Protein AF-A0A940B3K8-F1 (afdb_monomer_lite)

Foldseek 3Di:
DDDDDDDDDDDDDDDDDDPPPPDPDPPADDWWAPWDWDDDAQAQKIKTFTHDDPDPFFQWKWKAKPNHTDDTGRHDDGMDIRRGHDAPDKIKIWMWTAGPVGDIHDTDIDIDHHHHDQAAAPEAEEEEQQLPLVQDPQSVLVVVLCCVPGVVVVRYDYAYLVRLSPDDRNYHQEYEYEAAAAPFDDALCRGHSCCNPPSNLVSVLVCQQSQHAYEAEQSRLQSCCSSVLDPPLFFQDQFFRHQAFFDAAWWAWAQFAADDPVPTGHLCVPLLNFLFDFAADSEPGTGGTQFGTFRFGSRFGWGFLVSSVFDAVVHSQVSVCVNSVKHQRTDIPHHRHRGIGQWIWRDADNSRNAIYIYGRDSSLGQCRVDDTPCNVSSSSSVVSSSVVSRDGPQAAAEEEEALVLVVDPQSVLVVVLCCVPGVVVNRHYYDYLVRLVPDDLNRYQEYEYDAFAAPFDDALCRGHNCCNPPSNLVSVQVCQLVAHAYEQEQSSLQSCPSSPLDDPLFFQPDFFRFQAFFDQDFWAWDQFAADDPPPTGHLCSPSLNPPFDWDPDPEPGTGRTQFHGFAAGGRAGWTFLVSSVFDCDVHSQVSVCVNSVKHQRTDIGHHHHRGIGQWIWRAADNSRNYIYIYGRDSSLGSCRVDDTPNNVSSSSSVSSVSSVSD

pLDDT: mean 91.22, std 11.34, range [32.66, 98.88]

Structure (mmCIF, N/CA/C/O backbone):
data_AF-A0A940B3K8-F1
#
_entry.id   AF-A0A940B3K8-F1
#
loop_
_atom_site.group_PDB
_atom_site.id
_atom_site.type_symbol
_atom_site.label_atom_id
_atom_site.label_alt_id
_atom_site.label_comp_id
_atom_site.label_asym_id
_atom_site.label_entity_id
_atom_site.label_seq_id
_atom_site.pdbx_PDB_ins_code
_atom_site.Cartn_x
_atom_site.Cartn_y
_atom_site.Cartn_z
_atom_site.occupancy
_atom_site.B_iso_or_equiv
_atom_site.auth_seq_id
_atom_site.auth_comp_id
_atom_site.auth_asym_id
_atom_site.auth_atom_id
_atom_site.pdbx_PDB_model_num
ATOM 1 N N . MET A 1 1 ? -48.034 -52.295 78.365 1.00 36.59 1 MET A N 1
ATOM 2 C CA . MET A 1 1 ? -46.663 -52.842 78.528 1.00 36.59 1 MET A CA 1
ATOM 3 C C . MET A 1 1 ? -45.779 -51.801 79.224 1.00 36.59 1 MET A C 1
ATOM 5 O O . MET A 1 1 ? -46.260 -50.706 79.479 1.00 36.59 1 MET A O 1
ATOM 9 N N . LYS A 1 2 ? -44.531 -52.159 79.568 1.00 32.66 2 LYS A N 1
ATOM 10 C CA . LYS A 1 2 ? -43.406 -51.271 79.967 1.00 32.66 2 LYS A CA 1
ATOM 11 C C . LYS A 1 2 ? -43.330 -49.986 79.097 1.00 32.66 2 LYS A C 1
ATOM 13 O O . LYS A 1 2 ? -43.684 -50.097 77.931 1.00 32.66 2 LYS A O 1
ATOM 18 N N . LYS A 1 3 ? -42.780 -48.821 79.492 1.00 34.66 3 LYS A N 1
ATOM 19 C CA . LYS A 1 3 ? -42.391 -48.157 80.777 1.00 34.66 3 LYS A CA 1
ATOM 20 C C . LYS A 1 3 ? -41.665 -46.836 80.377 1.00 34.66 3 LYS A C 1
ATOM 22 O O . LYS A 1 3 ? -40.817 -46.975 79.510 1.00 34.66 3 LYS A O 1
ATOM 27 N N . ILE A 1 4 ? -41.829 -45.701 81.100 1.00 43.09 4 ILE A N 1
ATOM 28 C CA . ILE A 1 4 ? -40.783 -44.635 81.330 1.00 43.09 4 ILE A CA 1
ATOM 29 C C . ILE A 1 4 ? -40.277 -43.826 80.086 1.00 43.09 4 ILE A C 1
ATOM 31 O O . ILE A 1 4 ? -40.212 -44.394 79.009 1.00 43.09 4 ILE A O 1
ATOM 35 N N . TYR A 1 5 ? -39.870 -42.537 80.058 1.00 39.72 5 TYR A N 1
ATOM 36 C CA . TYR A 1 5 ? -39.854 -41.276 80.873 1.00 39.72 5 TYR A CA 1
ATOM 37 C C . TYR A 1 5 ? -39.713 -40.087 79.845 1.00 39.72 5 TYR A C 1
ATOM 39 O O . TYR A 1 5 ? -39.699 -40.383 78.655 1.00 39.72 5 TYR A O 1
ATOM 47 N N . LEU A 1 6 ? -39.591 -38.763 80.094 1.00 36.84 6 LEU A N 1
ATOM 48 C CA . LEU A 1 6 ? -39.524 -37.812 81.241 1.00 36.84 6 LEU A CA 1
ATOM 49 C C . LEU A 1 6 ? -40.184 -36.472 80.743 1.00 36.84 6 LEU A C 1
ATOM 51 O O . LEU A 1 6 ? -40.166 -36.228 79.543 1.00 36.84 6 LEU A O 1
ATOM 55 N N . VAL A 1 7 ? -40.954 -35.669 81.501 1.00 40.00 7 VAL A N 1
ATOM 56 C CA . VAL A 1 7 ? -40.582 -34.447 82.292 1.00 40.00 7 VAL A CA 1
ATOM 57 C C . VAL A 1 7 ? -39.412 -33.628 81.684 1.00 40.00 7 VAL A C 1
ATOM 59 O O . VAL A 1 7 ? -38.353 -34.195 81.455 1.00 40.00 7 VAL A O 1
ATOM 62 N N . ILE A 1 8 ? -39.537 -32.323 81.370 1.00 38.88 8 ILE A N 1
ATOM 63 C CA . ILE A 1 8 ? -39.371 -31.178 82.306 1.00 38.88 8 ILE A CA 1
ATOM 64 C C . ILE A 1 8 ? -39.916 -29.838 81.730 1.00 38.88 8 ILE A C 1
ATOM 66 O O . ILE A 1 8 ? -39.689 -29.533 80.567 1.00 38.88 8 ILE A O 1
ATOM 70 N N . ILE A 1 9 ? -40.620 -29.076 82.591 1.00 38.03 9 ILE A N 1
ATOM 71 C CA . ILE A 1 9 ? -40.680 -27.594 82.788 1.00 38.03 9 ILE A CA 1
ATOM 72 C C . ILE A 1 9 ? -40.320 -26.716 81.554 1.00 38.03 9 ILE A C 1
ATOM 74 O O . ILE A 1 9 ? -39.176 -26.735 81.125 1.00 38.03 9 ILE A O 1
ATOM 78 N N . ALA A 1 10 ? -41.216 -25.965 80.893 1.00 38.00 10 ALA A N 1
ATOM 79 C CA . ALA A 1 10 ? -42.160 -24.904 81.322 1.00 38.00 10 ALA A CA 1
ATOM 80 C C . ALA A 1 10 ? -41.540 -23.492 81.512 1.00 38.00 10 ALA A C 1
ATOM 82 O O . ALA A 1 10 ? -40.371 -23.367 81.851 1.00 38.00 10 ALA A O 1
ATOM 83 N N . ALA A 1 11 ? -42.389 -22.461 81.345 1.00 36.44 11 ALA A N 1
ATOM 84 C CA . ALA A 1 11 ? -42.138 -21.003 81.357 1.00 36.44 11 ALA A CA 1
ATOM 85 C C . ALA A 1 11 ? -41.797 -20.331 80.005 1.00 36.44 11 ALA A C 1
ATOM 87 O O . ALA A 1 11 ? -40.641 -20.238 79.612 1.00 36.44 11 ALA A O 1
ATOM 88 N N . LEU A 1 12 ? -42.820 -19.745 79.366 1.00 35.88 12 LEU A N 1
ATOM 89 C CA . LEU A 1 12 ? -42.835 -18.321 78.988 1.00 35.88 12 LEU A CA 1
ATOM 90 C C . LEU A 1 12 ? -44.264 -17.897 78.612 1.00 35.88 12 LEU A C 1
ATOM 92 O O . LEU A 1 12 ? -44.918 -18.510 77.773 1.00 35.88 12 LEU A O 1
ATOM 96 N N . SER A 1 13 ? -44.766 -16.867 79.286 1.00 39.81 13 SER A N 1
ATOM 97 C CA . SER A 1 13 ? -46.107 -16.310 79.102 1.00 39.81 13 SER A CA 1
ATOM 98 C C . SER A 1 13 ? -46.070 -15.065 78.219 1.00 39.81 13 SER A C 1
ATOM 100 O O . SER A 1 13 ? -45.219 -14.214 78.445 1.00 39.81 13 SER A O 1
ATOM 102 N N . ILE A 1 14 ? -47.078 -14.912 77.352 1.00 49.91 14 ILE A N 1
ATOM 103 C CA . ILE A 1 14 ? -47.469 -13.655 76.683 1.00 49.91 14 ILE A CA 1
ATOM 104 C C . ILE A 1 14 ? -46.396 -13.049 75.760 1.00 49.91 14 ILE A C 1
ATOM 106 O O . ILE A 1 14 ? -45.549 -12.281 76.197 1.00 49.91 14 ILE A O 1
ATOM 110 N N . PHE A 1 15 ? -46.561 -13.256 74.451 1.00 39.72 15 PHE A N 1
ATOM 111 C CA . PHE A 1 15 ? -46.237 -12.231 73.453 1.00 39.72 15 PHE A CA 1
ATOM 112 C C . PHE A 1 15 ? -47.292 -12.222 72.343 1.00 39.72 15 PHE A C 1
ATOM 114 O O . PHE A 1 15 ? -47.231 -12.985 71.383 1.00 39.72 15 PHE A O 1
ATOM 121 N N . THR A 1 16 ? -48.280 -11.339 72.484 1.00 50.81 16 THR A N 1
ATOM 122 C CA . THR A 1 16 ? -49.107 -10.877 71.365 1.00 50.81 16 THR A CA 1
ATOM 123 C C . THR A 1 16 ? -48.362 -9.754 70.655 1.00 50.81 16 THR A C 1
ATOM 125 O O . THR A 1 16 ? -48.405 -8.610 71.102 1.00 50.81 16 THR A O 1
ATOM 128 N N . ALA A 1 17 ? -47.675 -10.085 69.567 1.00 40.06 17 ALA A N 1
ATOM 129 C CA . ALA A 1 17 ? -47.118 -9.108 68.643 1.00 40.06 17 ALA A CA 1
ATOM 130 C C . ALA A 1 17 ? -47.111 -9.705 67.232 1.00 40.06 17 ALA A C 1
ATOM 132 O O . ALA A 1 17 ? -46.247 -10.512 66.894 1.00 40.06 17 ALA A O 1
ATOM 133 N N . CYS A 1 18 ? -48.065 -9.291 66.399 1.00 44.22 18 CYS A N 1
ATOM 134 C CA . CYS A 1 18 ? -47.761 -9.181 64.980 1.00 44.22 18 CYS A CA 1
ATOM 135 C C . CYS A 1 18 ? -46.752 -8.038 64.869 1.00 44.22 18 CYS A C 1
ATOM 137 O O . CYS A 1 18 ? -47.025 -6.936 65.339 1.00 44.22 18 CYS A O 1
ATOM 139 N N . SER A 1 19 ? -45.571 -8.302 64.315 1.00 44.47 19 SER A N 1
ATOM 140 C CA . SER A 1 19 ? -44.680 -7.224 63.911 1.00 44.47 19 SER A CA 1
ATOM 141 C C . SER A 1 19 ? -45.264 -6.602 62.648 1.00 44.47 19 SER A C 1
ATOM 143 O O . SER A 1 19 ? -45.028 -7.117 61.552 1.00 44.47 19 SER A O 1
ATOM 145 N N . ASP A 1 20 ? -46.031 -5.524 62.805 1.00 46.84 20 ASP A N 1
ATOM 146 C CA . ASP A 1 20 ? -46.316 -4.614 61.700 1.00 46.84 20 ASP A CA 1
ATOM 147 C C . ASP A 1 20 ? -44.984 -3.997 61.267 1.00 46.84 20 ASP A C 1
ATOM 149 O O . ASP A 1 20 ? -44.489 -3.022 61.833 1.00 46.84 20 ASP A O 1
ATOM 153 N N . VAL A 1 21 ? -44.353 -4.646 60.289 1.00 52.31 21 VAL A N 1
ATOM 154 C CA . VAL A 1 21 ? -43.232 -4.077 59.554 1.00 52.31 21 VAL A CA 1
ATOM 155 C C . VAL A 1 21 ? -43.838 -3.023 58.641 1.00 52.31 21 VAL A C 1
ATOM 157 O O . VAL A 1 21 ? -44.302 -3.334 57.543 1.00 52.31 21 VAL A O 1
ATOM 160 N N . GLU A 1 22 ? -43.854 -1.776 59.109 1.00 48.81 22 GLU A N 1
ATOM 161 C CA . GLU A 1 22 ? -44.020 -0.622 58.231 1.00 48.81 22 GLU A CA 1
ATOM 162 C C . GLU A 1 22 ? -42.837 -0.603 57.256 1.00 48.81 22 GLU A C 1
ATOM 164 O O . GLU A 1 22 ? -41.767 -0.061 57.531 1.00 48.81 22 GLU A O 1
ATOM 169 N N . PHE A 1 23 ? -43.016 -1.251 56.105 1.00 50.84 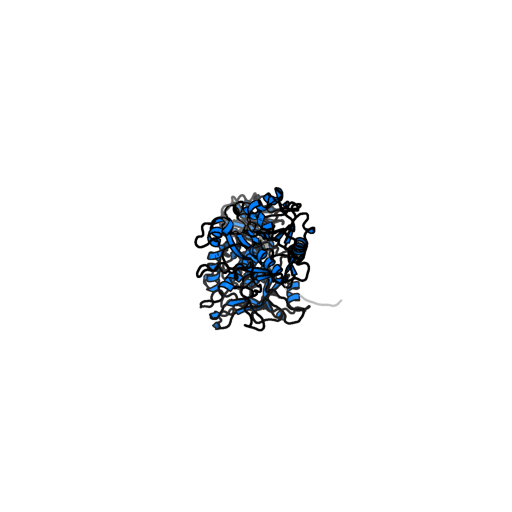23 PHE A N 1
ATOM 170 C CA . PHE A 1 23 ? -42.151 -1.040 54.957 1.00 50.84 23 PHE A CA 1
ATOM 171 C C . PHE A 1 23 ? -42.254 0.442 54.581 1.00 50.84 23 PHE A C 1
ATOM 173 O O . PHE A 1 23 ? -43.354 0.908 54.270 1.00 50.84 23 PHE A O 1
ATOM 180 N N . GLU A 1 24 ? -41.134 1.179 54.591 1.00 51.53 24 GLU A N 1
ATOM 181 C CA . GLU A 1 24 ? -41.110 2.520 53.996 1.00 51.53 24 GLU A CA 1
ATOM 182 C C . GLU A 1 24 ? -41.694 2.423 52.583 1.00 51.53 24 GLU A C 1
ATOM 184 O O . GLU A 1 24 ? -41.261 1.589 51.780 1.00 51.53 24 GLU A O 1
ATOM 189 N N . ALA A 1 25 ? -42.688 3.261 52.281 1.00 54.47 25 ALA A N 1
ATOM 190 C CA . ALA A 1 25 ? -43.297 3.288 50.961 1.00 54.47 25 ALA A CA 1
ATOM 191 C C . ALA A 1 25 ? -42.197 3.524 49.916 1.00 54.47 25 ALA A C 1
ATOM 193 O O . ALA A 1 25 ? -41.504 4.544 49.966 1.00 54.47 25 ALA A O 1
ATOM 194 N N . ALA A 1 26 ? -42.022 2.561 49.004 1.00 58.56 26 ALA A N 1
ATOM 195 C CA . ALA A 1 26 ? -40.932 2.568 48.037 1.00 58.56 26 ALA A CA 1
ATOM 196 C C . ALA A 1 26 ? -40.894 3.917 47.307 1.00 58.56 26 ALA A C 1
ATOM 198 O O . ALA A 1 26 ? -41.870 4.308 46.662 1.00 58.56 26 ALA A O 1
ATOM 199 N N . LYS A 1 27 ? -39.785 4.653 47.466 1.00 69.50 27 LYS A N 1
ATOM 200 C CA . LYS A 1 27 ? -39.650 6.048 47.025 1.00 69.50 27 LYS A CA 1
ATOM 201 C C . LYS A 1 27 ? -39.701 6.125 45.499 1.00 69.50 27 LYS A C 1
ATOM 203 O O . LYS A 1 27 ? -38.667 6.040 44.839 1.00 69.50 27 LYS A O 1
ATOM 208 N N . TYR A 1 28 ? -40.911 6.287 44.968 1.00 81.50 28 TYR A N 1
ATOM 209 C CA . TYR A 1 28 ? -41.219 6.358 43.542 1.00 81.50 28 TYR A CA 1
ATOM 210 C C . TYR A 1 28 ? -40.295 7.344 42.818 1.00 81.50 28 TYR A C 1
ATOM 212 O O . TYR A 1 28 ? -40.250 8.526 43.162 1.00 81.50 28 TYR A O 1
ATOM 220 N N . SER A 1 29 ? -39.536 6.838 41.847 1.00 88.44 29 SER A N 1
ATOM 221 C CA . SER A 1 29 ? -38.760 7.599 40.867 1.00 88.44 29 SER A CA 1
ATOM 222 C C . SER A 1 29 ? -39.502 7.547 39.530 1.00 88.44 29 SER A C 1
ATOM 224 O O . SER A 1 29 ? -39.840 6.473 39.036 1.00 88.44 29 SER A O 1
ATOM 226 N N . GLU A 1 30 ? -39.787 8.714 38.959 1.00 94.38 30 GLU A N 1
ATOM 227 C CA . GLU A 1 30 ? -40.461 8.832 37.665 1.00 94.38 30 GLU A CA 1
ATOM 228 C C . GLU A 1 30 ? -39.475 8.490 36.538 1.00 94.38 30 GLU A C 1
ATOM 230 O O . GLU A 1 30 ? -38.292 8.822 36.601 1.00 94.38 30 GLU A O 1
ATOM 235 N N . ALA A 1 31 ? -39.950 7.766 35.527 1.00 96.31 31 ALA A N 1
ATOM 236 C CA . ALA A 1 31 ? -39.140 7.387 34.376 1.00 96.31 31 ALA A CA 1
ATOM 237 C C . ALA A 1 31 ? -39.127 8.493 33.316 1.00 96.31 31 ALA A C 1
ATOM 239 O O . ALA A 1 31 ? -40.070 9.277 33.206 1.00 96.31 31 ALA A O 1
ATOM 240 N N . VAL A 1 32 ? -38.086 8.501 32.480 1.00 97.38 32 VAL A N 1
ATOM 241 C CA . VAL A 1 32 ? -38.172 9.158 31.168 1.00 97.38 32 VAL A CA 1
ATOM 242 C C . VAL A 1 32 ? -39.318 8.535 30.360 1.00 97.38 32 VAL A C 1
ATOM 244 O O . VAL A 1 32 ? -39.686 7.380 30.585 1.00 97.38 32 VAL A O 1
ATOM 247 N N . THR A 1 33 ? -39.883 9.270 29.406 1.00 97.88 33 THR A N 1
ATOM 248 C CA . THR A 1 33 ? -40.972 8.780 28.541 1.00 97.88 33 THR A CA 1
ATOM 249 C C . THR A 1 33 ? -40.691 9.072 27.066 1.00 97.88 33 THR A C 1
ATOM 251 O O . THR A 1 33 ? -39.745 9.786 26.740 1.00 97.88 33 THR A O 1
ATOM 254 N N . ASN A 1 34 ? -41.472 8.474 26.160 1.00 97.50 34 ASN A N 1
ATOM 255 C CA . ASN A 1 34 ? -41.392 8.698 24.709 1.00 97.50 34 ASN A CA 1
ATOM 256 C C . ASN A 1 34 ? -39.994 8.461 24.091 1.00 97.50 34 ASN A C 1
ATOM 258 O O . ASN A 1 34 ? -39.634 9.119 23.111 1.00 97.50 34 ASN A O 1
ATOM 262 N N . LEU A 1 35 ? -39.217 7.514 24.643 1.00 98.38 35 LEU A N 1
ATOM 263 C CA . LEU A 1 35 ? -37.870 7.199 24.155 1.00 98.38 35 LEU A CA 1
ATOM 264 C C . LEU A 1 35 ? -37.907 6.705 22.703 1.00 98.38 35 LEU A C 1
ATOM 266 O O . LEU A 1 35 ? -38.519 5.683 22.393 1.00 98.38 35 LEU A O 1
ATOM 270 N N . GLN A 1 36 ? -37.195 7.412 21.834 1.00 97.94 36 GLN A N 1
ATOM 271 C CA . GLN A 1 36 ? -37.085 7.144 20.405 1.00 97.94 36 GLN A CA 1
ATOM 272 C C . GLN A 1 36 ? -35.618 7.162 19.969 1.00 97.94 36 GLN A C 1
ATOM 274 O O . GLN A 1 36 ? -34.774 7.784 20.615 1.00 97.94 36 GLN A O 1
ATOM 279 N N . ALA A 1 37 ? -35.331 6.485 18.857 1.00 97.56 37 ALA A N 1
ATOM 280 C CA . ALA A 1 37 ? -34.046 6.515 18.172 1.00 97.56 37 ALA A CA 1
ATOM 281 C C . ALA A 1 37 ? -34.256 7.093 16.766 1.00 97.56 37 ALA A C 1
ATOM 283 O O . ALA A 1 37 ? -34.948 6.493 15.944 1.00 97.56 37 ALA A O 1
ATOM 284 N N . GLU A 1 38 ? -33.678 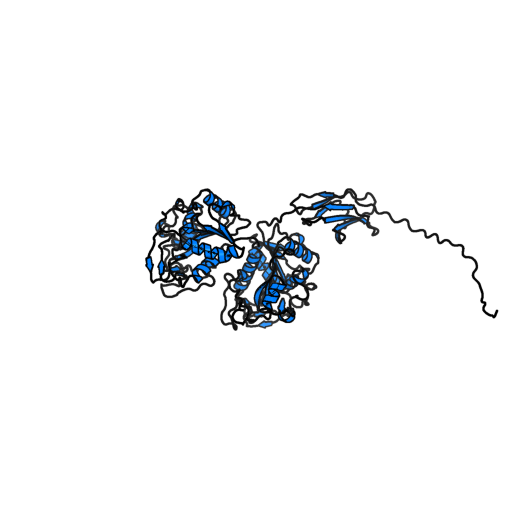8.260 16.503 1.00 97.31 38 GLU A N 1
ATOM 285 C CA . GLU A 1 38 ? -33.671 8.922 15.199 1.00 97.31 38 GLU A CA 1
ATOM 286 C C . GLU A 1 38 ? -32.404 8.518 14.441 1.00 97.31 38 GLU A C 1
ATOM 288 O O . GLU A 1 38 ? -31.297 8.799 14.902 1.00 97.31 38 GLU A O 1
ATOM 293 N N . TYR A 1 39 ? -32.555 7.852 13.297 1.00 94.50 39 TYR A N 1
ATOM 294 C CA . TYR A 1 39 ? -31.446 7.386 12.460 1.00 94.50 39 TYR A CA 1
ATOM 295 C C . TYR A 1 39 ? -31.888 7.202 11.005 1.00 94.50 39 TYR A C 1
ATOM 297 O O . TYR A 1 39 ? -33.083 7.172 10.704 1.00 94.50 39 TYR A O 1
ATOM 305 N N . THR A 1 40 ? -30.913 7.036 10.112 1.00 91.56 40 THR A N 1
ATOM 306 C CA . THR A 1 40 ? -31.127 6.709 8.696 1.00 91.56 40 THR A CA 1
ATOM 307 C C . THR A 1 40 ? -30.499 5.347 8.410 1.00 91.56 40 THR A C 1
ATOM 309 O O . THR A 1 40 ? -29.401 5.066 8.886 1.00 91.56 40 THR A O 1
ATOM 312 N N . GLN A 1 41 ? -31.172 4.492 7.635 1.00 90.12 41 GLN A N 1
ATOM 313 C CA . GLN A 1 41 ? -30.576 3.230 7.173 1.00 90.12 41 GLN A CA 1
ATOM 314 C C . GLN A 1 41 ? -29.315 3.519 6.340 1.00 90.12 41 GLN A C 1
ATOM 316 O O . GLN A 1 41 ? -29.271 4.515 5.620 1.00 90.12 41 GLN A O 1
ATOM 321 N N . GLY A 1 42 ? -28.277 2.693 6.479 1.00 84.12 42 GLY A N 1
ATOM 322 C CA . GLY A 1 42 ? -26.951 2.965 5.916 1.00 84.12 42 GLY A CA 1
ATOM 323 C C . GLY A 1 42 ? -26.116 4.020 6.661 1.00 84.12 42 GLY A C 1
ATOM 324 O O . GLY A 1 42 ? -25.009 4.303 6.222 1.00 84.12 42 GLY A O 1
ATOM 325 N N . SER A 1 43 ? -26.583 4.588 7.784 1.00 86.31 43 SER A N 1
ATOM 326 C CA . SER A 1 43 ? -25.800 5.530 8.602 1.00 86.31 43 SER A CA 1
ATOM 327 C C . SER A 1 43 ? -25.653 5.056 10.044 1.00 86.31 43 SER A C 1
ATOM 329 O O . SER A 1 43 ? -26.633 4.719 10.704 1.00 86.31 43 SER A O 1
ATOM 331 N N . ARG A 1 44 ? -24.420 5.092 10.563 1.00 88.19 44 ARG A N 1
ATOM 332 C CA . ARG A 1 44 ? -24.081 4.697 11.943 1.00 88.19 44 ARG A CA 1
ATOM 333 C C . ARG A 1 44 ? -24.493 5.732 13.000 1.00 88.19 44 ARG A C 1
ATOM 335 O O . ARG A 1 44 ? -24.355 5.466 14.193 1.00 88.19 44 ARG A O 1
ATOM 342 N N . GLN A 1 45 ? -24.956 6.911 12.582 1.00 91.62 45 GLN A N 1
ATOM 343 C CA . GLN A 1 45 ? -25.272 8.034 13.467 1.00 91.62 45 GLN A CA 1
ATOM 344 C C . GLN A 1 45 ? -26.726 7.958 13.952 1.00 91.62 45 GLN A C 1
ATOM 346 O O . GLN A 1 45 ? -27.659 7.961 13.147 1.00 91.62 45 GLN A O 1
ATOM 351 N N . VAL A 1 46 ? -26.923 7.927 15.273 1.00 95.25 46 VAL A N 1
ATOM 352 C CA . VAL A 1 46 ? -28.246 7.799 15.909 1.00 95.25 46 VAL A CA 1
ATOM 353 C C . VAL A 1 46 ? -28.412 8.856 16.995 1.00 95.25 46 VAL A C 1
ATOM 355 O O . VAL A 1 46 ? -27.559 8.985 17.869 1.00 95.25 46 VAL A O 1
ATOM 358 N N . THR A 1 47 ? -29.535 9.572 17.009 1.00 97.69 47 THR A N 1
ATOM 359 C CA . THR A 1 47 ? -29.917 10.414 18.153 1.00 97.69 47 THR A CA 1
ATOM 360 C C . THR A 1 47 ? -30.999 9.721 18.968 1.00 97.69 47 THR A C 1
ATOM 362 O O . THR A 1 47 ? -32.113 9.520 18.489 1.00 97.69 47 THR A O 1
ATOM 365 N N . LEU A 1 48 ? -30.702 9.378 20.220 1.00 98.06 48 LEU A N 1
ATOM 366 C CA . LEU A 1 48 ? -31.738 9.039 21.193 1.00 98.06 48 LEU A CA 1
ATOM 367 C C . LEU A 1 48 ? -32.437 10.328 21.647 1.00 98.06 48 LEU A C 1
ATOM 369 O O . LEU A 1 48 ? -31.756 11.311 21.945 1.00 98.06 48 LEU A O 1
ATOM 373 N N . ARG A 1 49 ? -33.769 10.321 21.751 1.00 98.31 49 ARG A N 1
ATOM 374 C CA . ARG A 1 49 ? -34.571 11.403 22.361 1.00 98.31 49 ARG A CA 1
ATOM 375 C C . ARG A 1 49 ? -35.600 10.848 23.326 1.00 98.31 49 ARG A C 1
ATOM 377 O O . ARG A 1 49 ? -36.141 9.779 23.071 1.00 98.31 49 ARG A O 1
ATOM 384 N N . TRP A 1 50 ? -35.900 11.587 24.386 1.00 98.31 50 TRP A N 1
ATOM 385 C CA . TRP A 1 50 ? -36.931 11.251 25.367 1.00 98.31 50 TRP A CA 1
ATOM 386 C C . TRP A 1 50 ? -37.467 12.516 26.045 1.00 98.31 50 TRP A C 1
ATOM 388 O O . TRP A 1 50 ? -36.797 13.548 26.089 1.00 98.31 50 TRP A O 1
ATOM 398 N N . ASP A 1 51 ? -38.650 12.414 26.641 1.00 98.25 51 ASP A N 1
ATOM 399 C CA . ASP A 1 51 ? -39.167 13.411 27.572 1.00 98.25 51 ASP A CA 1
ATOM 400 C C . ASP A 1 51 ? -38.679 13.091 28.995 1.00 98.25 51 ASP A C 1
ATOM 402 O O . ASP A 1 51 ? -38.725 11.940 29.442 1.00 98.25 51 ASP A O 1
ATOM 406 N N . ASN A 1 52 ? -38.182 14.105 29.708 1.00 97.56 52 ASN A N 1
ATOM 407 C CA . ASN A 1 52 ? -37.698 13.957 31.084 1.00 97.56 52 ASN A CA 1
ATOM 408 C C . ASN A 1 52 ? -38.846 13.918 32.111 1.00 97.56 52 ASN A C 1
ATOM 410 O O . ASN A 1 52 ? -39.897 14.518 31.870 1.00 97.56 52 ASN A O 1
ATOM 414 N N . PRO A 1 53 ? -38.628 13.276 33.276 1.00 95.88 53 PRO A N 1
ATOM 415 C CA . PRO A 1 53 ? -39.499 13.384 34.441 1.00 95.88 53 PRO A CA 1
ATOM 416 C C . PRO A 1 53 ? -39.907 14.814 34.806 1.00 95.88 53 PRO A C 1
ATOM 418 O O . PRO A 1 53 ? -39.120 15.757 34.722 1.00 95.88 53 PRO A O 1
ATOM 421 N N . THR A 1 54 ? -41.127 14.953 35.318 1.00 92.94 54 THR A N 1
ATOM 422 C CA . THR A 1 54 ? -41.633 16.199 35.914 1.00 92.94 54 THR A CA 1
ATOM 423 C C . THR A 1 54 ? -41.292 16.334 37.407 1.00 92.94 54 THR A C 1
ATOM 425 O O . THR A 1 54 ? -41.327 17.434 37.963 1.00 92.94 54 THR A O 1
ATOM 428 N N . MET A 1 55 ? -40.931 15.230 38.066 1.00 89.88 55 MET A N 1
ATOM 429 C CA . MET A 1 55 ? -40.526 15.151 39.468 1.00 89.88 55 MET A CA 1
ATOM 430 C C . MET A 1 55 ? -39.239 15.927 39.769 1.00 89.88 55 MET A C 1
ATOM 432 O O . MET A 1 55 ? -38.174 15.683 39.203 1.00 89.88 55 MET A O 1
ATOM 436 N N . SER A 1 56 ? -39.317 16.799 40.776 1.00 89.12 56 SER A N 1
ATOM 437 C CA . SER A 1 56 ? -38.172 17.536 41.312 1.00 89.12 56 SER A CA 1
ATOM 438 C C . SER A 1 56 ? -37.072 16.615 41.850 1.00 89.12 56 SER A C 1
ATOM 440 O O . SER A 1 56 ? -37.362 15.640 42.544 1.00 89.12 56 SER A O 1
ATOM 442 N N . GLY A 1 57 ? -35.813 16.997 41.632 1.00 91.38 57 GLY A N 1
ATOM 443 C CA . GLY A 1 57 ? -34.644 16.290 42.163 1.00 91.38 57 GLY A CA 1
ATOM 444 C C . GLY A 1 57 ? -33.969 15.336 41.178 1.00 91.38 57 GLY A C 1
ATOM 445 O O . GLY A 1 57 ? -33.023 14.662 41.578 1.00 91.38 57 GLY A O 1
ATOM 446 N N . GLN A 1 58 ? -34.404 15.277 39.913 1.00 95.19 58 GLN A N 1
ATOM 447 C CA . GLN A 1 58 ? -33.586 14.681 38.853 1.00 95.19 58 GLN A CA 1
ATOM 448 C C . GLN A 1 58 ? -32.253 15.444 38.755 1.00 95.19 58 GLN A C 1
ATOM 450 O O . GLN A 1 58 ? -32.232 16.675 38.759 1.00 95.19 58 GLN A O 1
ATOM 455 N N . THR A 1 59 ? -31.147 14.710 38.678 1.00 95.75 59 THR A N 1
ATOM 456 C CA . THR A 1 59 ? -29.777 15.235 38.557 1.00 95.75 59 THR A CA 1
ATOM 457 C C . THR A 1 59 ? -29.069 14.776 37.293 1.00 95.75 59 THR A C 1
ATOM 459 O O . THR A 1 59 ? -28.069 15.376 36.918 1.00 95.75 59 THR A O 1
ATOM 462 N N . GLY A 1 60 ? -29.562 13.731 36.627 1.00 96.56 60 GLY A N 1
ATOM 463 C CA . GLY A 1 60 ? -28.893 13.209 35.447 1.00 96.56 60 GLY A CA 1
ATOM 464 C C . GLY A 1 60 ? -29.635 12.092 34.731 1.00 96.56 60 GLY A C 1
ATOM 465 O O . GLY A 1 60 ? -30.809 11.810 34.992 1.00 96.56 60 GLY A O 1
ATOM 466 N N . ILE A 1 61 ? -28.899 11.447 33.831 1.00 97.94 61 ILE A N 1
ATOM 467 C CA . ILE A 1 61 ? -29.343 10.349 32.972 1.00 97.94 61 ILE A CA 1
ATOM 468 C C . ILE A 1 61 ? -28.345 9.188 33.061 1.00 97.94 61 ILE A C 1
ATOM 470 O O . ILE A 1 61 ? -27.147 9.409 33.244 1.00 97.94 61 ILE A O 1
ATOM 474 N N . GLN A 1 62 ? -28.843 7.959 32.948 1.00 97.56 62 GLN A N 1
ATOM 475 C CA . GLN A 1 62 ? -28.075 6.727 32.751 1.00 97.56 62 GLN A CA 1
ATOM 476 C C . GLN A 1 62 ? -28.530 6.086 31.436 1.00 97.56 62 GLN A C 1
ATOM 478 O O . GLN A 1 62 ? -29.733 6.009 31.169 1.00 97.56 62 GLN A O 1
ATOM 483 N N . ILE A 1 63 ? -27.579 5.631 30.622 1.00 96.75 63 ILE A N 1
ATOM 484 C CA . ILE A 1 63 ? -27.822 4.971 29.338 1.00 96.75 63 ILE A CA 1
ATOM 485 C C . ILE A 1 63 ? -27.172 3.592 29.370 1.00 96.75 63 ILE A C 1
ATOM 487 O O . ILE A 1 63 ? -25.971 3.453 29.610 1.00 96.75 63 ILE A O 1
ATOM 491 N N . ILE A 1 64 ? -27.993 2.582 29.099 1.00 95.88 64 ILE A N 1
ATOM 492 C CA . ILE A 1 64 ? -27.649 1.163 29.105 1.00 95.88 64 ILE A CA 1
ATOM 493 C C . ILE A 1 64 ? -27.802 0.632 27.678 1.00 95.88 64 ILE A C 1
ATOM 495 O O . ILE A 1 64 ? -28.855 0.819 27.066 1.00 95.88 64 ILE A O 1
ATOM 499 N N . LYS A 1 65 ? -26.790 -0.067 27.163 1.00 94.06 65 LYS A N 1
ATOM 500 C CA . LYS A 1 65 ? -26.822 -0.794 25.887 1.00 94.06 65 LYS A CA 1
ATOM 501 C C . LYS A 1 65 ? -26.776 -2.293 26.174 1.00 94.06 65 LYS A C 1
ATOM 503 O O . LYS A 1 65 ? -25.829 -2.774 26.791 1.00 94.06 65 LYS A O 1
ATOM 508 N N . ASP A 1 66 ? -27.785 -3.037 25.729 1.00 91.62 66 ASP A N 1
ATOM 509 C CA . ASP A 1 66 ? -27.834 -4.508 25.819 1.00 91.62 66 ASP A CA 1
ATOM 510 C C . ASP A 1 66 ? -27.542 -5.057 27.237 1.00 91.62 66 ASP A C 1
ATOM 512 O O . ASP A 1 66 ? -26.890 -6.085 27.415 1.00 91.62 66 ASP A O 1
ATOM 516 N N . ASN A 1 67 ? -28.077 -4.368 28.255 1.00 89.12 67 ASN A N 1
ATOM 517 C CA . ASN A 1 67 ? -27.894 -4.591 29.703 1.00 89.12 67 ASN A CA 1
ATOM 518 C C . ASN A 1 67 ? -26.540 -4.158 30.308 1.00 89.12 67 ASN A C 1
ATOM 520 O O . ASN A 1 67 ? -26.353 -4.323 31.511 1.00 89.12 67 ASN A O 1
ATOM 524 N N . ASN A 1 68 ? -25.638 -3.553 29.533 1.00 87.12 68 ASN A N 1
ATOM 525 C CA . ASN A 1 68 ? -24.391 -2.959 30.026 1.00 87.12 68 ASN A CA 1
ATOM 526 C C . ASN A 1 68 ? -24.536 -1.438 30.162 1.00 87.12 68 ASN A C 1
ATOM 528 O O . ASN A 1 68 ? -25.054 -0.785 29.255 1.00 87.12 68 ASN A O 1
ATOM 532 N N . ASP A 1 69 ? -24.060 -0.858 31.263 1.00 87.44 69 ASP A N 1
ATOM 533 C CA . ASP A 1 69 ? -23.947 0.598 31.399 1.00 87.44 69 ASP A CA 1
ATOM 534 C C . ASP A 1 69 ? -22.927 1.154 30.397 1.00 87.44 69 ASP A C 1
ATOM 536 O O . ASP A 1 69 ? -21.783 0.704 30.368 1.00 87.44 69 ASP A O 1
ATOM 540 N N . VAL A 1 70 ? -23.336 2.138 29.586 1.00 85.50 70 VAL A N 1
ATOM 541 C CA . VAL A 1 70 ? -22.469 2.767 28.569 1.00 85.50 70 VAL A CA 1
ATOM 542 C C . VAL A 1 70 ? -22.283 4.270 28.751 1.00 85.50 70 VAL A C 1
ATOM 544 O O . VAL A 1 70 ? -21.263 4.795 28.319 1.00 85.50 70 VAL A O 1
ATOM 547 N N . MET A 1 71 ? -23.216 4.977 29.399 1.00 90.81 71 MET A N 1
ATOM 548 C CA . MET A 1 71 ? -23.030 6.397 29.717 1.00 90.81 71 MET A CA 1
ATOM 549 C C . MET A 1 71 ? -23.776 6.813 30.987 1.00 90.81 71 MET A C 1
ATOM 551 O O . MET A 1 71 ? -24.930 6.444 31.196 1.00 90.81 71 MET A O 1
ATOM 555 N N . ASN A 1 72 ? -23.138 7.655 31.800 1.00 93.69 72 ASN A N 1
ATOM 556 C CA . ASN A 1 72 ? -23.762 8.382 32.903 1.00 93.69 72 ASN A CA 1
ATOM 557 C C . ASN A 1 72 ? -23.553 9.884 32.666 1.00 93.69 72 ASN A C 1
ATOM 559 O O . ASN A 1 72 ? -22.420 10.347 32.608 1.00 93.69 72 ASN A O 1
ATOM 563 N N . ILE A 1 73 ? -24.644 10.632 32.492 1.00 94.69 73 ILE A N 1
ATOM 564 C CA . ILE A 1 73 ? -24.626 12.072 32.190 1.00 94.69 73 ILE A CA 1
ATOM 565 C C . ILE A 1 73 ? -25.088 12.815 33.439 1.00 94.69 73 ILE A C 1
ATOM 567 O O . ILE A 1 73 ? -26.252 12.676 33.824 1.00 94.69 73 ILE A O 1
ATOM 571 N N . ASP A 1 74 ? -24.198 13.554 34.103 1.00 94.81 74 ASP A N 1
ATOM 572 C CA . ASP A 1 74 ? -24.484 14.316 35.337 1.00 94.81 74 ASP A CA 1
ATOM 573 C C . ASP A 1 74 ? -25.213 15.655 35.051 1.00 94.81 74 ASP A C 1
ATOM 575 O O . ASP A 1 74 ? -24.960 16.678 35.682 1.00 94.81 74 ASP A O 1
ATOM 579 N N . GLU A 1 75 ? -26.122 15.639 34.070 1.00 95.44 75 GLU A N 1
ATOM 580 C CA . GLU A 1 75 ? -26.968 16.759 33.652 1.00 95.44 75 GLU A CA 1
ATOM 581 C C . GLU A 1 75 ? -28.342 16.245 33.177 1.00 95.44 75 GLU A C 1
ATOM 583 O O . GLU A 1 75 ? -28.465 15.150 32.615 1.00 95.44 75 GLU A O 1
ATOM 588 N N . VAL A 1 76 ? -29.394 17.044 33.383 1.00 95.81 76 VAL A N 1
ATOM 589 C CA . VAL A 1 76 ? -30.770 16.747 32.946 1.00 95.81 76 VAL A CA 1
ATOM 590 C C . VAL A 1 76 ? -30.943 17.066 31.454 1.00 95.81 76 VAL A C 1
ATOM 592 O O . VAL A 1 76 ? -31.565 18.053 31.066 1.00 95.81 76 VAL A O 1
ATOM 595 N N . VAL A 1 77 ? -30.381 16.207 30.602 1.00 97.31 77 VAL A N 1
ATOM 596 C CA . VAL A 1 77 ? -30.520 16.272 29.136 1.00 97.31 77 VAL A CA 1
ATOM 597 C C . VAL A 1 77 ? -31.711 15.441 28.639 1.00 97.31 77 VAL A C 1
ATOM 599 O O . VAL A 1 77 ? -32.178 14.540 29.333 1.00 97.31 77 VAL A O 1
ATOM 602 N N . ASN A 1 78 ? -32.228 15.751 27.446 1.00 97.31 78 ASN A N 1
ATOM 603 C CA . ASN A 1 78 ? -33.386 15.085 26.815 1.00 97.31 78 ASN A CA 1
ATOM 604 C C . ASN A 1 78 ? -33.030 14.302 25.532 1.00 97.31 78 ASN A C 1
ATOM 606 O O . ASN A 1 78 ? -33.905 13.825 24.806 1.00 97.31 78 ASN A O 1
ATOM 610 N N . SER A 1 79 ? -31.741 14.234 25.200 1.00 97.62 79 SER A N 1
ATOM 611 C CA . SER A 1 79 ? -31.235 13.524 24.031 1.00 97.62 79 SER A CA 1
ATOM 612 C C . SER A 1 79 ? -29.772 13.115 24.206 1.00 97.62 79 SER A C 1
ATOM 614 O O . SER A 1 79 ? -29.060 13.659 25.050 1.00 97.62 79 SER A O 1
ATOM 616 N N . TYR A 1 80 ? -29.333 12.130 23.421 1.00 96.44 80 TYR A N 1
ATOM 617 C CA . TYR A 1 80 ? -27.954 11.640 23.394 1.00 96.44 80 TYR A CA 1
ATOM 618 C C . TYR A 1 80 ? -27.579 11.195 21.979 1.00 96.44 80 TYR A C 1
ATOM 620 O O . TYR A 1 80 ? -28.340 10.475 21.332 1.00 96.44 80 TYR A O 1
ATOM 628 N N . PHE A 1 81 ? -26.412 11.622 21.499 1.00 94.56 81 PHE A N 1
ATOM 629 C CA . PHE A 1 81 ? -25.921 11.307 20.160 1.00 94.56 81 PHE A CA 1
ATOM 630 C C . PHE A 1 81 ? -24.959 10.116 20.198 1.00 94.56 81 PHE A C 1
ATOM 632 O O . PHE A 1 81 ? -23.868 10.199 20.760 1.00 94.56 81 PHE A O 1
ATOM 639 N N . ILE A 1 82 ? -25.359 9.014 19.569 1.00 91.69 82 ILE A N 1
ATOM 640 C CA . ILE A 1 82 ? -24.529 7.835 19.335 1.00 91.69 82 ILE A CA 1
ATOM 641 C C . ILE A 1 82 ? -23.849 8.026 17.976 1.00 91.69 82 ILE A C 1
ATOM 643 O O . ILE A 1 82 ? -24.479 7.917 16.925 1.00 91.69 82 ILE A O 1
ATOM 647 N N . LYS A 1 83 ? -22.547 8.312 18.007 1.00 85.50 83 LYS A N 1
ATOM 648 C CA . LYS A 1 83 ? -21.726 8.599 16.820 1.00 85.50 83 LYS A CA 1
ATOM 649 C C . LYS A 1 83 ? -21.516 7.378 15.912 1.00 85.50 83 LYS A C 1
ATOM 651 O O . LYS A 1 83 ? -21.520 7.518 14.695 1.00 85.50 83 LYS A O 1
ATOM 656 N N . LYS A 1 84 ? -21.326 6.203 16.523 1.00 85.38 84 LYS A N 1
ATOM 657 C CA . LYS A 1 84 ? -21.106 4.901 15.873 1.00 85.38 84 LYS A CA 1
ATOM 658 C C . LYS A 1 84 ? -21.977 3.844 16.559 1.00 85.38 84 LYS A C 1
ATOM 660 O O . LYS A 1 84 ? -21.542 3.180 17.499 1.00 85.38 84 LYS A O 1
ATOM 665 N N . ALA A 1 85 ? -23.236 3.738 16.152 1.00 88.50 85 ALA A N 1
ATOM 666 C CA . ALA A 1 85 ? -24.122 2.678 16.621 1.00 88.50 85 ALA A CA 1
ATOM 667 C C . ALA A 1 85 ? -23.734 1.314 16.007 1.00 88.50 85 ALA A C 1
ATOM 669 O O . ALA A 1 85 ? -23.138 1.279 14.925 1.00 88.50 85 ALA A O 1
ATOM 670 N N . PRO A 1 86 ? -24.076 0.187 16.663 1.00 86.12 86 PRO A N 1
ATOM 671 C CA . PRO A 1 86 ? -23.961 -1.136 16.057 1.00 86.12 86 PRO A CA 1
ATOM 672 C C . PRO A 1 86 ? -24.837 -1.259 14.811 1.00 86.12 86 PRO A C 1
ATOM 674 O O . PRO A 1 86 ? -25.936 -0.703 14.754 1.00 86.12 86 PRO A O 1
ATOM 677 N N . THR A 1 87 ? -24.362 -2.032 13.845 1.00 87.06 87 THR A N 1
ATOM 678 C CA . THR A 1 87 ? -25.006 -2.240 12.549 1.00 87.06 87 THR A CA 1
ATOM 679 C C . THR A 1 87 ? -25.227 -3.726 12.279 1.00 87.06 87 THR A C 1
ATOM 681 O O . THR A 1 87 ? -24.556 -4.582 12.853 1.00 87.06 87 THR A O 1
ATOM 684 N N . ASN A 1 88 ? -26.208 -4.040 11.430 1.00 87.38 88 ASN A N 1
ATOM 685 C CA . ASN A 1 88 ? -26.626 -5.392 11.042 1.00 87.38 88 ASN A CA 1
ATOM 686 C C . ASN A 1 88 ? -27.019 -6.320 12.217 1.00 87.38 88 ASN A C 1
ATOM 688 O O . ASN A 1 88 ? -27.140 -7.534 12.047 1.00 87.38 88 ASN A O 1
ATOM 692 N N . VAL A 1 89 ? -27.264 -5.752 13.403 1.00 89.44 89 VAL A N 1
ATOM 693 C CA . VAL A 1 89 ? -27.671 -6.444 14.634 1.00 89.44 89 VAL A CA 1
ATOM 694 C C . VAL A 1 89 ? -28.795 -5.680 15.336 1.00 89.44 89 VAL A C 1
ATOM 696 O O . VAL A 1 89 ? -28.859 -4.451 15.273 1.00 89.44 89 VAL A O 1
ATOM 699 N N . ASP A 1 90 ? -29.666 -6.405 16.039 1.00 93.44 90 ASP A N 1
ATOM 700 C CA . ASP A 1 90 ? -30.706 -5.807 16.879 1.00 93.44 90 ASP A CA 1
ATOM 701 C C . ASP A 1 90 ? -30.084 -5.282 18.181 1.00 93.44 90 ASP A C 1
ATOM 703 O O . ASP A 1 90 ? -29.704 -6.068 19.050 1.00 93.44 90 ASP A O 1
ATOM 707 N N . VAL A 1 91 ? -30.018 -3.959 18.342 1.00 94.50 91 VAL A N 1
ATOM 708 C CA . VAL A 1 91 ? -29.481 -3.301 19.545 1.00 94.50 91 VAL A CA 1
ATOM 709 C C . VAL A 1 91 ? -30.601 -2.729 20.416 1.00 94.50 91 VAL A C 1
ATOM 711 O O . VAL A 1 91 ? -31.593 -2.193 19.913 1.00 94.50 91 VAL A O 1
ATOM 714 N N . ALA A 1 92 ? -30.455 -2.832 21.740 1.00 96.81 92 ALA A N 1
ATOM 715 C CA . ALA A 1 92 ? -31.381 -2.279 22.723 1.00 96.81 92 ALA A CA 1
ATOM 716 C C . ALA A 1 92 ? -30.723 -1.179 23.567 1.00 96.81 92 ALA A C 1
ATOM 718 O O . ALA A 1 92 ? -29.859 -1.455 24.401 1.00 96.81 92 ALA A O 1
ATOM 719 N N . TYR A 1 93 ? -31.202 0.058 23.418 1.00 97.38 93 TYR A N 1
ATOM 720 C CA . TYR A 1 93 ? -30.815 1.181 24.273 1.00 97.38 93 TYR A CA 1
ATOM 721 C C . TYR A 1 93 ? -31.908 1.466 25.300 1.00 97.38 93 TYR A C 1
ATOM 723 O O . TYR A 1 93 ? -33.073 1.653 24.951 1.00 97.38 93 TYR A O 1
ATOM 731 N N . THR A 1 94 ? -31.529 1.506 26.575 1.00 98.12 94 THR A N 1
ATOM 732 C CA . THR A 1 94 ? -32.415 1.818 27.700 1.00 98.12 94 THR A CA 1
ATOM 733 C C . THR A 1 94 ? -31.944 3.090 28.386 1.00 98.12 94 THR A C 1
ATOM 735 O O . THR A 1 94 ? -30.775 3.192 28.751 1.00 98.12 94 THR A O 1
ATOM 738 N N . VAL A 1 95 ? -32.851 4.045 28.580 1.00 98.25 95 VAL A N 1
ATOM 739 C CA . VAL A 1 95 ? -32.566 5.329 29.235 1.00 98.25 95 VAL A CA 1
ATOM 740 C C . VAL A 1 95 ? -33.310 5.398 30.567 1.00 98.25 95 VAL A C 1
ATOM 742 O O . VAL A 1 95 ? -34.484 5.029 30.650 1.00 98.25 95 VAL A O 1
ATOM 745 N N . LYS A 1 96 ? -32.614 5.858 31.611 1.00 97.94 96 LYS A N 1
ATOM 746 C CA . LYS A 1 96 ? -33.127 6.036 32.976 1.00 97.94 96 LYS A CA 1
ATOM 747 C C . LYS A 1 96 ? -32.775 7.423 33.511 1.00 97.94 96 LYS A C 1
ATOM 749 O O . LYS A 1 96 ? -31.700 7.946 33.225 1.00 97.94 96 LYS A O 1
ATOM 754 N N . ALA A 1 97 ? -33.649 7.990 34.336 1.00 97.31 97 ALA A N 1
ATOM 755 C CA . ALA A 1 97 ? -33.377 9.206 35.091 1.00 97.31 97 ALA A CA 1
ATOM 756 C C . ALA A 1 97 ? -32.639 8.882 36.401 1.00 97.31 97 ALA A C 1
ATOM 758 O O . ALA A 1 97 ? -32.947 7.892 37.068 1.00 97.31 97 ALA A O 1
ATOM 759 N N . ARG A 1 98 ? -31.677 9.728 36.784 1.00 96.25 98 ARG A N 1
ATOM 760 C CA . ARG A 1 98 ? -30.944 9.666 38.061 1.00 96.25 98 ARG A CA 1
ATOM 761 C C . ARG A 1 98 ? -31.339 10.846 38.951 1.00 96.25 98 ARG A C 1
ATOM 763 O O . ARG A 1 98 ? -31.590 11.937 38.437 1.00 96.25 98 ARG A O 1
ATOM 770 N N . TYR A 1 99 ? -31.395 10.627 40.264 1.00 95.12 99 TYR A N 1
ATOM 771 C CA . TYR A 1 99 ? -31.908 11.575 41.260 1.00 95.12 99 TYR A CA 1
ATOM 772 C C . TYR A 1 99 ? -30.876 11.940 42.340 1.00 95.12 99 TYR A C 1
ATOM 774 O O . TYR A 1 99 ? -29.988 11.157 42.676 1.00 95.12 99 TYR A O 1
ATOM 782 N N . SER A 1 100 ? -31.035 13.123 42.943 1.00 93.50 100 SER A N 1
ATOM 783 C CA . SER A 1 100 ? -30.132 13.690 43.961 1.00 93.50 100 SER A CA 1
ATOM 784 C C . SER A 1 100 ? -30.028 12.888 45.262 1.00 93.50 100 SER A C 1
ATOM 786 O O . SER A 1 100 ? -29.103 13.104 46.037 1.00 93.50 100 SER A O 1
ATOM 788 N N . ASP A 1 101 ? -30.979 11.992 45.528 1.00 89.50 101 ASP A N 1
ATOM 789 C CA . ASP A 1 101 ? -30.980 11.085 46.682 1.00 89.50 101 ASP A CA 1
ATOM 790 C C . ASP A 1 101 ? -30.402 9.691 46.358 1.00 89.50 101 ASP A C 1
ATOM 792 O O . ASP A 1 101 ? -30.553 8.754 47.141 1.00 89.50 101 ASP A O 1
ATOM 796 N N . GLY A 1 102 ? -29.732 9.556 45.208 1.00 89.31 102 GLY A N 1
ATOM 797 C CA . GLY A 1 102 ? -29.084 8.324 44.754 1.00 89.31 102 GLY A CA 1
ATOM 798 C C . GLY A 1 102 ? -30.022 7.332 44.065 1.00 89.31 102 GLY A C 1
ATOM 799 O O . GLY A 1 102 ? -29.568 6.269 43.641 1.00 89.31 102 GLY A O 1
ATOM 800 N N . ARG A 1 103 ? -31.318 7.646 43.928 1.00 92.25 103 ARG A N 1
ATOM 801 C CA . ARG A 1 103 ? -32.255 6.793 43.188 1.00 92.25 103 ARG A CA 1
ATOM 802 C C . ARG A 1 103 ? -32.050 6.883 41.679 1.00 92.25 103 ARG A C 1
ATOM 804 O O . ARG A 1 103 ? -31.649 7.907 41.126 1.00 92.25 103 ARG A O 1
ATOM 811 N N . VAL A 1 104 ? -32.434 5.801 41.018 1.00 93.81 104 VAL A N 1
ATOM 812 C CA . VAL A 1 104 ? -32.563 5.691 39.565 1.00 93.81 104 VAL A CA 1
ATOM 813 C C . VAL A 1 104 ? -34.021 5.330 39.252 1.00 93.81 104 VAL A C 1
ATOM 815 O O . VAL A 1 104 ? -34.705 4.725 40.083 1.00 93.81 104 VAL A O 1
ATOM 818 N N . SER A 1 105 ? -34.534 5.741 38.097 1.00 95.62 105 SER A N 1
ATOM 819 C CA . SER A 1 105 ? -35.864 5.357 37.620 1.00 95.62 105 SER A CA 1
ATOM 820 C C . SER A 1 105 ? -35.904 3.945 37.027 1.00 95.62 105 SER A C 1
ATOM 822 O O . SER A 1 105 ? -34.877 3.353 36.677 1.00 95.62 105 SER A O 1
ATOM 824 N N . GLU A 1 106 ? -37.118 3.440 36.804 1.00 93.56 106 GLU A N 1
ATOM 825 C CA . GLU A 1 106 ? -37.320 2.430 35.764 1.00 93.56 106 GLU A CA 1
ATOM 826 C C . GLU A 1 106 ? -36.967 2.991 34.378 1.00 93.56 106 GLU A C 1
ATOM 828 O O . GLU A 1 106 ? -36.955 4.208 34.165 1.00 93.56 106 GLU A O 1
ATOM 833 N N . GLY A 1 107 ? -36.613 2.108 33.444 1.00 94.06 107 GLY A N 1
ATOM 834 C CA . GLY A 1 107 ? -36.139 2.500 32.115 1.00 94.06 107 GLY A CA 1
ATOM 835 C C . GLY A 1 107 ? -37.212 2.451 31.032 1.00 94.06 107 GLY A C 1
ATOM 836 O O . GLY A 1 107 ? -38.040 1.543 31.004 1.00 94.06 107 GLY A O 1
ATOM 837 N N . GLN A 1 108 ? -37.140 3.380 30.080 1.00 98.06 108 GLN A N 1
ATOM 838 C CA . GLN A 1 108 ? -37.675 3.145 28.737 1.00 98.06 108 GLN A CA 1
ATOM 839 C C . GLN A 1 108 ? -36.609 2.434 27.905 1.00 98.06 108 GLN A C 1
ATOM 841 O O . GLN A 1 108 ? -35.441 2.806 27.989 1.00 98.06 108 GLN A O 1
ATOM 846 N N . THR A 1 109 ? -37.004 1.475 27.066 1.00 97.94 109 THR A N 1
ATOM 847 C CA . THR A 1 109 ? -36.107 0.787 26.123 1.00 97.94 109 THR A CA 1
ATOM 848 C C . THR A 1 109 ? -36.589 0.990 24.692 1.00 97.94 109 THR A C 1
ATOM 850 O O . THR A 1 109 ? -37.734 0.668 24.380 1.00 97.94 109 THR A O 1
ATOM 853 N N . VAL A 1 110 ? -35.699 1.445 23.812 1.00 97.81 110 VAL A N 1
ATOM 854 C CA . VAL A 1 110 ? -35.886 1.423 22.356 1.00 97.81 110 VAL A CA 1
ATOM 855 C C . VAL A 1 110 ? -35.027 0.311 21.750 1.00 97.81 110 VAL A C 1
ATOM 857 O O . VAL A 1 110 ? -33.930 0.024 22.232 1.00 97.81 110 VAL A O 1
ATOM 860 N N . ARG A 1 111 ? -35.540 -0.339 20.702 1.00 97.50 111 ARG A N 1
ATOM 861 C CA . ARG A 1 111 ? -34.823 -1.349 19.913 1.00 97.50 111 ARG A CA 1
ATOM 862 C C . ARG A 1 111 ? -34.818 -0.937 18.452 1.00 97.50 111 ARG A C 1
ATOM 864 O O . ARG A 1 111 ? -35.847 -0.487 17.951 1.00 97.50 111 ARG A O 1
ATOM 871 N N . PHE A 1 112 ? -33.683 -1.097 17.786 1.00 95.75 112 PHE A N 1
ATOM 872 C CA . PHE A 1 112 ? -33.536 -0.811 16.362 1.00 95.75 112 PHE A CA 1
ATOM 873 C C . PHE A 1 112 ? -32.441 -1.679 15.734 1.00 95.75 112 PHE A C 1
ATOM 875 O O . PHE A 1 112 ? -31.662 -2.319 16.438 1.00 95.75 112 PHE A O 1
ATOM 882 N N . ASN A 1 113 ? -32.410 -1.693 14.403 1.00 94.94 113 ASN A N 1
ATOM 883 C CA . ASN A 1 113 ? -31.403 -2.369 13.596 1.00 94.94 113 ASN A CA 1
ATOM 884 C C . ASN A 1 113 ? -31.078 -1.464 12.398 1.00 94.94 113 ASN A C 1
ATOM 886 O O . ASN A 1 113 ? -31.987 -0.953 11.732 1.00 94.94 113 ASN A O 1
ATOM 890 N N . ILE A 1 114 ? -29.787 -1.230 12.175 1.00 91.88 114 ILE A N 1
ATOM 891 C CA . ILE A 1 114 ? -29.274 -0.423 11.068 1.00 91.88 114 ILE A CA 1
ATOM 892 C C . ILE A 1 114 ? -28.689 -1.389 10.044 1.00 91.88 114 ILE A C 1
ATOM 894 O O . ILE A 1 114 ? -27.592 -1.909 10.251 1.00 91.88 114 ILE A O 1
ATOM 898 N N . ALA A 1 115 ? -29.400 -1.607 8.942 1.00 88.56 115 ALA A N 1
ATOM 899 C CA . ALA A 1 115 ? -28.828 -2.239 7.765 1.00 88.56 115 ALA A CA 1
ATOM 900 C C . ALA A 1 115 ? -27.724 -1.322 7.217 1.00 88.56 115 ALA A C 1
ATOM 902 O O . ALA A 1 115 ? -27.960 -0.135 6.971 1.00 88.56 115 ALA A O 1
ATOM 903 N N . TYR A 1 116 ? -26.516 -1.861 7.081 1.00 82.81 116 TYR A N 1
ATOM 904 C CA . TYR A 1 116 ? -25.316 -1.111 6.723 1.00 82.81 116 TYR A CA 1
ATOM 905 C C . TYR A 1 116 ? -24.388 -1.990 5.890 1.00 82.81 116 TYR A C 1
ATOM 907 O O . TYR A 1 116 ? -23.879 -3.005 6.369 1.00 82.81 116 TYR A O 1
ATOM 915 N N . GLU A 1 117 ? -24.145 -1.580 4.654 1.00 80.75 117 GLU A N 1
ATOM 916 C CA . GLU A 1 117 ? -23.062 -2.116 3.836 1.00 80.75 117 GLU A CA 1
ATOM 917 C C . GLU A 1 117 ? -21.812 -1.282 4.129 1.00 80.75 117 GLU A C 1
ATOM 919 O O . GLU A 1 117 ? -21.897 -0.055 4.197 1.00 80.75 117 GLU A O 1
ATOM 924 N N . VAL A 1 118 ? -20.668 -1.932 4.360 1.00 72.44 118 VAL A N 1
ATOM 925 C CA . VAL A 1 118 ? -19.453 -1.264 4.853 1.00 72.44 118 VAL A CA 1
ATOM 926 C C . VAL A 1 118 ? -18.958 -0.231 3.843 1.00 72.44 118 VAL A C 1
ATOM 928 O O . VAL A 1 118 ? -18.467 -0.589 2.776 1.00 72.44 118 VAL A O 1
ATOM 931 N N . GLN A 1 119 ? -19.053 1.049 4.205 1.00 67.19 119 GLN A N 1
ATOM 932 C CA . GLN A 1 119 ? -18.518 2.148 3.409 1.00 67.19 119 GLN A CA 1
ATOM 933 C C . GLN A 1 119 ? -17.064 2.401 3.829 1.00 67.19 119 GLN A C 1
ATOM 935 O O . GLN A 1 119 ? -16.803 2.992 4.878 1.00 67.19 119 GLN A O 1
ATOM 940 N N . LYS A 1 120 ? -16.107 1.951 3.014 1.00 67.69 120 LYS A N 1
ATOM 941 C CA . LYS A 1 120 ? -14.713 2.411 3.091 1.00 67.69 120 LYS A CA 1
ATOM 942 C C . LYS A 1 120 ? -14.625 3.697 2.272 1.00 67.69 120 LYS A C 1
ATOM 944 O O . LYS A 1 120 ? -15.062 3.711 1.130 1.00 67.69 120 LYS A O 1
ATOM 949 N N . GLY A 1 121 ? -14.133 4.779 2.869 1.00 57.94 121 GLY A N 1
ATOM 950 C CA . GLY A 1 121 ? -13.894 6.037 2.152 1.00 57.94 121 GLY A CA 1
ATOM 951 C C . GLY A 1 121 ? -12.448 6.148 1.671 1.00 57.94 121 GLY A C 1
ATOM 952 O O . GLY A 1 121 ? -11.583 5.443 2.188 1.00 57.94 121 GLY A O 1
ATOM 953 N N . ALA A 1 122 ? -12.163 7.090 0.765 1.00 56.38 122 ALA A N 1
ATOM 954 C CA . ALA A 1 122 ? -10.801 7.461 0.370 1.00 56.38 122 ALA A CA 1
ATOM 955 C C . ALA A 1 122 ? -9.978 7.901 1.602 1.00 56.38 122 ALA A C 1
ATOM 957 O O . ALA A 1 122 ? -10.108 9.014 2.123 1.00 56.38 122 ALA A O 1
ATOM 958 N N . SER A 1 123 ? -9.188 6.970 2.129 1.00 70.25 123 SER A N 1
ATOM 959 C CA . SER A 1 123 ? -8.935 6.883 3.567 1.00 70.25 123 SER A CA 1
ATOM 960 C C . SER A 1 123 ? -7.608 7.471 4.028 1.00 70.25 123 SER A C 1
ATOM 962 O O . SER A 1 123 ? -6.556 7.244 3.430 1.00 70.25 123 SER A O 1
ATOM 964 N N . LYS A 1 124 ? -7.638 8.122 5.192 1.00 89.69 124 LYS A N 1
ATOM 965 C CA . LYS A 1 124 ? -6.435 8.507 5.937 1.00 89.69 124 LYS A CA 1
ATOM 966 C C . LYS A 1 124 ? -5.858 7.338 6.741 1.00 89.69 124 LYS A C 1
ATOM 968 O O . LYS A 1 124 ? -6.520 6.331 6.974 1.00 89.69 124 LYS A O 1
ATOM 973 N N . ILE A 1 125 ? -4.652 7.522 7.264 1.00 94.50 125 ILE A N 1
ATOM 974 C CA . ILE A 1 125 ? -4.087 6.662 8.312 1.00 94.50 125 ILE A CA 1
ATOM 975 C C . ILE A 1 125 ? -4.210 7.365 9.670 1.00 94.50 125 ILE A C 1
ATOM 977 O O . ILE A 1 125 ? -3.874 8.543 9.802 1.00 94.50 125 ILE A O 1
ATOM 981 N N . ALA A 1 126 ? -4.690 6.661 10.690 1.00 97.50 126 ALA A N 1
ATOM 982 C CA . ALA A 1 126 ? -4.625 7.114 12.076 1.00 97.50 126 ALA A CA 1
ATOM 983 C C . ALA A 1 126 ? -3.324 6.647 12.748 1.00 97.50 126 ALA A C 1
ATOM 985 O O . ALA A 1 126 ? -2.819 5.563 12.458 1.00 97.50 126 ALA A O 1
ATOM 986 N N . MET A 1 127 ? -2.827 7.426 13.704 1.00 98.62 127 MET A N 1
ATOM 987 C CA . MET A 1 127 ? -1.901 6.945 14.729 1.00 98.62 127 MET A CA 1
ATOM 988 C C . MET A 1 127 ? -2.562 7.130 16.095 1.00 98.62 127 MET A C 1
ATOM 990 O O . MET A 1 127 ? -2.918 8.253 16.452 1.00 98.62 127 MET A O 1
ATOM 994 N N . LEU A 1 128 ? -2.740 6.039 16.841 1.00 98.56 128 LEU A N 1
ATOM 995 C CA . LEU A 1 128 ? -3.171 6.068 18.233 1.00 98.56 128 LEU A CA 1
ATOM 996 C C . LEU A 1 128 ? -1.948 6.297 19.120 1.00 98.56 128 LEU A C 1
ATOM 998 O O . LEU A 1 128 ? -1.070 5.444 19.235 1.00 98.56 128 LEU A O 1
ATOM 1002 N N . VAL A 1 129 ? -1.924 7.463 19.748 1.00 97.44 129 VAL A N 1
ATOM 1003 C CA . VAL A 1 129 ? -0.849 7.952 20.603 1.00 97.44 129 VAL A CA 1
ATOM 1004 C C . VAL A 1 129 ? -1.271 7.810 22.062 1.00 97.44 129 VAL A C 1
ATOM 1006 O O . VAL A 1 129 ? -2.349 8.264 22.445 1.00 97.44 129 VAL A O 1
ATOM 1009 N N . ALA A 1 130 ? -0.424 7.191 22.884 1.00 97.00 130 ALA A N 1
ATOM 1010 C CA . ALA A 1 130 ? -0.640 7.081 24.325 1.00 97.00 130 ALA A CA 1
ATOM 1011 C C . ALA A 1 130 ? -0.786 8.476 24.970 1.00 97.00 130 ALA A C 1
ATOM 1013 O O . ALA A 1 130 ? -0.016 9.384 24.652 1.00 97.00 130 ALA A O 1
ATOM 1014 N N . ASP A 1 131 ? -1.703 8.653 25.931 1.00 96.50 131 ASP A N 1
ATOM 1015 C CA . ASP A 1 131 ? -1.910 9.948 26.618 1.00 96.50 131 ASP A CA 1
ATOM 1016 C C . ASP A 1 131 ? -0.629 10.452 27.339 1.00 96.50 131 ASP A C 1
ATOM 1018 O O . ASP A 1 131 ? -0.538 11.623 27.704 1.00 96.50 131 ASP A O 1
ATOM 1022 N N . ASP A 1 132 ? 0.374 9.583 27.544 1.00 96.50 132 ASP A N 1
ATOM 1023 C CA . ASP A 1 132 ? 1.674 9.903 28.145 1.00 96.50 132 ASP A CA 1
ATOM 1024 C C . ASP A 1 132 ? 2.897 9.653 27.238 1.00 96.50 132 ASP A C 1
ATOM 1026 O O . ASP A 1 132 ? 4.013 9.531 27.750 1.00 96.50 132 ASP A O 1
ATOM 1030 N N . TYR A 1 133 ? 2.711 9.628 25.909 1.00 96.62 133 TYR A N 1
ATOM 1031 C CA . TYR A 1 133 ? 3.752 9.282 24.921 1.00 96.62 133 TYR A CA 1
ATOM 1032 C C . TYR A 1 133 ? 5.078 10.037 25.072 1.00 96.62 133 TYR A C 1
ATOM 1034 O O . TYR A 1 133 ? 6.147 9.488 24.825 1.00 96.62 133 TYR A O 1
ATOM 1042 N N . THR A 1 134 ? 5.031 11.270 25.582 1.00 96.62 134 THR A N 1
ATOM 1043 C CA . THR A 1 134 ? 6.208 12.110 25.844 1.00 96.62 134 THR A CA 1
ATOM 1044 C C . THR A 1 134 ? 7.174 11.559 26.907 1.00 96.62 134 THR A C 1
ATOM 1046 O O . THR A 1 134 ? 8.165 12.221 27.210 1.00 96.62 134 THR A O 1
ATOM 1049 N N . LYS A 1 135 ? 6.883 10.396 27.507 1.00 95.44 135 LYS A N 1
ATOM 1050 C CA . LYS A 1 135 ? 7.771 9.647 28.415 1.00 95.44 135 LYS A CA 1
ATOM 1051 C C . LYS A 1 135 ? 8.789 8.744 27.705 1.00 95.44 135 LYS A C 1
ATOM 1053 O O . LYS A 1 135 ? 9.696 8.272 28.381 1.00 95.44 135 LYS A O 1
ATOM 1058 N N . SER A 1 136 ? 8.638 8.491 26.405 1.00 95.50 136 SER A N 1
ATOM 1059 C CA . SER A 1 136 ? 9.624 7.784 25.579 1.00 95.50 136 SER A CA 1
ATOM 1060 C C . SER A 1 136 ? 10.094 8.695 24.451 1.00 95.50 136 SER A C 1
ATOM 1062 O O . SER A 1 136 ? 9.285 9.410 23.855 1.00 95.50 136 SER A O 1
ATOM 1064 N N . ASP A 1 137 ? 11.397 8.694 24.176 1.00 95.00 137 ASP A N 1
ATOM 1065 C CA . ASP A 1 137 ? 11.959 9.437 23.049 1.00 95.00 137 ASP A CA 1
ATOM 1066 C C . ASP A 1 137 ? 11.588 8.763 21.716 1.00 95.00 137 ASP A C 1
ATOM 1068 O O . ASP A 1 137 ? 11.214 9.459 20.774 1.00 95.00 137 ASP A O 1
ATOM 1072 N N . ASP A 1 138 ? 11.505 7.431 21.677 1.00 95.62 138 ASP A N 1
ATOM 1073 C CA . ASP A 1 138 ? 11.047 6.659 20.520 1.00 95.62 138 ASP A CA 1
ATOM 1074 C C . ASP A 1 138 ? 9.609 6.987 20.105 1.00 95.62 138 ASP A C 1
ATOM 1076 O O . ASP A 1 138 ? 9.342 7.283 18.940 1.00 95.62 138 ASP A O 1
ATOM 1080 N N . GLU A 1 139 ? 8.666 6.997 21.056 1.00 97.69 139 GLU A N 1
ATOM 1081 C CA . GLU A 1 139 ? 7.275 7.367 20.754 1.00 97.69 139 GLU A CA 1
ATOM 1082 C C . GLU A 1 139 ? 7.148 8.844 20.347 1.00 97.69 139 GLU A C 1
ATOM 1084 O O . GLU A 1 139 ? 6.305 9.179 19.514 1.00 97.69 139 GLU A O 1
ATOM 1089 N N . LYS A 1 140 ? 7.982 9.741 20.892 1.00 97.88 140 LYS A N 1
ATOM 1090 C CA . LYS A 1 140 ? 8.013 11.150 20.468 1.00 97.88 140 LYS A CA 1
ATOM 1091 C C . LYS A 1 140 ? 8.497 11.298 19.031 1.00 97.88 140 LYS A C 1
ATOM 1093 O O . LYS A 1 140 ? 7.869 12.032 18.266 1.00 97.88 140 LYS A O 1
ATOM 1098 N N . ASP A 1 141 ? 9.587 10.630 18.671 1.00 97.88 141 ASP A N 1
ATOM 1099 C CA . ASP A 1 141 ? 10.212 10.774 17.358 1.00 97.88 141 ASP A CA 1
ATOM 1100 C C . ASP A 1 141 ? 9.373 10.081 16.270 1.00 97.88 141 ASP A C 1
ATOM 1102 O O . ASP A 1 141 ? 9.157 10.661 15.202 1.00 97.88 141 ASP A O 1
ATOM 1106 N N . ALA A 1 142 ? 8.746 8.942 16.586 1.00 98.31 142 ALA A N 1
ATOM 1107 C CA . ALA A 1 142 ? 7.717 8.315 15.757 1.00 98.31 142 ALA A CA 1
ATOM 1108 C C . ALA A 1 142 ? 6.496 9.232 15.526 1.00 98.31 142 ALA A C 1
ATOM 1110 O O . ALA A 1 142 ? 6.063 9.419 14.384 1.00 98.31 142 ALA A O 1
ATOM 1111 N N . VAL A 1 143 ? 5.959 9.869 16.578 1.00 98.69 143 VAL A N 1
ATOM 1112 C CA . VAL A 1 143 ? 4.843 10.832 16.459 1.00 98.69 143 VAL A CA 1
ATOM 1113 C C . VAL A 1 143 ? 5.255 12.077 15.667 1.00 98.69 143 VAL A C 1
ATOM 1115 O O . VAL A 1 143 ? 4.472 12.575 14.851 1.00 98.69 143 VAL A O 1
ATOM 1118 N N . ALA A 1 144 ? 6.480 12.577 15.845 1.00 98.56 144 ALA A N 1
ATOM 1119 C CA . ALA A 1 144 ? 7.010 13.706 15.084 1.00 98.56 144 ALA A CA 1
ATOM 1120 C C . ALA A 1 144 ? 7.149 13.363 13.591 1.00 98.56 144 ALA A C 1
ATOM 1122 O O . ALA A 1 144 ? 6.725 14.144 12.731 1.00 98.56 144 ALA A O 1
ATOM 1123 N N . TRP A 1 145 ? 7.663 12.172 13.273 1.00 98.56 145 TRP A N 1
ATOM 1124 C CA . TRP A 1 145 ? 7.757 11.660 11.909 1.00 98.56 145 TRP A CA 1
ATOM 1125 C C . TRP A 1 145 ? 6.385 11.450 11.264 1.00 98.56 145 TRP A C 1
ATOM 1127 O O . TRP A 1 145 ? 6.161 11.886 10.131 1.00 98.56 145 TRP A O 1
ATOM 1137 N N . PHE A 1 146 ? 5.434 10.844 11.977 1.00 98.75 146 PHE A N 1
ATOM 1138 C CA . PHE A 1 146 ? 4.078 10.644 11.468 1.00 98.75 146 PHE A CA 1
ATOM 1139 C C . PHE A 1 146 ? 3.371 11.986 11.231 1.00 98.75 146 PHE A C 1
ATOM 1141 O O . PHE A 1 146 ? 2.737 12.198 10.194 1.00 98.75 146 PHE A O 1
ATOM 1148 N N . THR A 1 147 ? 3.554 12.946 12.140 1.00 98.62 147 THR A N 1
ATOM 1149 C CA . THR A 1 147 ? 3.037 14.312 11.985 1.00 98.62 147 THR A CA 1
ATOM 1150 C C . THR A 1 147 ? 3.614 14.986 10.738 1.00 98.62 147 THR A C 1
ATOM 1152 O O . THR A 1 147 ? 2.861 15.524 9.924 1.00 98.62 147 THR A O 1
ATOM 1155 N N . LYS A 1 148 ? 4.936 14.902 10.539 1.00 98.50 148 LYS A N 1
ATOM 1156 C CA . LYS A 1 148 ? 5.651 15.445 9.373 1.00 98.50 148 LYS A CA 1
ATOM 1157 C C . LYS A 1 148 ? 5.159 14.844 8.051 1.00 98.50 148 LYS A C 1
ATOM 1159 O O . LYS A 1 148 ? 4.901 15.599 7.117 1.00 98.50 148 LYS A O 1
ATOM 1164 N N . ASN A 1 149 ? 5.046 13.518 7.966 1.00 97.00 149 ASN A N 1
ATOM 1165 C CA . ASN A 1 149 ? 4.856 12.816 6.693 1.00 97.00 149 ASN A CA 1
ATOM 1166 C C . ASN A 1 149 ? 3.388 12.505 6.352 1.00 97.00 149 ASN A C 1
ATOM 1168 O O . ASN A 1 149 ? 3.054 12.441 5.168 1.00 97.00 149 ASN A O 1
ATOM 1172 N N . TYR A 1 150 ? 2.506 12.365 7.349 1.00 96.31 150 TYR A N 1
ATOM 1173 C CA . TYR A 1 150 ? 1.091 12.018 7.154 1.00 96.31 150 TYR A CA 1
ATOM 1174 C C . TYR A 1 150 ? 0.131 13.134 7.576 1.00 96.31 150 TYR A C 1
ATOM 1176 O O . TYR A 1 150 ? -0.761 13.493 6.810 1.00 96.31 150 TYR A O 1
ATOM 1184 N N . VAL A 1 151 ? 0.284 13.719 8.768 1.00 97.00 151 VAL A N 1
ATOM 1185 C CA . VAL A 1 151 ? -0.690 14.719 9.257 1.00 97.00 151 VAL A CA 1
ATOM 1186 C C . VAL A 1 151 ? -0.559 16.034 8.482 1.00 97.00 151 VAL A C 1
ATOM 1188 O O . VAL A 1 151 ? -1.537 16.518 7.912 1.00 97.00 151 VAL A O 1
ATOM 1191 N N . ASN A 1 152 ? 0.661 16.564 8.361 1.00 96.81 152 ASN A N 1
ATOM 1192 C CA . ASN A 1 152 ? 0.952 17.800 7.625 1.00 96.81 152 ASN A CA 1
ATOM 1193 C C . ASN A 1 152 ? 0.718 17.680 6.106 1.00 96.81 152 ASN A C 1
ATOM 1195 O O . ASN A 1 152 ? 0.568 18.693 5.428 1.00 96.81 152 ASN A O 1
ATOM 1199 N N . THR A 1 153 ? 0.663 16.457 5.569 1.00 88.56 153 THR A N 1
ATOM 1200 C CA . THR A 1 153 ? 0.341 16.166 4.159 1.00 88.56 153 THR A CA 1
ATOM 1201 C C . THR A 1 153 ? -1.142 15.835 3.944 1.00 88.56 153 THR A C 1
ATOM 1203 O O . THR A 1 153 ? -1.534 15.460 2.841 1.00 88.56 153 THR A O 1
ATOM 1206 N N . ASN A 1 154 ? -1.976 15.963 4.987 1.00 89.38 154 ASN A N 1
ATOM 1207 C CA . ASN A 1 154 ? -3.396 15.593 5.025 1.00 89.38 154 ASN A CA 1
ATOM 1208 C C . ASN A 1 154 ? -3.693 14.087 4.812 1.00 89.38 154 ASN A C 1
ATOM 1210 O O . ASN A 1 154 ? -4.860 13.700 4.809 1.00 89.38 154 ASN A O 1
ATOM 1214 N N . LYS A 1 155 ? -2.672 13.224 4.720 1.00 89.88 155 LYS A N 1
ATOM 1215 C CA . LYS A 1 155 ? -2.794 11.758 4.588 1.00 89.88 155 LYS A CA 1
ATOM 1216 C C . LYS A 1 155 ? -3.091 11.028 5.905 1.00 89.88 155 LYS A C 1
ATOM 1218 O O . LYS A 1 155 ? -3.417 9.844 5.883 1.00 89.88 155 LYS A O 1
ATOM 1223 N N . GLY A 1 156 ? -2.988 11.698 7.053 1.00 95.00 156 GLY A N 1
ATOM 1224 C CA . GLY A 1 156 ? -3.205 11.076 8.360 1.00 95.00 156 GLY A CA 1
ATOM 1225 C C . GLY A 1 156 ? -3.776 11.982 9.446 1.00 95.00 156 GLY A C 1
ATOM 1226 O O . GLY A 1 156 ? -4.096 13.149 9.207 1.00 95.00 156 GLY A O 1
ATOM 1227 N N . ILE A 1 157 ? -3.933 11.406 10.639 1.00 97.19 157 ILE A N 1
ATOM 1228 C CA . ILE A 1 157 ? -4.462 12.050 11.850 1.00 97.19 157 ILE A CA 1
ATOM 1229 C C . ILE A 1 157 ? -3.863 11.407 13.115 1.00 97.19 157 ILE A C 1
ATOM 1231 O O . ILE A 1 157 ? -3.639 10.198 13.142 1.00 97.19 157 ILE A O 1
ATOM 1235 N N . LEU A 1 158 ? -3.614 12.201 14.162 1.00 98.12 158 LEU A N 1
ATOM 1236 C CA . LEU A 1 158 ? -3.320 11.680 15.503 1.00 98.12 158 LEU A CA 1
ATOM 1237 C C . LEU A 1 158 ? -4.624 11.497 16.283 1.00 98.12 158 LEU A C 1
ATOM 1239 O O . LEU A 1 158 ? -5.479 12.381 16.270 1.00 98.12 158 LEU A O 1
ATOM 1243 N N . ILE A 1 159 ? -4.743 10.374 16.983 1.00 97.12 159 ILE A N 1
ATOM 1244 C CA . ILE A 1 159 ? -5.855 10.028 17.868 1.00 97.12 159 ILE A CA 1
ATOM 1245 C C . ILE A 1 159 ? -5.258 9.641 19.227 1.00 97.12 159 ILE A C 1
ATOM 1247 O O . ILE A 1 159 ? -4.162 9.095 19.299 1.00 97.12 159 ILE A O 1
ATOM 1251 N N . THR A 1 160 ? -5.963 9.921 20.314 1.00 97.25 160 THR A N 1
ATOM 1252 C CA . THR A 1 160 ? -5.603 9.537 21.691 1.00 97.25 160 THR A CA 1
ATOM 1253 C C . THR A 1 160 ? -6.685 8.621 22.273 1.00 97.25 160 THR A C 1
ATOM 1255 O O . THR A 1 160 ? -7.805 8.622 21.761 1.00 97.25 160 THR A O 1
ATOM 1258 N N . PRO A 1 161 ? -6.453 7.883 23.375 1.00 95.81 161 PRO A N 1
ATOM 1259 C CA . PRO A 1 161 ? -7.525 7.177 24.088 1.00 95.81 161 PRO A CA 1
ATOM 1260 C C . PRO A 1 161 ? -8.695 8.092 24.479 1.00 95.81 161 PRO A C 1
ATOM 1262 O O . PRO A 1 161 ? -9.849 7.676 24.456 1.00 95.81 161 PRO A O 1
ATOM 1265 N N . SER A 1 162 ? -8.402 9.364 24.754 1.00 91.00 162 SER A N 1
ATOM 1266 C CA . SER A 1 162 ? -9.372 10.433 25.013 1.00 91.00 162 SER A CA 1
ATOM 1267 C C . SER A 1 162 ? -10.158 10.920 23.775 1.00 91.00 162 SER A C 1
ATOM 1269 O O . SER A 1 162 ? -11.171 11.597 23.937 1.00 91.00 162 SER A O 1
ATOM 1271 N N . THR A 1 163 ? -9.744 10.563 22.552 1.00 94.88 163 THR A N 1
ATOM 1272 C CA . THR A 1 163 ? -10.426 10.883 21.276 1.00 94.88 163 THR A CA 1
ATOM 1273 C C . THR A 1 163 ? -10.704 9.647 20.407 1.00 94.88 163 THR A C 1
ATOM 1275 O O . THR A 1 163 ? -11.074 9.778 19.244 1.00 94.88 163 THR A O 1
ATOM 1278 N N . ILE A 1 164 ? -10.586 8.427 20.949 1.00 94.38 164 ILE A N 1
ATOM 1279 C CA . ILE A 1 164 ? -10.652 7.174 20.170 1.00 94.38 164 ILE A CA 1
ATOM 1280 C C . ILE A 1 164 ? -11.984 6.970 19.421 1.00 94.38 164 ILE A C 1
ATOM 1282 O O . ILE A 1 164 ? -12.042 6.294 18.393 1.00 94.38 164 ILE A O 1
ATOM 1286 N N . ASP A 1 165 ? -13.053 7.639 19.854 1.00 89.00 165 ASP A N 1
ATOM 1287 C CA . ASP A 1 165 ? -14.322 7.697 19.130 1.00 89.00 165 ASP A CA 1
ATOM 1288 C C . ASP A 1 165 ? -14.242 8.398 17.757 1.00 89.00 165 ASP A C 1
ATOM 1290 O O . ASP A 1 165 ? -15.204 8.324 16.990 1.00 89.00 165 ASP A O 1
ATOM 1294 N N . ASP A 1 166 ? -13.149 9.084 17.409 1.00 90.31 166 ASP A N 1
ATOM 1295 C CA . ASP A 1 166 ? -12.874 9.615 16.061 1.00 90.31 166 ASP A CA 1
ATOM 1296 C C . ASP A 1 166 ? -12.333 8.577 15.064 1.00 90.31 166 ASP A C 1
ATOM 1298 O O . ASP A 1 166 ? -12.431 8.815 13.859 1.00 90.31 166 ASP A O 1
ATOM 1302 N N . LEU A 1 167 ? -11.828 7.426 15.532 1.00 92.31 167 LEU A N 1
ATOM 1303 C CA . LEU A 1 167 ? -11.358 6.337 14.669 1.00 92.31 167 LEU A CA 1
ATOM 1304 C C . LEU A 1 167 ? -12.549 5.656 13.977 1.00 92.31 167 LEU A C 1
ATOM 1306 O O . LEU A 1 167 ? -13.456 5.168 14.656 1.00 92.31 167 LEU A O 1
ATOM 1310 N N . ASP A 1 168 ? -12.583 5.643 12.647 1.00 88.75 168 ASP A N 1
ATOM 1311 C CA . ASP A 1 168 ? -13.773 5.263 11.881 1.00 88.75 168 ASP A CA 1
ATOM 1312 C C . ASP A 1 168 ? -13.420 4.783 10.467 1.00 88.75 168 ASP A C 1
ATOM 1314 O O . ASP A 1 168 ? -12.672 5.455 9.757 1.00 88.75 168 ASP A O 1
ATOM 1318 N N . ILE A 1 169 ? -13.976 3.651 10.025 1.00 86.50 169 ILE A N 1
ATOM 1319 C CA . ILE A 1 169 ? -13.622 3.044 8.726 1.00 86.50 169 ILE A CA 1
ATOM 1320 C C . ILE A 1 169 ? -14.050 3.901 7.522 1.00 86.50 169 ILE A C 1
ATOM 1322 O O . ILE A 1 169 ? -13.382 3.923 6.492 1.00 86.50 169 ILE A O 1
ATOM 1326 N N . GLU A 1 170 ? -15.096 4.714 7.695 1.00 84.88 170 GLU A N 1
ATOM 1327 C CA . GLU A 1 170 ? -15.543 5.717 6.717 1.00 84.88 170 GLU A CA 1
ATOM 1328 C C . GLU A 1 170 ? -14.491 6.827 6.479 1.00 84.88 170 GLU A C 1
ATOM 1330 O O . GLU A 1 170 ? -14.660 7.670 5.599 1.00 84.88 170 GLU A O 1
ATOM 1335 N N . LYS A 1 171 ? -13.422 6.877 7.292 1.00 86.88 171 LYS A N 1
ATOM 1336 C CA . LYS A 1 171 ? -12.418 7.955 7.318 1.00 86.88 171 LYS A CA 1
ATOM 1337 C C . LYS A 1 171 ? -10.973 7.454 7.323 1.00 86.88 171 LYS A C 1
ATOM 1339 O O . LYS A 1 171 ? -10.093 8.162 6.823 1.00 86.88 171 LYS A O 1
ATOM 1344 N N . GLN A 1 172 ? -10.706 6.288 7.914 1.00 91.44 172 GLN A N 1
ATOM 1345 C CA . GLN A 1 172 ? -9.375 5.693 8.006 1.00 91.44 172 GLN A CA 1
ATOM 1346 C C . GLN A 1 172 ? -9.378 4.201 7.662 1.00 91.44 172 GLN A C 1
ATOM 1348 O O . GLN A 1 172 ? -10.187 3.442 8.184 1.00 91.44 172 GLN A O 1
ATOM 1353 N N . SER A 1 173 ? -8.423 3.764 6.840 1.00 89.06 173 SER A N 1
ATOM 1354 C CA . SER A 1 173 ? -8.230 2.350 6.493 1.00 89.06 173 SER A CA 1
ATOM 1355 C C . SER A 1 173 ? -7.330 1.637 7.489 1.00 89.06 173 SER A C 1
ATOM 1357 O O . SER A 1 173 ? -7.462 0.430 7.670 1.00 89.06 173 SER A O 1
ATOM 1359 N N . ALA A 1 174 ? -6.440 2.378 8.155 1.00 94.19 174 ALA A N 1
ATOM 1360 C CA . ALA A 1 174 ? -5.487 1.840 9.110 1.00 94.19 174 ALA A CA 1
ATOM 1361 C C . ALA A 1 174 ? -5.343 2.703 10.367 1.00 94.19 174 ALA A C 1
ATOM 1363 O O . ALA A 1 174 ? -5.426 3.932 10.301 1.00 94.19 174 ALA A O 1
ATOM 1364 N N . CYS A 1 175 ? -5.035 2.059 11.495 1.00 97.75 175 CYS A N 1
ATOM 1365 C CA . CYS A 1 175 ? -4.541 2.713 12.703 1.00 97.75 175 CYS A CA 1
ATOM 1366 C C . CYS A 1 175 ? -3.213 2.089 13.155 1.00 97.75 175 CYS A C 1
ATOM 1368 O O . CYS A 1 175 ? -3.140 0.890 13.427 1.00 97.75 175 CYS A O 1
ATOM 1370 N N . TRP A 1 176 ? -2.166 2.906 13.270 1.00 98.75 176 TRP A N 1
ATOM 1371 C CA . TRP A 1 176 ? -0.905 2.524 13.906 1.00 98.75 176 TRP A CA 1
ATOM 1372 C C . TRP A 1 176 ? -1.004 2.734 15.416 1.00 98.75 176 TRP A C 1
ATOM 1374 O O . TRP A 1 176 ? -1.343 3.825 15.866 1.00 98.75 176 TRP A O 1
ATOM 1384 N N . VAL A 1 177 ? -0.705 1.700 16.199 1.00 98.69 177 VAL A N 1
ATOM 1385 C CA . VAL A 1 177 ? -0.476 1.792 17.642 1.00 98.69 177 VAL A CA 1
ATOM 1386 C C . VAL A 1 177 ? 0.982 1.426 17.906 1.00 98.69 177 VAL A C 1
ATOM 1388 O O . VAL A 1 177 ? 1.402 0.297 17.645 1.00 98.69 177 VAL A O 1
ATOM 1391 N N . MET A 1 178 ? 1.750 2.377 18.428 1.00 96.38 178 MET A N 1
ATOM 1392 C CA . MET A 1 178 ? 3.101 2.149 18.937 1.00 96.38 178 MET A CA 1
ATOM 1393 C C . MET A 1 178 ? 3.062 2.223 20.458 1.00 96.38 178 MET A C 1
ATOM 1395 O O . MET A 1 178 ? 2.396 3.098 21.013 1.00 96.38 178 MET A O 1
ATOM 1399 N N . CYS A 1 179 ? 3.786 1.332 21.130 1.00 97.25 179 CYS A N 1
ATOM 1400 C CA . CYS A 1 179 ? 4.135 1.552 22.525 1.00 97.25 179 CYS A CA 1
ATOM 1401 C C . CYS A 1 179 ? 5.541 1.036 22.796 1.00 97.25 179 CYS A C 1
ATOM 1403 O O . CYS A 1 179 ? 5.761 -0.164 22.698 1.00 97.25 179 CYS A O 1
ATOM 1405 N N . ASP A 1 180 ? 6.469 1.928 23.120 1.00 95.25 180 ASP A N 1
ATOM 1406 C CA . ASP A 1 180 ? 7.867 1.600 23.378 1.00 95.25 180 ASP A CA 1
ATOM 1407 C C . ASP A 1 180 ? 8.316 2.251 24.695 1.00 95.25 180 ASP A C 1
ATOM 1409 O O . ASP A 1 180 ? 8.265 3.478 24.875 1.00 95.25 180 ASP A O 1
ATOM 1413 N N . ARG A 1 181 ? 8.590 1.398 25.691 1.00 93.88 181 ARG A N 1
ATOM 1414 C CA . ARG A 1 181 ? 8.603 1.782 27.107 1.00 93.88 181 ARG A CA 1
ATOM 1415 C C . ARG A 1 181 ? 9.565 0.950 27.955 1.00 93.88 181 ARG A C 1
ATOM 1417 O O . ARG A 1 181 ? 9.386 -0.252 28.153 1.00 93.88 181 ARG A O 1
ATOM 1424 N N . ILE A 1 182 ? 10.467 1.660 28.621 1.00 94.44 182 ILE A N 1
ATOM 1425 C CA . ILE A 1 182 ? 11.275 1.145 29.726 1.00 94.44 182 ILE A CA 1
ATOM 1426 C C . ILE A 1 182 ? 10.373 0.835 30.937 1.00 94.44 182 ILE A C 1
ATOM 1428 O O . ILE A 1 182 ? 9.511 1.631 31.316 1.00 94.44 182 ILE A O 1
ATOM 1432 N N . GLY A 1 183 ? 10.609 -0.306 31.586 1.00 93.81 183 GLY A N 1
ATOM 1433 C CA . GLY A 1 183 ? 10.102 -0.633 32.921 1.00 93.81 183 GLY A CA 1
ATOM 1434 C C . GLY A 1 183 ? 8.627 -1.036 33.027 1.00 93.81 183 GLY A C 1
ATOM 1435 O O . GLY A 1 183 ? 8.133 -1.142 34.148 1.00 93.81 183 GLY A O 1
ATOM 1436 N N . ILE A 1 184 ? 7.913 -1.270 31.918 1.00 94.44 184 ILE A N 1
ATOM 1437 C CA . ILE A 1 184 ? 6.520 -1.753 31.961 1.00 94.44 184 ILE A CA 1
ATOM 1438 C C . ILE A 1 184 ? 6.440 -3.283 32.078 1.00 94.44 184 ILE A C 1
ATOM 1440 O O . ILE A 1 184 ? 7.114 -4.013 31.347 1.00 94.44 184 ILE A O 1
ATOM 1444 N N . ASP A 1 185 ? 5.619 -3.783 33.001 1.00 95.06 185 ASP A N 1
ATOM 1445 C CA . ASP A 1 185 ? 5.440 -5.222 33.230 1.00 95.06 185 ASP A CA 1
ATOM 1446 C C . ASP A 1 185 ? 4.781 -5.925 32.033 1.00 95.06 185 ASP A C 1
ATOM 1448 O O . ASP A 1 185 ? 3.896 -5.379 31.374 1.00 95.06 185 ASP A O 1
ATOM 1452 N N . LYS A 1 186 ? 5.153 -7.185 31.788 1.00 95.81 186 LYS A N 1
ATOM 1453 C CA . LYS A 1 186 ? 4.576 -8.001 30.711 1.00 95.81 186 LYS A CA 1
ATOM 1454 C C . LYS A 1 186 ? 3.068 -8.221 30.900 1.00 95.81 186 LYS A C 1
ATOM 1456 O O . LYS A 1 186 ? 2.634 -8.650 31.967 1.00 95.81 186 LYS A O 1
ATOM 1461 N N . GLY A 1 187 ? 2.293 -7.997 29.841 1.00 96.50 187 GLY A N 1
ATOM 1462 C CA . GLY A 1 187 ? 0.832 -8.105 29.805 1.00 96.50 187 GLY A CA 1
ATOM 1463 C C . GLY A 1 187 ? 0.203 -6.886 29.126 1.00 96.50 187 GLY A C 1
ATOM 1464 O O . GLY A 1 187 ? 0.587 -5.750 29.397 1.00 96.50 187 GLY A O 1
ATOM 1465 N N . TRP A 1 188 ? -0.800 -7.096 28.266 1.00 97.44 188 TRP A N 1
ATOM 1466 C CA . TRP A 1 188 ? -1.486 -5.993 27.570 1.00 97.44 188 TRP A CA 1
ATOM 1467 C C . TRP A 1 188 ? -2.190 -5.032 28.540 1.00 97.44 188 TRP A C 1
ATOM 1469 O O . TRP A 1 188 ? -2.346 -3.852 28.241 1.00 97.44 188 TRP A O 1
ATOM 1479 N N . GLN A 1 189 ? -2.571 -5.530 29.718 1.00 97.75 189 GLN A N 1
ATOM 1480 C CA . GLN A 1 189 ? -3.202 -4.782 30.804 1.00 97.75 189 GLN A CA 1
ATOM 1481 C C . GLN A 1 189 ? -2.292 -3.679 31.376 1.00 97.75 189 GLN A C 1
ATOM 1483 O O . GLN A 1 189 ? -2.788 -2.744 32.000 1.00 97.75 189 GLN A O 1
ATOM 1488 N N . ASN A 1 190 ? -0.977 -3.781 31.158 1.00 97.31 190 ASN A N 1
ATOM 1489 C CA . ASN A 1 190 ? 0.029 -2.857 31.680 1.00 97.31 190 ASN A CA 1
ATOM 1490 C C . ASN A 1 190 ? 0.439 -1.777 30.662 1.00 97.31 190 ASN A C 1
ATOM 1492 O O . ASN A 1 190 ? 1.311 -0.961 30.966 1.00 97.31 190 ASN A O 1
ATOM 1496 N N . LEU A 1 191 ? -0.155 -1.760 29.459 1.00 97.62 191 LEU A N 1
ATOM 1497 C CA . LEU A 1 191 ? 0.172 -0.769 28.431 1.00 97.62 191 LEU A CA 1
ATOM 1498 C C . LEU A 1 191 ? -0.213 0.651 28.908 1.00 97.62 191 LEU A C 1
ATOM 1500 O O . LEU A 1 191 ? -1.389 0.894 29.209 1.00 97.62 191 LEU A O 1
ATOM 1504 N N . PRO A 1 192 ? 0.755 1.585 29.002 1.00 96.50 192 PRO A N 1
ATOM 1505 C CA . PRO A 1 192 ? 0.574 2.877 29.663 1.00 96.50 192 PRO A CA 1
ATOM 1506 C C . PRO A 1 192 ? -0.234 3.878 28.826 1.00 96.50 192 PRO A C 1
ATOM 1508 O O . PRO A 1 192 ? -0.781 3.553 27.772 1.00 96.50 192 PRO A O 1
ATOM 1511 N N . GLY A 1 193 ? -0.362 5.105 29.345 1.00 95.50 193 GLY A N 1
ATOM 1512 C CA . GLY A 1 193 ? -1.051 6.210 28.675 1.00 95.50 193 GLY A CA 1
ATOM 1513 C C . GLY A 1 193 ? -2.451 5.855 28.173 1.00 95.50 193 GLY A C 1
ATOM 1514 O O . GLY A 1 193 ? -2.813 6.262 27.077 1.00 95.50 193 GLY A O 1
ATOM 1515 N N . ASN A 1 194 ? -3.204 5.070 28.955 1.00 97.25 194 ASN A N 1
ATOM 1516 C CA . ASN A 1 194 ? -4.563 4.588 28.678 1.00 97.25 194 ASN A CA 1
ATOM 1517 C C . ASN A 1 194 ? -4.747 3.698 27.427 1.00 97.25 194 ASN A C 1
ATOM 1519 O O . ASN A 1 194 ? -5.892 3.411 27.065 1.00 97.25 194 ASN A O 1
ATOM 1523 N N . LEU A 1 195 ? -3.675 3.176 26.815 1.00 97.56 195 LEU A N 1
ATOM 1524 C CA . LEU A 1 195 ? -3.779 2.206 25.711 1.00 97.56 195 LEU A CA 1
ATOM 1525 C C . LEU A 1 195 ? -4.508 0.911 26.125 1.00 97.56 195 LEU A C 1
ATOM 1527 O O . LEU A 1 195 ? -5.273 0.359 25.339 1.00 97.56 195 LEU A O 1
ATOM 1531 N N . ALA A 1 196 ? -4.337 0.464 27.375 1.00 97.00 196 ALA A N 1
ATOM 1532 C CA . ALA A 1 196 ? -5.046 -0.689 27.943 1.00 97.00 196 ALA A CA 1
ATOM 1533 C C . ALA A 1 196 ? -6.506 -0.406 28.374 1.00 97.00 196 ALA A C 1
ATOM 1535 O O . ALA A 1 196 ? -7.162 -1.285 28.933 1.00 97.00 196 ALA A O 1
ATOM 1536 N N . SER A 1 197 ? -7.025 0.815 28.185 1.00 96.75 197 SER A N 1
ATOM 1537 C CA . SER A 1 197 ? -8.364 1.186 28.667 1.00 96.75 197 SER A CA 1
ATOM 1538 C C . SER A 1 197 ? -9.486 0.506 27.874 1.00 96.75 197 SER A C 1
ATOM 1540 O O . SER A 1 197 ? -9.394 0.357 26.657 1.00 96.75 197 SER A O 1
ATOM 1542 N N . ASN A 1 198 ? -10.596 0.160 28.539 1.00 92.94 198 ASN A N 1
ATOM 1543 C CA . ASN A 1 198 ? -11.752 -0.472 27.884 1.00 92.94 198 ASN A CA 1
ATOM 1544 C C . ASN A 1 198 ? -12.248 0.320 26.658 1.00 92.94 198 ASN A C 1
ATOM 1546 O O . ASN A 1 198 ? -12.628 -0.285 25.662 1.00 92.94 198 ASN A O 1
ATOM 1550 N N . ALA A 1 199 ? -12.214 1.657 26.707 1.00 90.38 199 ALA A N 1
ATOM 1551 C CA . ALA A 1 199 ? -12.590 2.505 25.576 1.00 90.38 199 ALA A CA 1
ATOM 1552 C C . ALA A 1 199 ? -11.651 2.312 24.371 1.00 90.38 199 ALA A C 1
ATOM 1554 O O . ALA A 1 199 ? -12.126 2.121 23.254 1.00 90.38 199 ALA A O 1
ATOM 1555 N N . ALA A 1 200 ? -10.331 2.294 24.597 1.00 96.12 200 ALA A N 1
ATOM 1556 C CA . ALA A 1 200 ? -9.352 2.040 23.544 1.00 96.12 200 ALA A CA 1
ATOM 1557 C C . ALA A 1 200 ? -9.491 0.621 22.964 1.00 96.12 200 ALA A C 1
ATOM 1559 O O . ALA A 1 200 ? -9.569 0.458 21.747 1.00 96.12 200 ALA A O 1
ATOM 1560 N N . ILE A 1 201 ? -9.591 -0.398 23.825 1.00 97.19 201 ILE A N 1
ATOM 1561 C CA . ILE A 1 201 ? -9.699 -1.800 23.402 1.00 97.19 201 ILE A CA 1
ATOM 1562 C C . ILE A 1 201 ? -10.985 -2.059 22.602 1.00 97.19 201 ILE A C 1
ATOM 1564 O O . ILE A 1 201 ? -10.917 -2.645 21.522 1.00 97.19 201 ILE A O 1
ATOM 1568 N N . GLU A 1 202 ? -12.151 -1.614 23.079 1.00 93.25 202 GLU A N 1
ATOM 1569 C CA . GLU A 1 202 ? -13.418 -1.857 22.377 1.00 93.25 202 GLU A CA 1
ATOM 1570 C C . GLU A 1 202 ? -13.543 -1.037 21.083 1.00 93.25 202 GLU A C 1
ATOM 1572 O O . GLU A 1 202 ? -14.101 -1.532 20.104 1.00 93.25 202 GLU A O 1
ATOM 1577 N N . ALA A 1 203 ? -12.972 0.171 21.015 1.00 94.44 203 ALA A N 1
ATOM 1578 C CA . ALA A 1 203 ? -12.945 0.949 19.777 1.00 94.44 203 ALA A CA 1
ATOM 1579 C C . ALA A 1 203 ? -12.016 0.335 18.712 1.00 94.44 203 ALA A C 1
ATOM 1581 O O . ALA A 1 203 ? -12.390 0.284 17.540 1.00 94.44 203 ALA A O 1
ATOM 1582 N N . LEU A 1 204 ? -10.849 -0.193 19.103 1.00 97.19 204 LEU A N 1
ATOM 1583 C CA . LEU A 1 204 ? -9.952 -0.924 18.196 1.00 97.19 204 LEU A CA 1
ATOM 1584 C C . LEU A 1 204 ? -10.561 -2.264 17.733 1.00 97.19 204 LEU A C 1
ATOM 1586 O O . LEU A 1 204 ? -10.403 -2.635 16.567 1.00 97.19 204 LEU A O 1
ATOM 1590 N N . LYS A 1 205 ? -11.307 -2.969 18.600 1.00 94.50 205 LYS A N 1
ATOM 1591 C CA . LYS A 1 205 ? -12.110 -4.147 18.209 1.00 94.50 205 LYS A CA 1
ATOM 1592 C C . LYS A 1 205 ? -13.196 -3.783 17.205 1.00 94.50 205 LYS A C 1
ATOM 1594 O O . LYS A 1 205 ? -13.317 -4.453 16.189 1.00 94.50 205 LYS A O 1
ATOM 1599 N N . ALA A 1 206 ? -13.966 -2.725 17.465 1.00 90.81 206 ALA A N 1
ATOM 1600 C CA . ALA A 1 206 ? -15.012 -2.272 16.551 1.00 90.81 206 ALA A CA 1
ATOM 1601 C C . ALA A 1 206 ? -14.424 -1.909 15.179 1.00 90.81 206 ALA A C 1
ATOM 1603 O O . ALA A 1 206 ? -14.882 -2.429 14.170 1.00 90.81 206 ALA A O 1
ATOM 1604 N N . PHE A 1 207 ? -13.345 -1.122 15.150 1.00 92.56 207 PHE A N 1
ATOM 1605 C CA . PHE A 1 207 ? -12.652 -0.747 13.917 1.00 92.56 207 PHE A CA 1
ATOM 1606 C C . PHE A 1 207 ? -12.157 -1.969 13.121 1.00 92.56 207 PHE A C 1
ATOM 1608 O O . PHE A 1 207 ? -12.378 -2.044 11.915 1.00 92.56 207 PHE A O 1
ATOM 1615 N N . THR A 1 208 ? -11.560 -2.967 13.785 1.00 92.38 208 THR A N 1
ATOM 1616 C CA . THR A 1 208 ? -11.084 -4.199 13.119 1.00 92.38 208 THR A CA 1
ATOM 1617 C C . THR A 1 208 ? -12.193 -5.163 12.704 1.00 92.38 208 THR A C 1
ATOM 1619 O O . THR A 1 208 ? -12.045 -5.853 11.693 1.00 92.38 208 THR A O 1
ATOM 1622 N N . ALA A 1 209 ? -13.314 -5.194 13.425 1.00 89.38 209 ALA A N 1
ATOM 1623 C CA . ALA A 1 209 ? -14.513 -5.931 13.033 1.00 89.38 209 ALA A CA 1
ATOM 1624 C C . ALA A 1 209 ? -15.219 -5.281 11.829 1.00 89.38 209 ALA A C 1
ATOM 1626 O O . ALA A 1 209 ? -15.625 -5.994 10.915 1.00 89.38 209 ALA A O 1
ATOM 1627 N N . ASP 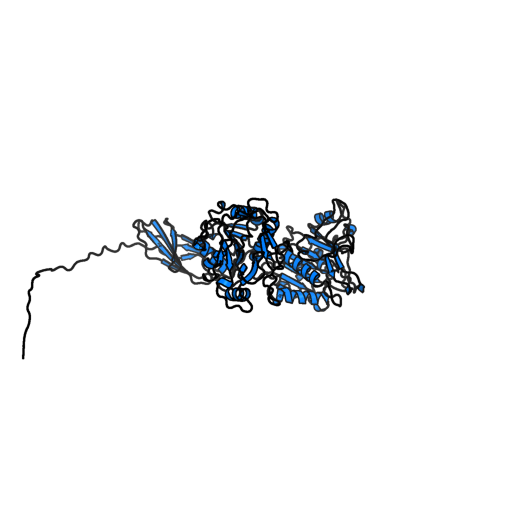A 1 210 ? -15.295 -3.945 11.793 1.00 85.25 210 ASP A N 1
ATOM 1628 C CA . ASP A 1 210 ? -15.861 -3.168 10.681 1.00 85.25 210 ASP A CA 1
ATOM 1629 C C . ASP A 1 210 ? -15.051 -3.328 9.376 1.00 85.25 210 ASP A C 1
ATOM 1631 O O . ASP A 1 210 ? -15.606 -3.177 8.289 1.00 85.25 210 ASP A O 1
ATOM 1635 N N . GLY A 1 211 ? -13.746 -3.627 9.467 1.00 86.44 211 GLY A N 1
ATOM 1636 C CA . GLY A 1 211 ? -12.852 -3.827 8.315 1.00 86.44 211 GLY A CA 1
ATOM 1637 C C . GLY A 1 211 ? -11.593 -2.953 8.276 1.00 86.44 211 GLY A C 1
ATOM 1638 O O . GLY A 1 211 ? -10.854 -3.017 7.296 1.00 86.44 211 GLY A O 1
ATOM 1639 N N . GLY A 1 212 ? -11.354 -2.128 9.299 1.00 90.94 212 GLY A N 1
ATOM 1640 C CA . GLY A 1 212 ? -10.172 -1.279 9.431 1.00 90.94 212 GLY A CA 1
ATOM 1641 C C . GLY A 1 212 ? -8.952 -2.056 9.930 1.00 90.94 212 GLY A C 1
ATOM 1642 O O . GLY A 1 212 ? -9.048 -2.913 10.806 1.00 90.94 212 GLY A O 1
ATOM 1643 N N . ASN A 1 213 ? -7.784 -1.766 9.372 1.00 94.69 213 ASN A N 1
ATOM 1644 C CA . ASN A 1 213 ? -6.552 -2.512 9.607 1.00 94.69 213 ASN A CA 1
ATOM 1645 C C . ASN A 1 213 ? -5.738 -1.927 10.775 1.00 94.69 213 ASN A C 1
ATOM 1647 O O . ASN A 1 213 ? -5.773 -0.724 11.026 1.00 94.69 213 ASN A O 1
ATOM 1651 N N . LEU A 1 214 ? -4.945 -2.743 11.473 1.00 97.94 214 LEU A N 1
ATOM 1652 C CA . LEU A 1 214 ? -4.013 -2.246 12.495 1.00 97.94 214 LEU A CA 1
ATOM 1653 C C . LEU A 1 214 ? -2.557 -2.497 12.119 1.00 97.94 214 LEU A C 1
ATOM 1655 O O . LEU A 1 214 ? -2.216 -3.541 11.565 1.00 97.94 214 LEU A O 1
ATOM 1659 N N . PHE A 1 215 ? -1.701 -1.558 12.507 1.00 98.69 215 PHE A N 1
ATOM 1660 C CA . PHE A 1 215 ? -0.258 -1.747 12.602 1.00 98.69 215 PHE A CA 1
ATOM 1661 C C . PHE A 1 215 ? 0.136 -1.624 14.077 1.00 98.69 215 PHE A C 1
ATOM 1663 O O . PHE A 1 215 ? -0.172 -0.618 14.709 1.00 98.69 215 PHE A O 1
ATOM 1670 N N . LEU A 1 216 ? 0.752 -2.655 14.651 1.00 98.88 216 LEU A N 1
ATOM 1671 C CA . LEU A 1 216 ? 1.103 -2.736 16.071 1.00 98.88 216 LEU A CA 1
ATOM 1672 C C . LEU A 1 216 ? 2.617 -2.882 16.211 1.00 98.88 216 LEU A C 1
ATOM 1674 O O . LEU A 1 216 ? 3.174 -3.852 15.698 1.00 98.88 216 LEU A O 1
ATOM 1678 N N . THR A 1 217 ? 3.285 -1.963 16.909 1.00 98.62 217 THR A N 1
ATOM 1679 C CA . THR A 1 217 ? 4.755 -1.985 17.028 1.00 98.62 217 THR A CA 1
ATOM 1680 C C . THR A 1 217 ? 5.232 -2.001 18.478 1.00 98.62 217 THR A C 1
ATOM 1682 O O . THR A 1 217 ? 4.584 -1.436 19.368 1.00 98.62 217 THR A O 1
ATOM 1685 N N . ASN A 1 218 ? 6.374 -2.657 18.708 1.00 96.88 218 ASN A N 1
ATOM 1686 C CA . ASN A 1 218 ? 7.031 -2.760 20.014 1.00 96.88 218 ASN A CA 1
ATOM 1687 C C . ASN A 1 218 ? 6.067 -3.424 21.024 1.00 96.88 218 ASN A C 1
ATOM 1689 O O . ASN A 1 218 ? 5.410 -4.409 20.683 1.00 96.88 218 ASN A O 1
ATOM 1693 N N . HIS A 1 219 ? 5.908 -2.909 22.245 1.00 98.06 2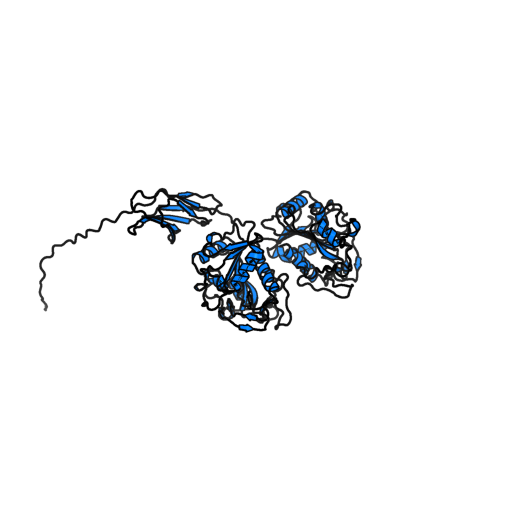19 HIS A N 1
ATOM 1694 C CA . HIS A 1 219 ? 5.014 -3.488 23.259 1.00 98.06 219 HIS A CA 1
ATOM 1695 C C . HIS A 1 219 ? 3.528 -3.508 22.865 1.00 98.06 219 HIS A C 1
ATOM 1697 O O . HIS A 1 219 ? 2.760 -4.279 23.452 1.00 98.06 219 HIS A O 1
ATOM 1703 N N . ALA A 1 220 ? 3.105 -2.725 21.863 1.00 98.31 220 ALA A N 1
ATOM 1704 C CA . ALA A 1 220 ? 1.720 -2.711 21.388 1.00 98.31 220 ALA A CA 1
ATOM 1705 C C . ALA A 1 220 ? 1.291 -4.014 20.684 1.00 98.31 220 ALA A C 1
ATOM 1707 O O . ALA A 1 220 ? 0.089 -4.259 20.557 1.00 98.31 220 ALA A O 1
ATOM 1708 N N . THR A 1 221 ? 2.215 -4.905 20.293 1.00 98.38 221 THR A N 1
ATOM 1709 C CA . THR A 1 221 ? 1.864 -6.239 19.754 1.00 98.38 221 THR A CA 1
ATOM 1710 C C . THR A 1 221 ? 1.026 -7.073 20.728 1.00 98.38 221 THR A C 1
ATOM 1712 O O . THR A 1 221 ? 0.221 -7.900 20.295 1.00 98.38 221 THR A O 1
ATOM 1715 N N . GLN A 1 222 ? 1.124 -6.819 22.038 1.00 98.12 222 GLN A N 1
ATOM 1716 C CA . GLN A 1 222 ? 0.311 -7.472 23.072 1.00 98.12 222 GLN A CA 1
ATOM 1717 C C . GLN A 1 222 ? -1.197 -7.210 22.905 1.00 98.12 222 GLN A C 1
ATOM 1719 O O . GLN A 1 222 ? -2.013 -8.014 23.361 1.00 98.12 222 GLN A O 1
ATOM 1724 N N . LEU A 1 223 ? -1.587 -6.141 22.196 1.00 98.50 223 LEU A N 1
ATOM 1725 C CA . LEU A 1 223 ? -2.988 -5.864 21.867 1.00 98.50 223 LEU A CA 1
ATOM 1726 C C . LEU A 1 223 ? -3.622 -6.973 21.011 1.00 98.50 223 LEU A C 1
ATOM 1728 O O . LEU A 1 223 ? -4.833 -7.151 21.076 1.00 98.50 223 LEU A O 1
ATOM 1732 N N . THR A 1 224 ? -2.841 -7.799 20.304 1.00 98.25 224 THR A N 1
ATOM 1733 C CA . THR A 1 224 ? -3.353 -9.018 19.640 1.00 98.25 224 THR A CA 1
ATOM 1734 C C . THR A 1 224 ? -4.149 -9.929 20.589 1.00 98.25 224 THR A C 1
ATOM 1736 O O . THR A 1 224 ? -5.138 -10.532 20.171 1.00 98.25 224 THR A O 1
ATOM 1739 N N . VAL A 1 225 ? -3.789 -9.979 21.877 1.00 98.12 225 VAL A N 1
ATOM 1740 C CA . VAL A 1 225 ? -4.540 -10.705 22.914 1.00 98.12 225 VAL A CA 1
ATOM 1741 C C . VAL A 1 225 ? -5.730 -9.881 23.416 1.00 98.12 225 VAL A C 1
ATOM 1743 O O . VAL A 1 225 ? -6.838 -10.402 23.503 1.00 98.12 225 VAL A O 1
ATOM 1746 N N . ALA A 1 226 ? -5.536 -8.587 23.697 1.00 97.44 226 ALA A N 1
ATOM 1747 C CA . ALA A 1 226 ? -6.582 -7.693 24.218 1.00 97.44 226 ALA A CA 1
ATOM 1748 C C . ALA A 1 226 ? -7.798 -7.565 23.278 1.00 97.44 226 ALA A C 1
ATOM 1750 O O . ALA A 1 226 ? -8.950 -7.518 23.716 1.00 97.44 226 ALA A O 1
ATOM 1751 N N . LEU A 1 227 ? -7.529 -7.538 21.970 1.00 97.25 227 LEU A N 1
ATOM 1752 C CA . LEU A 1 227 ? -8.525 -7.512 20.901 1.00 97.25 227 LEU A CA 1
ATOM 1753 C C . LEU A 1 227 ? -9.227 -8.869 20.721 1.00 97.25 227 LEU A C 1
ATOM 1755 O O . LEU A 1 227 ? -10.311 -8.914 20.150 1.00 97.25 227 LEU A O 1
ATOM 1759 N N . GLY A 1 228 ? -8.640 -9.963 21.217 1.00 96.31 228 GLY A N 1
ATOM 1760 C CA . GLY A 1 228 ? -9.102 -11.333 20.980 1.00 96.31 228 GLY A CA 1
ATOM 1761 C C . GLY A 1 228 ? -8.681 -11.908 19.622 1.00 96.31 228 GLY A C 1
ATOM 1762 O O . GLY A 1 228 ? -9.289 -12.872 19.162 1.00 96.31 228 GLY A O 1
ATOM 1763 N N . ARG A 1 229 ? -7.665 -11.326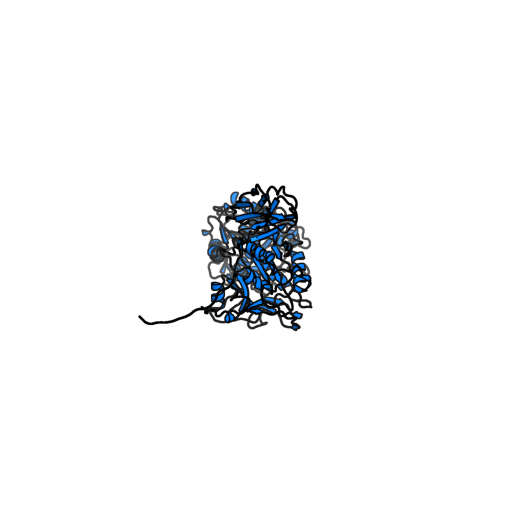 18.964 1.00 96.94 229 ARG A N 1
ATOM 1764 C CA . ARG A 1 229 ? -7.157 -11.791 17.661 1.00 96.94 229 ARG A CA 1
ATOM 1765 C C . ARG A 1 229 ? -6.417 -13.125 17.772 1.00 96.94 229 ARG A C 1
ATOM 1767 O O . ARG A 1 229 ? -6.487 -13.937 16.851 1.00 96.94 229 ARG A O 1
ATOM 1774 N N . ILE A 1 230 ? -5.728 -13.341 18.891 1.00 97.00 230 ILE A N 1
ATOM 1775 C CA . ILE A 1 230 ? -5.126 -14.619 19.287 1.00 97.00 230 ILE A CA 1
ATOM 1776 C C . ILE A 1 230 ? -5.511 -14.945 20.734 1.00 97.00 230 ILE A C 1
ATOM 1778 O O . ILE A 1 230 ? -5.805 -14.050 21.528 1.00 97.00 230 ILE A O 1
ATOM 1782 N N . ALA A 1 231 ? -5.508 -16.230 21.091 1.00 95.88 231 ALA A N 1
ATOM 1783 C CA . ALA A 1 231 ? -5.750 -16.655 22.468 1.00 95.88 231 ALA A CA 1
ATOM 1784 C C . ALA A 1 231 ? -4.594 -16.240 23.398 1.00 95.88 231 ALA A C 1
ATOM 1786 O O . ALA A 1 231 ? -3.440 -16.187 22.981 1.00 95.88 231 ALA A O 1
ATOM 1787 N N . GLU A 1 232 ? -4.884 -16.028 24.684 1.00 95.88 232 GLU A N 1
ATOM 1788 C CA . GLU A 1 232 ? -3.893 -15.628 25.700 1.00 95.88 232 GLU A CA 1
ATOM 1789 C C . GLU A 1 232 ? -2.730 -16.629 25.849 1.00 95.88 232 GLU A C 1
ATOM 1791 O O . GLU A 1 232 ? -1.593 -16.229 26.088 1.00 95.88 232 GLU A O 1
ATOM 1796 N N . ALA A 1 233 ? -2.974 -17.919 25.592 1.00 95.69 233 ALA A N 1
ATOM 1797 C CA . ALA A 1 233 ? -1.936 -18.955 25.534 1.00 95.69 233 ALA A CA 1
ATOM 1798 C C . ALA A 1 233 ? -0.882 -18.735 24.423 1.00 95.69 233 ALA A C 1
ATOM 1800 O O . ALA A 1 233 ? 0.174 -19.358 24.462 1.00 95.69 233 ALA A O 1
ATOM 1801 N N . TYR A 1 234 ? -1.164 -17.851 23.461 1.00 96.88 234 TYR A N 1
ATOM 1802 C CA . TYR A 1 234 ? -0.301 -17.459 22.345 1.00 96.88 234 TYR A CA 1
ATOM 1803 C C . TYR A 1 234 ? 0.193 -16.003 22.461 1.00 96.88 234 TYR A C 1
ATOM 1805 O O . TYR A 1 234 ? 0.668 -15.426 21.483 1.00 96.88 234 TYR A O 1
ATOM 1813 N N . ALA A 1 235 ? 0.088 -15.380 23.642 1.00 96.88 235 ALA A N 1
ATOM 1814 C CA . ALA A 1 235 ? 0.631 -14.044 23.897 1.00 96.88 235 ALA A CA 1
ATOM 1815 C C . ALA A 1 235 ? 2.146 -13.968 23.587 1.00 96.88 235 ALA A C 1
ATOM 1817 O O . ALA A 1 235 ? 2.844 -14.968 23.803 1.00 96.88 235 ALA A O 1
ATOM 1818 N N . PRO A 1 236 ? 2.683 -12.807 23.142 1.00 97.00 236 PRO A N 1
ATOM 1819 C CA . PRO A 1 236 ? 4.109 -12.628 22.848 1.00 97.00 236 PRO A CA 1
ATOM 1820 C C . PRO A 1 236 ? 5.018 -13.230 23.929 1.00 97.00 236 PRO A C 1
ATOM 1822 O O . PRO A 1 236 ? 4.939 -12.877 25.106 1.00 97.00 236 PRO A O 1
ATOM 1825 N N . GLY A 1 237 ? 5.832 -14.215 23.551 1.00 95.12 237 GLY A N 1
ATOM 1826 C CA . GLY A 1 237 ? 6.657 -15.013 24.461 1.00 95.12 237 GLY A CA 1
ATOM 1827 C C . GLY A 1 237 ? 7.922 -14.275 24.893 1.00 95.12 237 GLY A C 1
ATOM 1828 O O . GLY A 1 237 ? 8.175 -14.121 26.090 1.00 95.12 237 GLY A O 1
ATOM 1829 N N . ILE A 1 238 ? 8.658 -13.767 23.909 1.00 96.88 238 ILE A N 1
ATOM 1830 C CA . ILE A 1 238 ? 9.915 -13.036 24.047 1.00 96.88 238 ILE A CA 1
ATOM 1831 C C . ILE A 1 238 ? 9.569 -11.593 24.415 1.00 96.88 238 ILE A C 1
ATOM 1833 O O . ILE A 1 238 ? 8.930 -10.886 23.634 1.00 96.88 238 ILE A O 1
ATOM 1837 N N . TYR A 1 239 ? 9.951 -11.182 25.623 1.00 97.19 239 TYR A N 1
ATOM 1838 C CA . TYR A 1 239 ? 9.587 -9.888 26.188 1.00 97.19 239 TYR A CA 1
ATOM 1839 C C . TYR A 1 239 ? 10.780 -9.226 26.875 1.00 97.19 239 TYR A C 1
ATOM 1841 O O . TYR A 1 239 ? 11.364 -9.829 27.777 1.00 97.19 239 TYR A O 1
ATOM 1849 N N . GLY A 1 240 ? 11.074 -7.988 26.490 1.00 95.81 240 GLY A N 1
ATOM 1850 C CA . GLY A 1 240 ? 12.016 -7.095 27.153 1.00 95.81 240 GLY A CA 1
ATOM 1851 C C . GLY A 1 240 ? 11.350 -5.759 27.491 1.00 95.81 240 GLY A C 1
ATOM 1852 O O . GLY A 1 240 ? 10.409 -5.334 26.821 1.00 95.81 240 GLY A O 1
ATOM 1853 N N . ASN A 1 241 ? 11.826 -5.097 28.544 1.00 94.38 241 ASN A N 1
ATOM 1854 C CA . ASN A 1 241 ? 11.420 -3.747 28.956 1.00 94.38 241 ASN A CA 1
ATOM 1855 C C . ASN A 1 241 ? 12.602 -2.931 29.526 1.00 94.38 241 ASN A C 1
ATOM 1857 O O . ASN A 1 241 ? 12.413 -2.082 30.400 1.00 94.38 241 ASN A O 1
ATOM 1861 N N . GLY A 1 242 ? 13.834 -3.254 29.132 1.00 92.50 242 GLY A N 1
ATOM 1862 C CA . GLY A 1 242 ? 15.040 -2.739 29.783 1.00 92.50 242 GLY A CA 1
ATOM 1863 C C . GLY A 1 242 ? 15.564 -1.439 29.175 1.00 92.50 242 GLY A C 1
ATOM 1864 O O . GLY A 1 242 ? 15.572 -1.301 27.959 1.00 92.50 242 GLY A O 1
ATOM 1865 N N . GLU A 1 243 ? 16.144 -0.568 30.018 1.00 89.44 243 GLU A N 1
ATOM 1866 C CA . GLU A 1 243 ? 16.955 0.607 29.610 1.00 89.44 243 GLU A CA 1
ATOM 1867 C C . GLU A 1 243 ? 18.061 0.267 28.588 1.00 89.44 243 GLU A C 1
ATOM 1869 O O . GLU A 1 243 ? 18.578 1.152 27.911 1.00 89.44 243 GLU A O 1
ATOM 1874 N N . GLY A 1 244 ? 18.444 -1.013 28.508 1.00 86.88 244 GLY A N 1
ATOM 1875 C CA . GLY A 1 244 ? 19.388 -1.539 27.535 1.00 86.88 244 GLY A CA 1
ATOM 1876 C C . GLY A 1 244 ? 20.796 -0.975 27.722 1.00 86.88 244 GLY A C 1
ATOM 1877 O O . GLY A 1 244 ? 21.352 -1.038 28.822 1.00 86.88 244 GLY A O 1
ATOM 1878 N N . GLY A 1 245 ? 21.417 -0.478 26.652 1.00 91.50 245 GLY A N 1
ATOM 1879 C CA . GLY A 1 245 ? 22.738 0.138 26.741 1.00 91.50 245 GLY A CA 1
ATOM 1880 C C . GLY A 1 245 ? 23.488 0.290 25.421 1.00 91.50 245 GLY A C 1
ATOM 1881 O O . GLY A 1 245 ? 22.968 0.058 24.333 1.00 91.50 245 GLY A O 1
ATOM 1882 N N . SER A 1 246 ? 24.754 0.697 25.535 1.00 94.81 246 SER A N 1
ATOM 1883 C CA . SER A 1 246 ? 25.653 0.908 24.397 1.00 94.81 246 SER A CA 1
ATOM 1884 C C . SER A 1 246 ? 25.942 -0.409 23.663 1.00 94.81 246 SER A C 1
ATOM 1886 O O . SER A 1 246 ? 26.596 -1.297 24.213 1.00 94.81 246 SER A O 1
ATOM 1888 N N . ASN A 1 247 ? 25.462 -0.527 22.423 1.00 94.06 247 ASN A N 1
ATOM 1889 C CA . ASN A 1 247 ? 25.607 -1.703 21.568 1.00 94.06 247 ASN A CA 1
ATOM 1890 C C . ASN A 1 247 ? 26.083 -1.287 20.153 1.00 94.06 247 ASN A C 1
ATOM 1892 O O . ASN A 1 247 ? 25.408 -0.483 19.504 1.00 94.06 247 ASN A O 1
ATOM 1896 N N . PRO A 1 248 ? 27.213 -1.834 19.655 1.00 93.94 248 PRO A N 1
ATOM 1897 C CA . PRO A 1 248 ? 27.795 -1.458 18.365 1.00 93.94 248 PRO A CA 1
ATOM 1898 C C . PRO A 1 248 ? 27.274 -2.266 17.167 1.00 93.94 248 PRO A C 1
ATOM 1900 O O . PRO A 1 248 ? 27.686 -1.995 16.039 1.00 93.94 248 PRO A O 1
ATOM 1903 N N . ASP A 1 249 ? 26.424 -3.270 17.394 1.00 92.12 249 ASP A N 1
ATOM 1904 C CA . ASP A 1 249 ? 25.952 -4.181 16.351 1.00 92.12 249 ASP A CA 1
ATOM 1905 C C . ASP A 1 249 ? 24.926 -3.491 15.435 1.00 92.12 249 ASP A C 1
ATOM 1907 O O . ASP A 1 249 ? 24.410 -2.412 15.736 1.00 92.12 249 ASP A O 1
ATOM 1911 N N . VAL A 1 250 ? 24.554 -4.141 14.331 1.00 93.19 250 VAL A N 1
ATOM 1912 C CA . VAL A 1 250 ? 23.469 -3.677 13.451 1.00 93.19 250 VAL A CA 1
ATOM 1913 C C . VAL A 1 250 ? 22.237 -4.550 13.666 1.00 93.19 250 VAL A C 1
ATOM 1915 O O . VAL A 1 250 ? 22.283 -5.762 13.445 1.00 93.19 250 VAL A O 1
ATOM 1918 N N . TRP A 1 251 ? 21.131 -3.955 14.113 1.00 94.56 251 TRP A N 1
ATOM 1919 C CA . TRP A 1 251 ? 19.879 -4.684 14.355 1.00 94.56 251 TRP A CA 1
ATOM 1920 C C . TRP A 1 251 ? 18.866 -4.428 13.235 1.00 94.56 251 TRP A C 1
ATOM 1922 O O . TRP A 1 251 ? 18.950 -3.446 12.495 1.00 94.56 251 TRP A O 1
ATOM 1932 N N . GLY A 1 252 ? 17.927 -5.357 13.079 1.00 94.81 252 GLY A N 1
ATOM 1933 C CA . GLY A 1 252 ? 17.004 -5.385 11.952 1.00 94.81 252 GLY A CA 1
ATOM 1934 C C . GLY A 1 252 ? 16.180 -6.669 11.909 1.00 94.81 252 GLY A C 1
ATOM 1935 O O . GLY A 1 252 ? 16.065 -7.377 12.912 1.00 94.81 252 GLY A O 1
ATOM 1936 N N . SER A 1 253 ? 15.643 -6.988 10.734 1.00 96.00 253 SER A N 1
ATOM 1937 C CA . SER A 1 253 ? 14.785 -8.151 10.498 1.00 96.00 253 SER A CA 1
ATOM 1938 C C . SER A 1 253 ? 15.411 -9.145 9.517 1.00 96.00 253 SER A C 1
ATOM 1940 O O . SER A 1 253 ? 16.055 -8.757 8.538 1.00 96.00 253 SER A O 1
ATOM 1942 N N . GLN A 1 254 ? 15.193 -10.435 9.780 1.00 94.81 254 GLN A N 1
ATOM 1943 C CA . GLN A 1 254 ? 15.548 -11.539 8.895 1.00 94.81 254 GLN A CA 1
ATOM 1944 C C . GLN A 1 254 ? 14.286 -12.052 8.170 1.00 94.81 254 GLN A C 1
ATOM 1946 O O . GLN A 1 254 ? 13.446 -12.684 8.808 1.00 94.81 254 GLN A O 1
ATOM 1951 N N . PRO A 1 255 ? 14.115 -11.786 6.862 1.00 94.44 255 PRO A N 1
ATOM 1952 C CA . PRO A 1 255 ? 12.920 -12.181 6.112 1.00 94.44 255 PRO A CA 1
ATOM 1953 C C . PRO A 1 255 ? 13.015 -13.586 5.491 1.00 94.44 255 PRO A C 1
ATOM 1955 O O . PRO A 1 255 ? 12.026 -14.079 4.954 1.00 94.44 255 PRO A O 1
ATOM 1958 N N . ILE A 1 256 ? 14.192 -14.224 5.513 1.00 93.44 256 ILE A N 1
ATOM 1959 C CA . ILE A 1 256 ? 14.408 -15.573 4.980 1.00 93.44 256 ILE A CA 1
ATOM 1960 C C . ILE A 1 256 ? 14.402 -16.549 6.157 1.00 93.44 256 ILE A C 1
ATOM 1962 O O . ILE A 1 256 ? 15.404 -16.715 6.860 1.00 93.44 256 ILE A O 1
ATOM 1966 N N . ILE A 1 257 ? 13.257 -17.188 6.370 1.00 94.50 257 ILE A N 1
ATOM 1967 C CA . ILE A 1 257 ? 12.939 -18.012 7.540 1.00 94.50 257 ILE A CA 1
ATOM 1968 C C . ILE A 1 257 ? 13.197 -19.488 7.222 1.00 94.50 257 ILE A C 1
ATOM 1970 O O . ILE A 1 257 ? 12.954 -19.940 6.104 1.00 94.50 257 ILE A O 1
ATOM 1974 N N . GLY A 1 258 ? 13.673 -20.256 8.201 1.00 92.44 258 GLY A N 1
ATOM 1975 C CA . GLY A 1 258 ? 13.869 -21.698 8.076 1.00 92.44 258 GLY A CA 1
ATOM 1976 C C . GLY A 1 258 ? 15.209 -22.121 7.476 1.00 92.44 258 GLY A C 1
ATOM 1977 O O . GLY A 1 258 ? 15.737 -21.509 6.547 1.00 92.44 258 GLY A O 1
ATOM 1978 N N . ASN A 1 259 ? 15.773 -23.206 8.009 1.00 88.44 259 ASN A N 1
ATOM 1979 C CA . ASN A 1 259 ? 17.124 -23.694 7.705 1.00 88.44 259 ASN A CA 1
ATOM 1980 C C . ASN A 1 259 ? 17.163 -25.088 7.046 1.00 88.44 259 ASN A C 1
ATOM 1982 O O . ASN A 1 259 ? 18.249 -25.618 6.816 1.00 88.44 259 ASN A O 1
ATOM 1986 N N . ALA A 1 260 ? 16.006 -25.674 6.718 1.00 90.31 260 ALA A N 1
ATOM 1987 C CA . ALA A 1 260 ? 15.912 -26.972 6.048 1.00 90.31 260 ALA A CA 1
ATOM 1988 C C . ALA A 1 260 ? 15.533 -26.809 4.567 1.00 90.31 260 ALA A C 1
ATOM 1990 O O . ALA A 1 260 ? 14.652 -26.022 4.222 1.00 90.31 260 ALA A O 1
ATOM 1991 N N . GLU A 1 261 ? 16.182 -27.576 3.688 1.00 85.88 261 GLU A N 1
ATOM 1992 C CA . GLU A 1 261 ? 15.891 -27.586 2.250 1.00 85.88 261 GLU A CA 1
ATOM 1993 C C . GLU A 1 261 ? 14.417 -27.951 1.984 1.00 85.88 261 GLU A C 1
ATOM 1995 O O . GLU A 1 261 ? 13.851 -28.833 2.632 1.00 85.88 261 GLU A O 1
ATOM 2000 N N . GLY A 1 262 ? 13.769 -27.229 1.064 1.00 86.25 262 GLY A N 1
ATOM 2001 C CA . GLY A 1 262 ? 12.330 -27.360 0.799 1.00 86.25 262 GLY A CA 1
ATOM 2002 C C . GLY A 1 262 ? 11.406 -26.777 1.882 1.00 86.25 262 GLY A C 1
ATOM 2003 O O . GLY A 1 262 ? 10.191 -26.873 1.741 1.00 86.25 262 GLY A O 1
ATOM 2004 N N . GLN A 1 263 ? 11.952 -26.171 2.943 1.00 91.81 263 GLN A N 1
ATOM 2005 C CA . GLN A 1 263 ? 11.202 -25.516 4.028 1.00 91.81 263 GLN A CA 1
ATOM 2006 C C . GLN A 1 263 ? 11.721 -24.098 4.340 1.00 91.81 263 GLN A C 1
ATOM 2008 O O . GLN A 1 263 ? 11.495 -23.577 5.430 1.00 91.81 263 GLN A O 1
ATOM 2013 N N . ILE A 1 264 ? 12.417 -23.470 3.390 1.00 93.19 264 ILE A N 1
ATOM 2014 C CA . ILE A 1 264 ? 12.834 -22.067 3.489 1.00 93.19 264 ILE A CA 1
ATOM 2015 C C . ILE A 1 264 ? 11.690 -21.185 2.980 1.00 93.19 264 ILE A C 1
ATOM 2017 O O . ILE A 1 264 ? 11.177 -21.418 1.884 1.00 93.19 264 ILE A O 1
ATOM 2021 N N . TYR A 1 265 ? 11.306 -20.174 3.756 1.00 93.19 265 TYR A N 1
ATOM 2022 C CA . TYR A 1 265 ? 10.289 -19.190 3.385 1.00 93.19 265 TYR A CA 1
ATOM 2023 C C . TYR A 1 265 ? 10.963 -17.831 3.201 1.00 93.19 265 TYR A C 1
ATOM 2025 O O . TYR A 1 265 ? 11.451 -17.240 4.162 1.00 93.19 265 TYR A O 1
ATOM 2033 N N . ASP A 1 266 ? 11.044 -17.362 1.956 1.00 92.00 266 ASP A N 1
ATOM 2034 C CA . ASP A 1 266 ? 11.668 -16.083 1.614 1.00 92.00 266 ASP A CA 1
ATOM 2035 C C . ASP A 1 266 ? 10.602 -14.991 1.463 1.00 92.00 266 ASP A C 1
ATOM 2037 O O . ASP A 1 266 ? 9.856 -14.949 0.483 1.00 92.00 266 ASP A O 1
ATOM 2041 N N . HIS A 1 267 ? 10.544 -14.103 2.453 1.00 93.69 267 HIS A N 1
ATOM 2042 C CA . HIS A 1 267 ? 9.661 -12.941 2.477 1.00 93.69 267 HIS A CA 1
ATOM 2043 C C . HIS A 1 267 ? 10.389 -11.641 2.096 1.00 93.69 267 HIS A C 1
ATOM 2045 O O . HIS A 1 267 ? 9.815 -10.560 2.221 1.00 93.69 267 HIS A O 1
ATOM 2051 N N . SER A 1 268 ? 11.632 -11.705 1.595 1.00 89.88 268 SER A N 1
ATOM 2052 C CA . SER A 1 268 ? 12.430 -10.510 1.271 1.00 89.88 268 SER A CA 1
ATOM 2053 C C . SER A 1 268 ? 11.799 -9.633 0.186 1.00 89.88 268 SER A C 1
ATOM 2055 O O . SER A 1 268 ? 12.000 -8.420 0.190 1.00 89.88 268 SER A O 1
ATOM 2057 N N . GLY A 1 269 ? 10.998 -10.236 -0.700 1.00 83.19 269 GLY A N 1
ATOM 2058 C CA . GLY A 1 269 ? 10.204 -9.560 -1.727 1.00 83.19 269 GLY A CA 1
ATOM 2059 C C . GLY A 1 269 ? 8.839 -9.027 -1.267 1.00 83.19 269 GLY A C 1
ATOM 2060 O O . GLY A 1 269 ? 8.062 -8.604 -2.120 1.00 83.19 269 GLY A O 1
ATOM 2061 N N . HIS A 1 270 ? 8.504 -9.087 0.027 1.00 89.19 270 HIS A N 1
ATOM 2062 C CA . HIS A 1 270 ? 7.220 -8.603 0.545 1.00 89.19 270 HIS A CA 1
ATOM 2063 C C . HIS A 1 270 ? 7.140 -7.066 0.552 1.00 89.19 270 HIS A C 1
ATOM 2065 O O . HIS A 1 270 ? 8.142 -6.391 0.784 1.00 89.19 270 HIS A O 1
ATOM 2071 N N . ASP A 1 271 ? 5.936 -6.508 0.366 1.00 87.00 271 ASP A N 1
ATOM 2072 C CA . ASP A 1 271 ? 5.719 -5.057 0.218 1.00 87.00 271 ASP A CA 1
ATOM 2073 C C . ASP A 1 271 ? 6.301 -4.226 1.376 1.00 87.00 271 ASP A C 1
ATOM 2075 O O . ASP A 1 271 ? 6.800 -3.130 1.139 1.00 87.00 271 ASP A O 1
ATOM 2079 N N . ILE A 1 272 ? 6.321 -4.756 2.608 1.00 94.56 272 ILE A N 1
ATOM 2080 C CA . ILE A 1 272 ? 6.894 -4.061 3.780 1.00 94.56 272 ILE A CA 1
ATOM 2081 C C . ILE A 1 272 ? 8.400 -3.756 3.643 1.00 94.56 272 ILE A C 1
ATOM 2083 O O . ILE A 1 272 ? 8.892 -2.815 4.260 1.00 94.56 272 ILE A O 1
ATOM 2087 N N . TYR A 1 273 ? 9.128 -4.503 2.809 1.00 94.31 273 TYR A N 1
ATOM 2088 C CA . TYR A 1 273 ? 10.566 -4.332 2.579 1.00 94.31 273 TYR A CA 1
ATOM 2089 C C . TYR A 1 273 ? 10.899 -3.608 1.259 1.00 94.31 273 TYR A C 1
ATOM 2091 O O . TYR A 1 273 ? 12.070 -3.412 0.935 1.00 94.31 273 TYR A O 1
ATOM 2099 N N . ARG A 1 274 ? 9.887 -3.190 0.487 1.00 88.56 274 ARG A N 1
ATOM 2100 C CA . ARG A 1 274 ? 10.047 -2.545 -0.826 1.00 88.56 274 ARG A CA 1
ATOM 2101 C C . ARG A 1 274 ? 10.965 -1.320 -0.756 1.00 88.56 274 ARG A C 1
ATOM 2103 O O . ARG A 1 274 ? 10.800 -0.462 0.106 1.00 88.56 274 ARG A O 1
ATOM 2110 N N . GLY A 1 275 ? 11.935 -1.224 -1.662 1.00 85.81 275 GLY A N 1
ATOM 2111 C CA . GLY A 1 275 ? 12.895 -0.113 -1.703 1.00 85.81 275 GLY A CA 1
ATOM 2112 C C . GLY A 1 275 ? 13.908 -0.077 -0.546 1.00 85.81 275 GLY A C 1
ATOM 2113 O O . GLY A 1 275 ? 14.633 0.906 -0.425 1.00 85.81 275 GLY A O 1
ATOM 2114 N N . MET A 1 276 ? 13.966 -1.102 0.314 1.00 90.81 276 MET A N 1
ATOM 2115 C CA . MET A 1 276 ? 14.962 -1.194 1.388 1.00 90.81 276 MET A CA 1
ATOM 2116 C C . MET A 1 276 ? 16.264 -1.864 0.936 1.00 90.81 276 MET A C 1
ATOM 2118 O O . MET A 1 276 ? 16.277 -2.706 0.035 1.00 90.81 276 MET A O 1
ATOM 2122 N N . ASN A 1 277 ? 17.353 -1.539 1.633 1.00 85.94 277 ASN A N 1
ATOM 2123 C CA . ASN A 1 277 ? 18.681 -2.112 1.445 1.00 85.94 277 ASN A CA 1
ATOM 2124 C C . ASN A 1 277 ? 18.828 -3.442 2.204 1.00 85.94 277 ASN A C 1
ATOM 2126 O O . ASN A 1 277 ? 18.772 -3.484 3.435 1.00 85.94 277 ASN A O 1
ATOM 2130 N N . PHE A 1 278 ? 19.051 -4.535 1.468 1.00 83.88 278 PHE A N 1
ATOM 2131 C CA . PHE A 1 278 ? 19.235 -5.873 2.036 1.00 83.88 278 PHE A CA 1
ATOM 2132 C C . PHE A 1 278 ? 20.727 -6.151 2.278 1.00 83.88 278 PHE A C 1
ATOM 2134 O O . PHE A 1 278 ? 21.468 -6.529 1.370 1.00 83.88 278 PHE A O 1
ATOM 2141 N N . THR A 1 279 ? 21.195 -5.925 3.506 1.00 84.75 279 THR A N 1
ATOM 2142 C CA . THR A 1 279 ? 22.627 -5.941 3.836 1.00 84.75 279 THR A CA 1
ATOM 2143 C C . THR A 1 279 ? 23.143 -7.368 4.019 1.00 84.75 279 THR A C 1
ATOM 2145 O O . THR A 1 279 ? 22.775 -8.064 4.968 1.00 84.75 279 THR A O 1
ATOM 2148 N N . SER A 1 280 ? 24.028 -7.804 3.121 1.00 78.50 280 SER A N 1
ATOM 2149 C CA . SER A 1 280 ? 24.636 -9.140 3.125 1.00 78.50 280 SER A CA 1
ATOM 2150 C C . SER A 1 280 ? 25.798 -9.291 4.109 1.00 78.50 280 SER A C 1
ATOM 2152 O O . SER A 1 280 ? 26.646 -8.407 4.205 1.00 78.50 280 SER A O 1
ATOM 2154 N N . GLY A 1 281 ? 25.908 -10.461 4.746 1.00 70.88 281 GLY A N 1
ATOM 2155 C CA . GLY A 1 281 ? 27.119 -10.878 5.469 1.00 70.88 281 GLY A CA 1
ATOM 2156 C C . GLY A 1 281 ? 27.294 -10.322 6.887 1.00 70.88 281 GLY A C 1
ATOM 2157 O O . GLY A 1 281 ? 28.352 -10.525 7.475 1.00 70.88 281 GLY A O 1
ATOM 2158 N N . LEU A 1 282 ? 26.280 -9.655 7.452 1.00 76.12 282 LEU A N 1
ATOM 2159 C CA . LEU A 1 282 ? 26.260 -9.282 8.877 1.00 76.12 282 LEU A CA 1
ATOM 2160 C C . LEU A 1 282 ? 26.037 -10.495 9.801 1.00 76.12 282 LEU A C 1
ATOM 2162 O O . LEU A 1 282 ? 26.529 -10.510 10.926 1.00 76.12 282 LEU A O 1
ATOM 2166 N N . TYR A 1 283 ? 25.314 -11.506 9.312 1.00 80.00 283 TYR A N 1
ATOM 2167 C CA . TYR A 1 283 ? 24.975 -12.753 10.004 1.00 80.00 283 TYR A CA 1
ATOM 2168 C C . TYR A 1 283 ? 25.054 -13.934 9.014 1.00 80.00 283 TYR A C 1
ATOM 2170 O O . TYR A 1 283 ? 25.557 -13.777 7.901 1.00 80.00 283 TYR A O 1
ATOM 2178 N N . GLU A 1 284 ? 24.542 -15.116 9.381 1.00 77.88 284 GLU A N 1
ATOM 2179 C CA . GLU A 1 284 ? 24.478 -16.295 8.489 1.00 77.88 284 GLU A CA 1
ATOM 2180 C C . GLU A 1 284 ? 23.686 -16.046 7.187 1.00 77.88 284 GLU A C 1
ATOM 2182 O O . GLU A 1 284 ? 23.828 -16.788 6.214 1.00 77.88 284 GLU A O 1
ATOM 2187 N N . ARG A 1 285 ? 22.858 -14.995 7.160 1.00 81.81 285 ARG A N 1
ATOM 2188 C CA . ARG A 1 285 ? 22.082 -14.516 6.011 1.00 81.81 285 ARG A CA 1
ATOM 2189 C C . ARG A 1 285 ? 22.105 -12.985 5.948 1.00 81.81 285 ARG A C 1
ATOM 2191 O O . ARG A 1 285 ? 22.449 -12.314 6.922 1.00 81.81 285 ARG A O 1
ATOM 2198 N N . SER A 1 286 ? 21.721 -12.439 4.795 1.00 86.50 286 SER A N 1
ATOM 2199 C CA . SER A 1 286 ? 21.436 -11.009 4.622 1.00 86.50 286 SER A CA 1
ATOM 2200 C C . SER A 1 286 ? 20.239 -10.570 5.477 1.00 86.50 286 SER A C 1
ATOM 2202 O O . SER A 1 286 ? 19.356 -11.384 5.747 1.00 86.50 286 SER A O 1
ATOM 2204 N N . ILE A 1 287 ? 20.193 -9.301 5.892 1.00 92.00 287 ILE A N 1
ATOM 2205 C CA . ILE A 1 287 ? 19.105 -8.730 6.711 1.00 92.00 287 ILE A CA 1
ATOM 2206 C C . ILE A 1 287 ? 18.650 -7.364 6.192 1.00 92.00 287 ILE A C 1
ATOM 2208 O O . ILE A 1 287 ? 19.432 -6.640 5.576 1.00 92.00 287 ILE A O 1
ATOM 2212 N N . TYR A 1 288 ? 17.416 -6.971 6.508 1.00 94.81 288 TYR A N 1
ATOM 2213 C CA . TYR A 1 288 ? 17.005 -5.567 6.421 1.00 94.81 288 TYR A CA 1
ATOM 2214 C C . TYR A 1 288 ? 17.359 -4.862 7.727 1.00 94.81 288 TYR A C 1
ATOM 2216 O O . TYR A 1 288 ? 16.946 -5.296 8.801 1.00 94.81 288 TYR A O 1
ATOM 2224 N N . THR A 1 289 ? 18.168 -3.811 7.639 1.00 94.81 289 THR A N 1
ATOM 2225 C CA . THR A 1 289 ? 18.775 -3.107 8.778 1.00 94.81 289 THR A CA 1
ATOM 2226 C C . THR A 1 289 ? 17.913 -1.928 9.217 1.00 94.81 289 THR A C 1
ATOM 2228 O O . THR A 1 289 ? 17.529 -1.127 8.371 1.00 94.81 289 THR A O 1
ATOM 2231 N N . PHE A 1 290 ? 17.632 -1.800 10.516 1.00 95.56 290 PHE A N 1
ATOM 2232 C CA . PHE A 1 290 ? 16.793 -0.726 11.071 1.00 95.56 290 PHE A CA 1
ATOM 2233 C C . PHE A 1 290 ? 17.588 0.242 11.965 1.00 95.56 290 PHE A C 1
ATOM 2235 O O . PHE A 1 290 ? 17.395 1.453 11.867 1.00 95.56 290 PHE A O 1
ATOM 2242 N N . ILE A 1 291 ? 18.503 -0.267 12.808 1.00 95.19 291 ILE A N 1
ATOM 2243 C CA . ILE A 1 291 ? 19.279 0.560 13.753 1.00 95.19 291 ILE A CA 1
ATOM 2244 C C . ILE A 1 291 ? 20.766 0.179 13.835 1.00 95.19 291 ILE A C 1
ATOM 2246 O O . ILE A 1 291 ? 21.134 -1.000 13.904 1.00 95.19 291 ILE A O 1
ATOM 2250 N N . GLY A 1 292 ? 21.623 1.205 13.823 1.00 94.44 292 GLY A N 1
ATOM 2251 C CA . GLY A 1 292 ? 23.087 1.097 13.869 1.00 94.44 292 GLY A CA 1
ATOM 2252 C C . GLY A 1 292 ? 23.669 1.062 15.287 1.00 94.44 292 GLY A C 1
ATOM 2253 O O . GLY A 1 292 ? 22.984 0.701 16.235 1.00 94.44 292 GLY A O 1
ATOM 2254 N N . ASN A 1 293 ? 24.940 1.445 15.435 1.00 95.06 293 ASN A N 1
ATOM 2255 C CA . ASN A 1 293 ? 25.608 1.599 16.735 1.00 95.06 293 ASN A CA 1
ATOM 2256 C C . ASN A 1 293 ? 24.973 2.739 17.558 1.00 95.06 293 ASN A C 1
ATOM 2258 O O . ASN A 1 293 ? 24.900 3.865 17.069 1.00 95.06 293 ASN A O 1
ATOM 2262 N N . GLY A 1 294 ? 24.591 2.473 18.808 1.00 94.94 294 GLY A N 1
ATOM 2263 C CA . GLY A 1 294 ? 23.976 3.469 19.692 1.00 94.94 294 GLY A CA 1
ATOM 2264 C C . GLY A 1 294 ? 23.728 2.953 21.110 1.00 94.94 294 GLY A C 1
ATOM 2265 O O . GLY A 1 294 ? 24.265 1.919 21.508 1.00 94.94 294 GLY A O 1
ATOM 2266 N N . ILE A 1 295 ? 22.924 3.685 21.879 1.00 93.56 295 ILE A N 1
ATOM 2267 C CA . ILE A 1 295 ? 22.253 3.181 23.081 1.00 93.56 295 ILE A CA 1
ATOM 2268 C C . ILE A 1 295 ? 20.950 2.539 22.611 1.00 93.56 295 ILE A C 1
ATOM 2270 O O . ILE A 1 295 ? 20.115 3.242 22.064 1.00 93.56 295 ILE A O 1
ATOM 2274 N N . LYS A 1 296 ? 20.789 1.229 22.782 1.00 92.56 296 LYS A N 1
ATOM 2275 C CA . LYS A 1 296 ? 19.593 0.492 22.343 1.00 92.56 296 LYS A CA 1
ATOM 2276 C C . LYS A 1 296 ? 18.849 -0.051 23.540 1.00 92.56 296 LYS A C 1
ATOM 2278 O O . LYS A 1 296 ? 19.509 -0.423 24.513 1.00 92.56 296 LYS A O 1
ATOM 2283 N N . GLY A 1 297 ? 17.531 -0.137 23.455 1.00 89.06 297 GLY A N 1
ATOM 2284 C CA . GLY A 1 297 ? 16.710 -0.799 24.456 1.00 89.06 297 GLY A CA 1
ATOM 2285 C C . GLY A 1 297 ? 16.844 -2.323 24.407 1.00 89.06 297 GLY A C 1
ATOM 2286 O O . GLY A 1 297 ? 17.526 -2.918 23.571 1.00 89.06 297 GLY A O 1
ATOM 2287 N N . ASP A 1 298 ? 16.157 -2.979 25.337 1.00 86.94 298 ASP A N 1
ATOM 2288 C CA . ASP A 1 298 ? 15.626 -4.320 25.089 1.00 86.94 298 ASP A CA 1
ATOM 2289 C C . ASP A 1 298 ? 14.114 -4.229 25.248 1.00 86.94 298 ASP A C 1
ATOM 2291 O O . ASP A 1 298 ? 13.583 -4.461 26.332 1.00 86.94 298 ASP A O 1
ATOM 2295 N N . HIS A 1 299 ? 13.434 -3.807 24.181 1.00 93.00 299 HIS A N 1
ATOM 2296 C CA . HIS A 1 299 ? 11.981 -3.601 24.126 1.00 93.00 299 HIS A CA 1
ATOM 2297 C C . HIS A 1 299 ? 11.274 -4.665 23.272 1.00 93.00 299 HIS A C 1
ATOM 2299 O O . HIS A 1 299 ? 10.274 -4.413 22.597 1.00 93.00 299 HIS A O 1
ATOM 2305 N N . ASN A 1 300 ? 11.810 -5.889 23.284 1.00 95.50 300 ASN A N 1
ATOM 2306 C CA . ASN A 1 300 ? 11.260 -6.988 22.504 1.00 95.50 300 ASN A CA 1
ATOM 2307 C C . ASN A 1 300 ? 9.839 -7.334 22.958 1.00 95.50 300 ASN A C 1
ATOM 2309 O O . ASN A 1 300 ? 9.535 -7.358 24.149 1.00 95.50 300 ASN A O 1
ATOM 2313 N N . CYS A 1 301 ? 8.964 -7.637 22.003 1.00 97.69 301 CYS A N 1
ATOM 2314 C CA . CYS A 1 301 ? 7.593 -8.054 22.267 1.00 97.69 301 CYS A CA 1
ATOM 2315 C C . CYS A 1 301 ? 7.088 -8.983 21.153 1.00 97.69 301 CYS A C 1
ATOM 2317 O O . CYS A 1 301 ? 6.161 -8.673 20.401 1.00 97.69 301 CYS A O 1
ATOM 2319 N N . MET A 1 302 ? 7.761 -10.124 21.015 1.00 97.31 302 MET A N 1
ATOM 2320 C CA . MET A 1 302 ? 7.624 -11.050 19.889 1.00 97.31 302 MET A CA 1
ATOM 2321 C C . MET A 1 302 ? 7.397 -12.498 20.347 1.00 97.31 302 MET A C 1
ATOM 2323 O O . MET A 1 302 ? 7.412 -12.810 21.538 1.00 97.31 302 MET A O 1
ATOM 2327 N N . TRP A 1 303 ? 7.126 -13.405 19.414 1.00 98.25 303 TRP A N 1
ATOM 2328 C CA . TRP A 1 303 ? 6.642 -14.753 19.722 1.00 98.25 303 TRP A CA 1
ATOM 2329 C C . TRP A 1 303 ? 7.770 -15.793 19.730 1.00 98.25 303 TRP A C 1
ATOM 2331 O O . TRP A 1 303 ? 8.544 -15.854 18.780 1.00 98.25 303 TRP A O 1
ATOM 2341 N N . ASP A 1 304 ? 7.838 -16.631 20.774 1.00 96.44 304 ASP A N 1
ATOM 2342 C CA . ASP A 1 304 ? 8.644 -17.867 20.801 1.00 96.44 304 ASP A CA 1
ATOM 2343 C C . ASP A 1 304 ? 7.723 -19.025 20.417 1.00 96.44 304 ASP A C 1
ATOM 2345 O O . ASP A 1 304 ? 6.887 -19.459 21.210 1.00 96.44 304 ASP A O 1
ATOM 2349 N N . LEU A 1 305 ? 7.858 -19.514 19.187 1.00 96.56 305 LEU A N 1
ATOM 2350 C CA . LEU A 1 305 ? 6.964 -20.521 18.622 1.00 96.56 305 LEU A CA 1
ATOM 2351 C C . LEU A 1 305 ? 7.175 -21.911 19.240 1.00 96.56 305 LEU A C 1
ATOM 2353 O O . LEU A 1 305 ? 6.263 -22.740 19.205 1.00 96.56 305 LEU A O 1
ATOM 2357 N N . ASN A 1 306 ? 8.335 -22.162 19.854 1.00 94.06 306 ASN A N 1
ATOM 2358 C CA . ASN A 1 306 ? 8.600 -23.410 20.569 1.00 94.06 306 ASN A CA 1
ATOM 2359 C C . ASN A 1 306 ? 7.904 -23.439 21.939 1.00 94.06 306 ASN A C 1
ATOM 2361 O O . ASN A 1 306 ? 7.491 -24.508 22.394 1.00 94.06 306 ASN A O 1
ATOM 2365 N N . ALA A 1 307 ? 7.732 -22.282 22.589 1.00 94.62 307 ALA A N 1
ATOM 2366 C CA . ALA A 1 307 ? 7.114 -22.184 23.913 1.00 94.62 307 ALA A CA 1
ATOM 2367 C C . ALA A 1 307 ? 5.631 -22.606 23.943 1.00 94.62 307 ALA A C 1
ATOM 2369 O O . ALA A 1 307 ? 5.141 -23.050 24.982 1.00 94.62 307 ALA A O 1
ATOM 2370 N N . TYR A 1 308 ? 4.914 -22.508 22.818 1.00 94.50 308 TYR A N 1
ATOM 2371 C CA . TYR A 1 308 ? 3.466 -22.755 22.754 1.00 94.50 308 TYR A CA 1
ATOM 2372 C C . TYR A 1 308 ? 3.062 -24.228 22.557 1.00 94.50 308 TYR A C 1
ATOM 2374 O O . TYR A 1 308 ? 1.872 -24.526 22.446 1.00 94.50 308 TYR A O 1
ATOM 2382 N N . GLY A 1 309 ? 4.019 -25.163 22.494 1.00 91.44 309 GLY A N 1
ATOM 2383 C CA . GLY A 1 309 ? 3.727 -26.600 22.365 1.00 91.44 309 GLY A CA 1
ATOM 2384 C C . GLY A 1 309 ? 3.083 -27.006 21.031 1.00 91.44 309 GLY A C 1
ATOM 2385 O O . GLY A 1 309 ? 2.367 -28.007 20.973 1.00 91.44 309 GLY A O 1
ATOM 2386 N N . LEU A 1 310 ? 3.316 -26.229 19.968 1.00 92.25 310 LEU A N 1
ATOM 2387 C CA . LEU A 1 310 ? 2.798 -26.482 18.623 1.00 92.25 310 LEU A CA 1
ATOM 2388 C C . LEU A 1 310 ? 3.298 -27.831 18.083 1.00 92.25 310 LEU A C 1
ATOM 2390 O O . LEU A 1 310 ? 4.491 -28.122 18.132 1.00 92.25 310 LEU A O 1
ATOM 2394 N N . ALA A 1 311 ? 2.396 -28.640 17.519 1.00 89.56 311 ALA A N 1
ATOM 2395 C CA . ALA A 1 311 ? 2.755 -29.877 16.825 1.00 89.56 311 ALA A CA 1
ATOM 2396 C C . ALA A 1 311 ? 3.363 -29.534 15.445 1.00 89.56 311 ALA A C 1
ATOM 2398 O O . ALA A 1 311 ? 2.617 -29.077 14.576 1.00 89.56 311 ALA A O 1
ATOM 2399 N N . PRO A 1 312 ? 4.681 -29.701 15.208 1.00 84.38 312 PRO A N 1
ATOM 2400 C CA . PRO A 1 312 ? 5.319 -29.142 14.016 1.00 84.38 312 PRO A CA 1
ATOM 2401 C C . PRO A 1 312 ? 4.945 -29.944 12.764 1.00 84.38 312 PRO A C 1
ATOM 2403 O O . PRO A 1 312 ? 5.244 -31.136 12.687 1.00 84.38 312 PRO A O 1
ATOM 2406 N N . ASN A 1 313 ? 4.313 -29.300 11.781 1.00 87.19 313 ASN A N 1
ATOM 2407 C CA . ASN A 1 313 ? 4.012 -29.919 10.490 1.00 87.19 313 ASN A CA 1
ATOM 2408 C C . ASN A 1 313 ? 3.941 -28.864 9.365 1.00 87.19 313 ASN A C 1
ATOM 2410 O O . ASN A 1 313 ? 2.941 -28.162 9.276 1.00 87.19 313 ASN A O 1
ATOM 2414 N N . PRO A 1 314 ? 4.964 -28.739 8.496 1.00 93.38 314 PRO A N 1
ATOM 2415 C CA . PRO A 1 314 ? 6.288 -29.361 8.600 1.00 93.38 314 PRO A CA 1
ATOM 2416 C C . PRO A 1 314 ? 7.149 -28.784 9.740 1.00 93.38 314 PRO A C 1
ATOM 2418 O O . PRO A 1 314 ? 8.068 -29.450 10.207 1.00 93.38 314 PRO A O 1
ATOM 2421 N N . ASN A 1 315 ? 6.855 -27.566 10.205 1.00 95.75 315 ASN A N 1
ATOM 2422 C CA . ASN A 1 315 ? 7.588 -26.855 11.255 1.00 95.75 315 ASN A CA 1
ATOM 2423 C C . ASN A 1 315 ? 6.659 -25.909 12.040 1.00 95.75 315 ASN A C 1
ATOM 2425 O O . ASN A 1 315 ? 5.529 -25.657 11.624 1.00 95.75 315 ASN A O 1
ATOM 2429 N N . VAL A 1 316 ? 7.129 -25.398 13.186 1.00 96.06 316 VAL A N 1
ATOM 2430 C CA . VAL A 1 316 ? 6.304 -24.594 14.112 1.00 96.06 316 VAL A CA 1
ATOM 2431 C C . VAL A 1 316 ? 5.818 -23.270 13.515 1.00 96.06 316 VAL A C 1
ATOM 2433 O O . VAL A 1 316 ? 4.754 -22.808 13.913 1.00 96.06 316 VAL A O 1
ATOM 2436 N N . VAL A 1 317 ? 6.524 -22.703 12.525 1.00 97.00 317 VAL A N 1
ATOM 2437 C CA . VAL A 1 317 ? 6.069 -21.517 11.774 1.00 97.00 317 VAL A CA 1
ATOM 2438 C C . VAL A 1 317 ? 4.774 -21.825 11.023 1.00 97.00 317 VAL A C 1
ATOM 2440 O O . VAL A 1 317 ? 3.785 -21.134 11.241 1.00 97.00 317 VAL A O 1
ATOM 2443 N N . LYS A 1 318 ? 4.717 -22.902 10.226 1.00 95.94 318 LYS A N 1
ATOM 2444 C CA . LYS A 1 318 ? 3.475 -23.259 9.514 1.00 95.94 318 LYS A CA 1
ATOM 2445 C C . LYS A 1 318 ? 2.351 -23.641 10.474 1.00 95.94 318 LYS A C 1
ATOM 2447 O O . LYS A 1 318 ? 1.234 -23.161 10.307 1.00 95.94 318 LYS A O 1
ATOM 2452 N N . THR A 1 319 ? 2.647 -24.395 11.538 1.00 96.25 319 THR A N 1
ATOM 2453 C CA . THR A 1 319 ? 1.641 -24.703 12.568 1.00 96.25 319 THR A CA 1
ATOM 2454 C C . THR A 1 319 ? 1.092 -23.428 13.230 1.00 96.25 319 THR A C 1
ATOM 2456 O O . THR A 1 319 ? -0.107 -23.346 13.489 1.00 96.25 319 THR A O 1
ATOM 2459 N N . TRP A 1 320 ? 1.930 -22.417 13.488 1.00 97.25 320 TRP A N 1
ATOM 2460 C CA . TRP A 1 320 ? 1.514 -21.111 14.019 1.00 97.25 320 TRP A CA 1
ATOM 2461 C C . TRP A 1 320 ? 0.625 -20.333 13.042 1.00 97.25 320 TRP A C 1
ATOM 2463 O O . TRP A 1 320 ? -0.437 -19.842 13.433 1.00 97.25 320 TRP A O 1
ATOM 2473 N N . GLU A 1 321 ? 1.044 -20.236 11.781 1.00 97.31 321 GLU A N 1
ATOM 2474 C CA . GLU A 1 321 ? 0.333 -19.527 10.712 1.00 97.31 321 GLU A CA 1
ATOM 2475 C C . GLU A 1 321 ? -1.064 -20.115 10.480 1.00 97.31 321 GLU A C 1
ATOM 2477 O O . GLU A 1 321 ? -2.046 -19.372 10.454 1.00 97.31 321 GLU A O 1
ATOM 2482 N N . GLU A 1 322 ? -1.170 -21.447 10.425 1.00 95.56 322 GLU A N 1
ATOM 2483 C CA . GLU A 1 322 ? -2.445 -22.170 10.346 1.00 95.56 322 GLU A CA 1
ATOM 2484 C C . GLU A 1 322 ? -3.309 -21.954 11.602 1.00 95.56 322 GLU A C 1
ATOM 2486 O O . GLU A 1 322 ? -4.508 -21.701 11.494 1.00 95.56 322 GLU A O 1
ATOM 2491 N N . THR A 1 323 ? -2.712 -21.996 12.801 1.00 95.12 323 THR A N 1
ATOM 2492 C CA . THR A 1 323 ? -3.436 -21.845 14.082 1.00 95.12 323 THR A CA 1
ATOM 2493 C C . THR A 1 323 ? -3.991 -20.430 14.296 1.00 95.12 323 THR A C 1
ATOM 2495 O O . THR A 1 323 ? -5.023 -20.264 14.945 1.00 95.12 323 THR A O 1
ATOM 2498 N N . THR A 1 324 ? -3.319 -19.399 13.774 1.00 95.94 324 THR A N 1
ATOM 2499 C CA . THR A 1 324 ? -3.636 -17.976 14.028 1.00 95.94 324 THR A CA 1
ATOM 2500 C C . THR A 1 324 ? -4.209 -17.230 12.814 1.00 95.94 324 THR A C 1
ATOM 2502 O O . THR A 1 324 ? -4.574 -16.051 12.925 1.00 95.94 324 THR A O 1
ATOM 2505 N N . ASN A 1 325 ? -4.310 -17.912 11.666 1.00 95.94 325 ASN A N 1
ATOM 2506 C CA . ASN A 1 325 ? -4.586 -17.332 10.350 1.00 95.94 325 ASN A CA 1
ATOM 2507 C C . ASN A 1 325 ? -3.658 -16.137 10.069 1.00 95.94 325 ASN A C 1
ATOM 2509 O O . ASN A 1 325 ? -4.097 -14.985 9.999 1.00 95.94 325 ASN A O 1
ATOM 2513 N N . SER A 1 326 ? -2.355 -16.407 9.986 1.00 97.38 326 SER A N 1
ATOM 2514 C CA . SER A 1 326 ? -1.318 -15.384 9.822 1.00 97.38 326 SER A CA 1
ATOM 2515 C C . SER A 1 326 ? -0.224 -15.785 8.831 1.00 97.38 326 SER A C 1
ATOM 2517 O O . SER A 1 326 ? -0.241 -16.875 8.264 1.00 97.38 326 SER A O 1
ATOM 2519 N N . THR A 1 327 ? 0.720 -14.880 8.590 1.00 97.81 327 THR A N 1
ATOM 2520 C CA . THR A 1 327 ? 1.983 -15.150 7.899 1.00 97.81 327 THR A CA 1
ATOM 2521 C C . THR A 1 327 ? 3.121 -14.525 8.697 1.00 97.81 327 THR A C 1
ATOM 2523 O O . THR A 1 327 ? 3.035 -13.354 9.074 1.00 97.81 327 THR A O 1
ATOM 2526 N N . VAL A 1 328 ? 4.182 -15.286 8.970 1.00 98.44 328 VAL A N 1
ATOM 2527 C CA . VAL A 1 328 ? 5.391 -14.762 9.618 1.00 98.44 328 VAL A CA 1
ATOM 2528 C C . VAL A 1 328 ? 6.280 -14.161 8.535 1.00 98.44 328 VAL A C 1
ATOM 2530 O O . VAL A 1 328 ? 6.839 -14.876 7.715 1.00 98.44 328 VAL A O 1
ATOM 2533 N N . LEU A 1 329 ? 6.397 -12.835 8.521 1.00 98.06 329 LEU A N 1
ATOM 2534 C CA . LEU A 1 329 ? 7.112 -12.094 7.476 1.00 98.06 329 LEU A CA 1
ATOM 2535 C C . LEU A 1 329 ? 8.587 -11.847 7.816 1.00 98.06 329 LEU A C 1
ATOM 2537 O O . LEU A 1 329 ? 9.367 -11.512 6.929 1.00 98.06 329 LEU A O 1
ATOM 2541 N N . GLY A 1 330 ? 8.977 -12.028 9.081 1.00 97.00 330 GLY A N 1
ATOM 2542 C CA . GLY A 1 330 ? 10.375 -11.948 9.488 1.00 97.00 330 GLY A CA 1
ATOM 2543 C C . GLY A 1 330 ? 10.640 -12.370 10.932 1.00 97.00 330 GLY A C 1
ATOM 2544 O O . GLY A 1 330 ? 9.783 -12.273 11.816 1.00 97.00 330 GLY A O 1
ATOM 2545 N N . THR A 1 331 ? 11.864 -12.820 11.173 1.00 96.75 331 THR A N 1
ATOM 2546 C CA . THR A 1 331 ? 12.434 -13.166 12.480 1.00 96.75 331 THR A CA 1
ATOM 2547 C C . THR A 1 331 ? 13.403 -12.075 12.959 1.00 96.75 331 THR A C 1
ATOM 2549 O O . THR A 1 331 ? 13.621 -11.054 12.290 1.00 96.75 331 THR A O 1
ATOM 2552 N N . TRP A 1 332 ? 13.972 -12.269 14.152 1.00 94.44 332 TRP A N 1
ATOM 2553 C CA . TRP A 1 332 ? 15.071 -11.447 14.664 1.00 94.44 332 TRP A CA 1
ATOM 2554 C C . TRP A 1 332 ? 16.342 -11.629 13.808 1.00 94.44 332 TRP A C 1
ATOM 2556 O O . TRP A 1 332 ? 16.567 -12.713 13.276 1.00 94.44 332 TRP A O 1
ATOM 2566 N N . ASN A 1 333 ? 17.181 -10.594 13.676 1.00 91.06 333 ASN A N 1
ATOM 2567 C CA . ASN A 1 333 ? 18.238 -10.488 12.650 1.00 91.06 333 ASN A CA 1
ATOM 2568 C C . ASN A 1 333 ? 19.137 -11.731 12.429 1.00 91.06 333 ASN A C 1
ATOM 2570 O O . ASN A 1 333 ? 19.449 -12.064 11.286 1.00 91.06 333 ASN A O 1
ATOM 2574 N N . HIS A 1 334 ? 19.545 -12.421 13.494 1.00 89.50 334 HIS A N 1
ATOM 2575 C CA . HIS A 1 334 ? 20.422 -13.595 13.438 1.00 89.50 334 HIS A CA 1
ATOM 2576 C C . HIS A 1 334 ? 19.679 -14.944 13.453 1.00 89.50 334 HIS A C 1
ATOM 2578 O O . HIS A 1 334 ? 20.319 -15.990 13.388 1.00 89.50 334 HIS A O 1
ATOM 2584 N N . VAL A 1 335 ? 18.347 -14.949 13.563 1.00 93.25 335 VAL A N 1
ATOM 2585 C CA . VAL A 1 335 ? 17.540 -16.170 13.680 1.00 93.25 335 VAL A CA 1
ATOM 2586 C C . VAL A 1 335 ? 17.119 -16.654 12.295 1.00 93.25 335 VAL A C 1
ATOM 2588 O O . VAL A 1 335 ? 16.209 -16.101 11.682 1.00 93.25 335 VAL A O 1
ATOM 2591 N N . VAL A 1 336 ? 17.774 -17.710 11.812 1.00 90.12 336 VAL A N 1
ATOM 2592 C CA . VAL A 1 336 ? 17.536 -18.307 10.481 1.00 90.12 336 VAL A CA 1
ATOM 2593 C C . VAL A 1 336 ? 16.716 -19.604 10.512 1.00 90.12 336 VAL A C 1
ATOM 2595 O O . VAL A 1 336 ? 16.531 -20.234 9.471 1.00 90.12 336 VAL A O 1
ATOM 2598 N N . ASP A 1 337 ? 16.266 -20.046 11.689 1.00 92.88 337 ASP A N 1
ATOM 2599 C CA . ASP A 1 337 ? 15.482 -21.270 11.867 1.00 92.88 337 ASP A CA 1
ATOM 2600 C C . ASP A 1 337 ? 13.965 -20.973 11.925 1.00 92.88 337 ASP A C 1
ATOM 2602 O O . ASP A 1 337 ? 13.475 -20.123 11.181 1.00 92.88 337 ASP A O 1
ATOM 2606 N N . TYR A 1 338 ? 13.212 -21.711 12.745 1.00 95.38 338 TYR A N 1
ATOM 2607 C CA . TYR A 1 338 ? 11.764 -21.572 12.918 1.00 95.38 338 TYR A CA 1
ATOM 2608 C C . TYR A 1 338 ? 11.376 -21.104 14.333 1.00 95.38 338 TYR A C 1
ATOM 2610 O O . TYR A 1 338 ? 10.199 -21.156 14.676 1.00 95.38 338 TYR A O 1
ATOM 2618 N N . CYS A 1 339 ? 12.330 -20.738 15.200 1.00 93.81 339 CYS A N 1
ATOM 2619 C CA . CYS A 1 339 ? 12.078 -20.679 16.643 1.00 93.81 339 CYS A CA 1
ATOM 2620 C C . CYS A 1 339 ? 11.159 -19.531 17.081 1.00 93.81 339 CYS A C 1
ATOM 2622 O O . CYS A 1 339 ? 10.524 -19.625 18.129 1.00 93.81 339 CYS A O 1
ATOM 2624 N N . CYS A 1 340 ? 11.090 -18.443 16.313 1.00 95.44 340 CYS A N 1
ATOM 2625 C CA . CYS A 1 340 ? 10.370 -17.235 16.694 1.00 95.44 340 CYS A CA 1
ATOM 2626 C C . CYS A 1 340 ? 9.621 -16.595 15.520 1.00 95.44 340 CYS A C 1
ATOM 2628 O O . CYS A 1 340 ? 9.829 -16.945 14.361 1.00 95.44 340 CYS A O 1
ATOM 2630 N N . ALA A 1 341 ? 8.762 -15.629 15.834 1.00 98.00 341 ALA A N 1
ATOM 2631 C CA . ALA A 1 341 ? 8.137 -14.742 14.862 1.00 98.00 341 ALA A CA 1
ATOM 2632 C C . ALA A 1 341 ? 8.256 -13.299 15.361 1.00 98.00 341 ALA A C 1
ATOM 2634 O O . ALA A 1 341 ? 7.728 -12.969 16.423 1.00 98.00 341 ALA A O 1
ATOM 2635 N N . GLY A 1 342 ? 8.996 -12.462 14.627 1.00 97.94 342 GLY A N 1
ATOM 2636 C CA . GLY A 1 342 ? 9.253 -11.057 14.969 1.00 97.94 342 GLY A CA 1
ATOM 2637 C C . GLY A 1 342 ? 8.325 -10.081 14.250 1.00 97.94 342 GLY A C 1
ATOM 2638 O O . GLY A 1 342 ? 7.959 -9.050 14.813 1.00 97.94 342 GLY A O 1
ATOM 2639 N N . ILE A 1 343 ? 7.917 -10.430 13.028 1.00 98.75 343 ILE A N 1
ATOM 2640 C CA . ILE A 1 343 ? 6.945 -9.698 12.217 1.00 98.75 343 ILE A CA 1
ATOM 2641 C C . ILE A 1 343 ? 5.872 -10.678 11.743 1.00 98.75 343 ILE A C 1
ATOM 2643 O O . ILE A 1 343 ? 6.200 -11.713 11.160 1.00 98.75 343 ILE A O 1
ATOM 2647 N N . VAL A 1 344 ? 4.601 -10.359 11.991 1.00 98.75 344 VAL A N 1
ATOM 2648 C CA . VAL A 1 344 ? 3.450 -11.226 11.690 1.00 98.75 344 VAL A CA 1
ATOM 2649 C C . VAL A 1 344 ? 2.322 -10.405 11.065 1.00 98.75 344 VAL A C 1
ATOM 2651 O O . VAL A 1 344 ? 1.883 -9.429 11.668 1.00 98.75 344 VAL A O 1
ATOM 2654 N N . ASP A 1 345 ? 1.825 -10.806 9.892 1.00 98.06 345 ASP A N 1
ATOM 2655 C CA . ASP A 1 345 ? 0.565 -10.293 9.330 1.00 98.06 345 ASP A CA 1
ATOM 2656 C C . ASP A 1 345 ? -0.572 -11.270 9.642 1.00 98.06 345 ASP A C 1
ATOM 2658 O O . ASP A 1 345 ? -0.566 -12.418 9.198 1.00 98.06 345 ASP A O 1
ATOM 2662 N N . PHE A 1 346 ? -1.544 -10.833 10.436 1.00 97.62 346 PHE A N 1
ATOM 2663 C CA . PHE A 1 346 ? -2.729 -11.602 10.792 1.00 97.62 346 PHE A CA 1
ATOM 2664 C C . PHE A 1 346 ? -3.848 -11.325 9.774 1.00 97.62 346 PHE A C 1
ATOM 2666 O O . PHE A 1 346 ? -4.543 -10.309 9.854 1.00 97.62 346 PHE A O 1
ATOM 2673 N N . ASN A 1 347 ? -4.041 -12.261 8.838 1.00 92.25 347 ASN A N 1
ATOM 2674 C CA . ASN A 1 347 ? -4.976 -12.169 7.709 1.00 92.25 347 ASN A CA 1
ATOM 2675 C C . ASN A 1 347 ? -6.435 -11.929 8.147 1.00 92.25 347 ASN A C 1
ATOM 2677 O O . ASN A 1 347 ? -6.822 -12.419 9.213 1.00 92.25 347 ASN A O 1
ATOM 2681 N N . PRO A 1 348 ? -7.280 -11.256 7.340 1.00 90.50 348 PRO A N 1
ATOM 2682 C CA . PRO A 1 348 ? -8.704 -11.066 7.631 1.00 90.50 348 PRO A CA 1
ATOM 2683 C C . PRO A 1 348 ? -9.471 -12.355 7.974 1.00 90.50 348 PRO A C 1
ATOM 2685 O O . PRO A 1 348 ? -9.121 -13.461 7.561 1.00 90.50 348 PRO A O 1
ATOM 2688 N N . THR A 1 349 ? -10.548 -12.200 8.741 1.00 88.19 349 THR A N 1
ATOM 2689 C CA . THR A 1 349 ? -11.452 -13.258 9.221 1.00 88.19 349 THR A CA 1
ATOM 2690 C C . THR A 1 349 ? -12.898 -12.749 9.242 1.00 88.19 349 THR A C 1
ATOM 2692 O O . THR A 1 349 ? -13.149 -11.562 9.070 1.00 88.19 349 THR A O 1
ATOM 2695 N N . THR A 1 350 ? -13.868 -13.618 9.535 1.00 84.56 350 THR A N 1
ATOM 2696 C CA . THR A 1 350 ? -15.276 -13.215 9.727 1.00 84.56 350 THR A CA 1
ATOM 2697 C C . THR A 1 350 ? -15.530 -12.371 10.983 1.00 84.56 350 THR A C 1
ATOM 2699 O O . THR A 1 350 ? -16.611 -11.810 11.116 1.00 84.56 350 THR A O 1
ATOM 2702 N N . THR A 1 351 ? -14.585 -12.324 11.928 1.00 87.12 351 THR A N 1
ATOM 2703 C CA . THR A 1 351 ? -14.701 -11.568 13.194 1.00 87.12 351 THR A CA 1
ATOM 2704 C C . THR A 1 351 ? -13.852 -10.297 13.183 1.00 87.12 351 THR A C 1
ATOM 2706 O O . THR A 1 351 ? -14.240 -9.295 13.770 1.00 87.12 351 THR A O 1
ATOM 2709 N N . PHE A 1 352 ? -12.719 -10.338 12.484 1.00 89.56 352 PHE A N 1
ATOM 2710 C CA . PHE A 1 352 ? -11.836 -9.210 12.208 1.00 89.56 352 PHE A CA 1
ATOM 2711 C C . PHE A 1 352 ? -11.716 -9.095 10.688 1.00 89.56 352 PHE A C 1
ATOM 2713 O O . PHE A 1 352 ? -10.891 -9.788 10.088 1.00 89.56 352 PHE A O 1
ATOM 2720 N N . ALA A 1 353 ? -12.577 -8.292 10.059 1.00 87.88 353 ALA A N 1
ATOM 2721 C CA . ALA A 1 353 ? -12.553 -8.082 8.612 1.00 87.88 353 ALA A CA 1
ATOM 2722 C C . ALA A 1 353 ? -11.314 -7.277 8.162 1.00 87.88 353 ALA A C 1
ATOM 2724 O O . ALA A 1 353 ? -10.904 -7.372 7.004 1.00 87.88 353 ALA A O 1
ATOM 2725 N N . GLY A 1 354 ? -10.692 -6.529 9.080 1.00 89.31 354 GLY A N 1
ATOM 2726 C CA . GLY A 1 354 ? -9.372 -5.928 8.898 1.00 89.31 354 GLY A CA 1
ATOM 2727 C C . GLY A 1 354 ? -8.222 -6.884 9.246 1.00 89.31 354 GLY A C 1
ATOM 2728 O O . GLY A 1 354 ? -8.357 -7.780 10.086 1.00 89.31 354 GLY A O 1
ATOM 2729 N N . ARG A 1 355 ? -7.061 -6.674 8.615 1.00 93.06 355 ARG A N 1
ATOM 2730 C CA . ARG A 1 355 ? -5.787 -7.319 8.976 1.00 93.06 355 ARG A CA 1
ATOM 2731 C C . ARG A 1 355 ? -5.119 -6.630 10.169 1.00 93.06 355 ARG A C 1
ATOM 2733 O O . ARG A 1 355 ? -5.370 -5.458 10.449 1.00 93.06 355 ARG A O 1
ATOM 2740 N N . ILE A 1 356 ? -4.221 -7.344 10.844 1.00 97.88 356 ILE A N 1
ATOM 2741 C CA . ILE A 1 356 ? -3.352 -6.774 11.883 1.00 97.88 356 ILE A CA 1
ATOM 2742 C C . ILE A 1 356 ? -1.902 -7.130 11.551 1.00 97.88 356 ILE A C 1
ATOM 2744 O O . ILE A 1 356 ? -1.519 -8.288 11.665 1.00 97.88 356 ILE A O 1
ATOM 2748 N N . LEU A 1 357 ? -1.090 -6.140 11.183 1.00 98.69 357 LEU A N 1
ATOM 2749 C CA . LEU A 1 357 ? 0.358 -6.290 11.041 1.00 98.69 357 LEU A CA 1
ATOM 2750 C C . LEU A 1 357 ? 1.027 -5.974 12.383 1.00 98.69 357 LEU A C 1
ATOM 2752 O O . LEU A 1 357 ? 0.812 -4.902 12.945 1.00 98.69 357 LEU A O 1
ATOM 2756 N N . ALA A 1 358 ? 1.845 -6.887 12.897 1.00 98.75 358 ALA A N 1
ATOM 2757 C CA . ALA A 1 358 ? 2.538 -6.751 14.174 1.00 98.75 358 ALA A CA 1
ATOM 2758 C C . ALA A 1 358 ? 4.062 -6.833 13.991 1.00 98.75 358 ALA A C 1
ATOM 2760 O O . ALA A 1 358 ? 4.550 -7.777 13.374 1.00 98.75 358 ALA A O 1
ATOM 2761 N N . VAL A 1 359 ? 4.808 -5.880 14.558 1.00 98.75 359 VAL A N 1
ATOM 2762 C CA . VAL A 1 359 ? 6.282 -5.830 14.578 1.00 98.75 359 VAL A CA 1
ATOM 2763 C C . VAL A 1 359 ? 6.746 -5.781 16.033 1.00 98.75 359 VAL A C 1
ATOM 2765 O O . VAL A 1 359 ? 6.714 -4.737 16.678 1.00 98.75 359 VAL A O 1
ATOM 2768 N N . GLY A 1 360 ? 7.167 -6.930 16.560 1.00 97.81 360 GLY A N 1
ATOM 2769 C CA . GLY A 1 360 ? 7.584 -7.113 17.956 1.00 97.81 360 GLY A CA 1
ATOM 2770 C C . GLY A 1 360 ? 9.091 -6.992 18.197 1.00 97.81 360 GLY A C 1
ATOM 2771 O O . GLY A 1 360 ? 9.572 -7.419 19.244 1.00 97.81 360 GLY A O 1
ATOM 2772 N N . LEU A 1 361 ? 9.846 -6.491 17.219 1.00 97.06 361 LEU A N 1
ATOM 2773 C CA . LEU A 1 361 ? 11.304 -6.391 17.268 1.00 97.06 361 LEU A CA 1
ATOM 2774 C C . LEU A 1 361 ? 11.739 -5.113 18.012 1.00 97.06 361 LEU A C 1
ATOM 2776 O O . LEU A 1 361 ? 11.459 -4.024 17.520 1.00 97.06 361 LEU A O 1
ATOM 2780 N N . ALA A 1 362 ? 12.576 -5.223 19.051 1.00 95.31 362 ALA A N 1
ATOM 2781 C CA . ALA A 1 362 ? 13.419 -4.116 19.551 1.00 95.31 362 ALA A CA 1
ATOM 2782 C C . ALA A 1 362 ? 14.434 -3.567 18.515 1.00 95.31 362 ALA A C 1
ATOM 2784 O O . ALA A 1 362 ? 15.245 -2.702 18.806 1.00 95.31 362 ALA A O 1
ATOM 2785 N N . ALA A 1 363 ? 14.434 -4.073 17.278 1.00 95.44 363 ALA A N 1
ATOM 2786 C CA . ALA A 1 363 ? 15.108 -3.405 16.169 1.00 95.44 363 ALA A CA 1
ATOM 2787 C C . ALA A 1 363 ? 14.315 -2.190 15.645 1.00 95.44 363 ALA A C 1
ATOM 2789 O O . ALA A 1 363 ? 14.873 -1.385 14.908 1.00 95.44 363 ALA A O 1
ATOM 2790 N N . TYR A 1 364 ? 13.024 -2.069 15.978 1.00 96.81 364 TYR A N 1
ATOM 2791 C CA . TYR A 1 364 ? 12.154 -0.945 15.615 1.00 96.81 364 TYR A CA 1
ATOM 2792 C C . TYR A 1 364 ? 12.248 0.159 16.690 1.00 96.81 364 TYR A C 1
ATOM 2794 O O . TYR A 1 364 ? 11.255 0.547 17.299 1.00 96.81 364 TYR A O 1
ATOM 2802 N N . GLU A 1 365 ? 13.463 0.631 16.967 1.00 93.94 365 GLU A N 1
ATOM 2803 C CA . GLU A 1 365 ? 13.726 1.751 17.885 1.00 93.94 365 GLU A CA 1
ATOM 2804 C C . GLU A 1 365 ? 13.977 3.019 17.062 1.00 93.94 365 GLU A C 1
ATOM 2806 O O . GLU A 1 365 ? 14.757 3.017 16.109 1.00 93.94 365 GLU A O 1
ATOM 2811 N N . TRP A 1 366 ? 13.281 4.099 17.405 1.00 95.94 366 TRP A N 1
ATOM 2812 C CA . TRP A 1 366 ? 13.347 5.393 16.725 1.00 95.94 366 TRP A CA 1
ATOM 2813 C C . TRP A 1 366 ? 14.433 6.303 17.303 1.00 95.94 366 TRP A C 1
ATOM 2815 O O . TRP A 1 366 ? 14.895 7.201 16.599 1.00 95.94 366 TRP A O 1
ATOM 2825 N N . ASN A 1 367 ? 14.863 6.074 18.548 1.00 94.38 367 ASN A N 1
ATOM 2826 C CA . ASN A 1 367 ? 15.878 6.880 19.211 1.00 94.38 367 ASN A CA 1
ATOM 2827 C C . ASN A 1 367 ? 16.951 6.019 19.893 1.00 94.38 367 ASN A C 1
ATOM 2829 O O . ASN A 1 367 ? 16.814 5.601 21.037 1.00 94.38 367 ASN A O 1
ATOM 2833 N N . ILE A 1 368 ? 18.092 5.836 19.220 1.00 94.00 368 ILE A N 1
ATOM 2834 C CA . ILE A 1 368 ? 19.234 5.091 19.781 1.00 94.00 368 ILE A CA 1
ATOM 2835 C C . ILE A 1 368 ? 20.227 5.970 20.570 1.00 94.00 368 ILE A C 1
ATOM 2837 O O . ILE A 1 368 ? 21.431 5.696 20.612 1.00 94.00 368 ILE A O 1
ATOM 2841 N N . GLY A 1 369 ? 19.773 7.103 21.122 1.00 90.00 369 GLY A N 1
ATOM 2842 C CA . GLY A 1 369 ? 20.608 8.077 21.845 1.00 90.00 369 GLY A CA 1
ATOM 2843 C C . GLY A 1 369 ? 21.742 8.719 21.021 1.00 90.00 369 GLY A C 1
ATOM 2844 O O . GLY A 1 369 ? 22.624 9.373 21.581 1.00 90.00 369 GLY A O 1
ATOM 2845 N N . ALA A 1 370 ? 21.749 8.504 19.703 1.00 89.69 370 ALA A N 1
ATOM 2846 C CA . ALA A 1 370 ? 22.793 8.878 18.753 1.00 89.69 370 ALA A CA 1
ATOM 2847 C C . ALA A 1 370 ? 22.212 8.978 17.327 1.00 89.69 370 ALA A C 1
ATOM 2849 O O . ALA A 1 370 ? 21.049 8.655 17.093 1.00 89.69 370 ALA A O 1
ATOM 2850 N N . GLU A 1 371 ? 23.024 9.409 16.358 1.00 92.31 371 GLU A N 1
ATOM 2851 C CA . GLU A 1 371 ? 22.643 9.424 14.940 1.00 92.31 371 GLU A CA 1
ATOM 2852 C C . GLU A 1 371 ? 22.511 7.990 14.393 1.00 92.31 371 GLU A C 1
ATOM 2854 O O . GLU A 1 371 ? 23.504 7.276 14.235 1.00 92.31 371 GLU A O 1
ATOM 2859 N N . ASN A 1 372 ? 21.281 7.563 14.091 1.00 95.56 372 ASN A N 1
ATOM 2860 C CA . ASN A 1 372 ? 21.029 6.274 13.454 1.00 95.56 372 ASN A CA 1
ATOM 2861 C C . ASN A 1 372 ? 21.339 6.334 11.949 1.00 95.56 372 ASN A C 1
ATOM 2863 O O . ASN A 1 372 ? 20.565 6.874 11.163 1.00 95.56 372 ASN A O 1
ATOM 2867 N N . ILE A 1 373 ? 22.439 5.701 11.535 1.00 95.19 373 ILE A N 1
ATOM 2868 C CA . ILE A 1 373 ? 22.852 5.612 10.121 1.00 95.19 373 ILE A CA 1
ATOM 2869 C C . ILE A 1 373 ? 21.904 4.791 9.223 1.00 95.19 373 ILE A C 1
ATOM 2871 O O . ILE A 1 373 ? 22.124 4.746 8.018 1.00 95.19 373 ILE A O 1
ATOM 2875 N N . TYR A 1 374 ? 20.885 4.139 9.796 1.00 96.00 374 TYR A N 1
ATOM 2876 C CA . TYR A 1 374 ? 19.828 3.414 9.077 1.00 96.00 374 TYR A CA 1
ATOM 2877 C C . TYR A 1 374 ? 18.433 4.026 9.310 1.00 96.00 374 TYR A C 1
ATOM 2879 O O . TYR A 1 374 ? 17.418 3.354 9.118 1.00 96.00 374 TYR A O 1
ATOM 2887 N N . GLN A 1 375 ? 18.352 5.289 9.746 1.00 96.56 375 GLN A N 1
ATOM 2888 C CA . GLN A 1 375 ? 17.069 5.941 10.031 1.00 96.56 375 GLN A CA 1
ATOM 2889 C C . GLN A 1 375 ? 16.159 5.993 8.798 1.00 96.56 375 GLN A C 1
ATOM 2891 O O . GLN A 1 375 ? 14.958 5.768 8.900 1.00 96.56 375 GLN A O 1
ATOM 2896 N N . ASP A 1 376 ? 16.736 6.212 7.619 1.00 96.00 376 ASP A N 1
ATOM 2897 C CA . ASP A 1 376 ? 16.051 6.145 6.327 1.00 96.00 376 ASP A CA 1
ATOM 2898 C C . ASP A 1 376 ? 15.410 4.768 6.071 1.00 96.00 376 ASP A C 1
ATOM 2900 O O . ASP A 1 376 ? 14.306 4.689 5.532 1.00 96.00 376 ASP A O 1
ATOM 2904 N N . GLN A 1 377 ? 16.066 3.687 6.500 1.00 96.12 377 GLN A N 1
ATOM 2905 C CA . GLN A 1 377 ? 15.572 2.319 6.367 1.00 96.12 377 GLN A CA 1
ATOM 2906 C C . GLN A 1 377 ? 14.420 2.038 7.339 1.00 96.12 377 GLN A C 1
ATOM 2908 O O . GLN A 1 377 ? 13.419 1.452 6.930 1.00 96.12 377 GLN A O 1
ATOM 2913 N N . LEU A 1 378 ? 14.508 2.500 8.592 1.00 97.75 378 LEU A N 1
ATOM 2914 C CA . LEU A 1 378 ? 13.400 2.425 9.554 1.00 97.75 378 LEU A CA 1
ATOM 2915 C C . LEU A 1 378 ? 12.186 3.246 9.082 1.00 97.75 378 LEU A C 1
ATOM 2917 O O . LEU A 1 378 ? 11.051 2.767 9.130 1.00 97.75 378 LEU A O 1
ATOM 2921 N N . GLU A 1 379 ? 12.414 4.457 8.569 1.00 98.06 379 GLU A N 1
ATOM 2922 C CA . GLU A 1 379 ? 11.363 5.320 8.021 1.00 98.06 379 GLU A CA 1
ATOM 2923 C C . GLU A 1 379 ? 10.723 4.718 6.755 1.00 98.06 379 GLU A C 1
ATOM 2925 O O . GLU A 1 379 ? 9.494 4.727 6.633 1.00 98.06 379 GLU A O 1
ATOM 2930 N N . LYS A 1 380 ? 11.513 4.133 5.837 1.00 96.31 380 LYS A N 1
ATOM 2931 C CA . LYS A 1 380 ? 11.006 3.413 4.652 1.00 96.31 380 LYS A CA 1
ATOM 2932 C C . LYS A 1 380 ? 10.208 2.174 5.062 1.00 96.31 380 LYS A C 1
ATOM 2934 O O . LYS A 1 380 ? 9.079 2.024 4.605 1.00 96.31 380 LYS A O 1
ATOM 2939 N N . PHE A 1 381 ? 10.731 1.340 5.964 1.00 98.06 381 PHE A N 1
ATOM 2940 C CA . PHE A 1 381 ? 10.025 0.172 6.503 1.00 98.06 381 PHE A CA 1
ATOM 2941 C C . PHE A 1 381 ? 8.676 0.563 7.121 1.00 98.06 381 PHE A C 1
ATOM 2943 O O . PHE A 1 381 ? 7.649 -0.046 6.824 1.00 98.06 381 PHE A O 1
ATOM 2950 N N . THR A 1 382 ? 8.659 1.633 7.920 1.00 98.62 382 THR A N 1
ATOM 2951 C CA . THR A 1 382 ? 7.436 2.185 8.514 1.00 98.62 382 THR A CA 1
ATOM 2952 C C . THR A 1 382 ? 6.456 2.640 7.437 1.00 98.62 382 THR A C 1
ATOM 2954 O O . THR A 1 382 ? 5.292 2.250 7.463 1.00 98.62 382 THR A O 1
ATOM 2957 N N . ALA A 1 383 ? 6.905 3.428 6.456 1.00 96.69 383 ALA A N 1
ATOM 2958 C CA . ALA A 1 383 ? 6.052 3.901 5.367 1.00 96.69 383 ALA A CA 1
ATOM 2959 C C . ALA A 1 383 ? 5.476 2.747 4.526 1.00 96.69 383 ALA A C 1
ATOM 2961 O O . ALA A 1 383 ? 4.294 2.771 4.184 1.00 96.69 383 ALA A O 1
ATOM 2962 N N . ASN A 1 384 ? 6.272 1.711 4.259 1.00 95.69 384 ASN A N 1
ATOM 2963 C CA . ASN A 1 384 ? 5.830 0.507 3.564 1.00 95.69 384 ASN A CA 1
ATOM 2964 C C . ASN A 1 384 ? 4.788 -0.275 4.382 1.00 95.69 384 ASN A C 1
ATOM 2966 O O . ASN A 1 384 ? 3.765 -0.684 3.836 1.00 95.69 384 ASN A O 1
ATOM 2970 N N . CYS A 1 385 ? 5.008 -0.455 5.691 1.00 97.75 385 CYS A N 1
ATOM 2971 C CA . CYS A 1 385 ? 4.042 -1.089 6.594 1.00 97.75 385 CYS A CA 1
ATOM 2972 C C . CYS A 1 385 ? 2.715 -0.324 6.612 1.00 97.75 385 CYS A C 1
ATOM 2974 O O . CYS A 1 385 ? 1.658 -0.928 6.437 1.00 97.75 385 CYS A O 1
ATOM 2976 N N . LEU A 1 386 ? 2.776 1.004 6.757 1.00 96.56 386 LEU A N 1
ATOM 2977 C CA . LEU A 1 386 ? 1.613 1.888 6.735 1.00 96.56 386 LEU A CA 1
ATOM 2978 C C . LEU A 1 386 ? 0.880 1.856 5.385 1.00 96.56 386 LEU A C 1
ATOM 2980 O O . LEU A 1 386 ? -0.345 1.840 5.382 1.00 96.56 386 LEU A O 1
ATOM 2984 N N . SER A 1 387 ? 1.586 1.765 4.254 1.00 91.00 387 SER A N 1
ATOM 2985 C CA . SER A 1 387 ? 0.959 1.555 2.938 1.00 91.00 387 SER A CA 1
ATOM 2986 C C . SER A 1 387 ? 0.281 0.180 2.835 1.00 91.00 387 SER A C 1
ATOM 2988 O O . SER A 1 387 ? -0.873 0.069 2.418 1.00 91.00 387 SER A O 1
ATOM 2990 N N . TYR A 1 388 ? 0.947 -0.879 3.307 1.00 90.69 388 TYR A N 1
ATOM 2991 C CA . TYR A 1 388 ? 0.446 -2.256 3.261 1.00 90.69 388 TYR A CA 1
ATOM 2992 C C . TYR A 1 388 ? -0.809 -2.493 4.126 1.00 90.69 388 TYR A C 1
ATOM 2994 O O . TYR A 1 388 ? -1.685 -3.274 3.740 1.00 90.69 388 TYR A O 1
ATOM 3002 N N . VAL A 1 389 ? -0.930 -1.812 5.274 1.00 92.00 389 VAL A N 1
ATOM 3003 C CA . VAL A 1 389 ? -2.185 -1.788 6.052 1.00 92.00 389 VAL A CA 1
ATOM 3004 C C . VAL A 1 389 ? -3.160 -0.706 5.580 1.00 92.00 389 VAL A C 1
ATOM 3006 O O . VAL A 1 389 ? -4.359 -0.853 5.782 1.00 92.00 389 VAL A O 1
ATOM 3009 N N . GLY A 1 390 ? -2.683 0.365 4.947 1.00 88.44 390 GLY A N 1
ATOM 3010 C CA . GLY A 1 390 ? -3.518 1.440 4.407 1.00 88.44 390 GLY A CA 1
ATOM 3011 C C . GLY A 1 390 ? -4.273 1.046 3.134 1.00 88.44 390 GLY A C 1
ATOM 3012 O O . GLY A 1 390 ? -5.345 1.589 2.875 1.00 88.44 390 GLY A O 1
ATOM 3013 N N . THR A 1 391 ? -3.743 0.083 2.375 1.00 78.69 391 THR A N 1
ATOM 3014 C CA . THR A 1 391 ? -4.385 -0.507 1.192 1.00 78.69 391 THR A CA 1
ATOM 3015 C C . THR A 1 391 ? -5.549 -1.425 1.613 1.00 78.69 391 THR A C 1
ATOM 3017 O O . THR A 1 391 ? -5.325 -2.335 2.420 1.00 78.69 391 THR A O 1
ATOM 3020 N N . PRO A 1 392 ? -6.771 -1.257 1.069 1.00 70.12 392 PRO A N 1
ATOM 3021 C CA . PRO A 1 392 ? -7.882 -2.178 1.309 1.00 70.12 392 PRO A CA 1
ATOM 3022 C C . PRO A 1 392 ? -7.563 -3.630 0.918 1.00 70.12 392 PRO A C 1
ATOM 3024 O O . PRO A 1 392 ? -6.835 -3.907 -0.035 1.00 70.12 392 PRO A O 1
ATOM 3027 N N . SER A 1 393 ? -8.126 -4.589 1.655 1.00 64.38 393 SER A N 1
ATOM 3028 C CA . SER A 1 393 ? -7.894 -6.022 1.430 1.00 64.38 393 SER A CA 1
ATOM 3029 C C . SER A 1 393 ? -8.592 -6.567 0.179 1.00 64.38 393 SER A C 1
ATOM 3031 O O . SER A 1 393 ? -8.171 -7.605 -0.330 1.00 64.38 393 SER A O 1
ATOM 3033 N N . GLU A 1 394 ? -9.614 -5.877 -0.343 1.00 68.12 394 GLU A N 1
ATOM 3034 C CA . GLU A 1 394 ? -10.224 -6.191 -1.642 1.00 68.12 394 GLU A CA 1
ATOM 3035 C C . GLU A 1 394 ? -9.575 -5.476 -2.841 1.00 68.12 394 GLU A C 1
ATOM 3037 O O . GLU A 1 394 ? -9.942 -5.780 -3.979 1.00 68.12 394 GLU A O 1
ATOM 3042 N N . SER A 1 395 ? -8.607 -4.575 -2.617 1.00 80.88 395 SER A N 1
ATOM 3043 C CA . SER A 1 395 ? -7.935 -3.841 -3.693 1.00 80.88 395 SER A CA 1
ATOM 3044 C C . SER A 1 395 ? -7.156 -4.773 -4.619 1.00 80.88 395 SER A C 1
ATOM 3046 O O . SER A 1 395 ? -6.247 -5.494 -4.199 1.00 80.88 395 SER A O 1
ATOM 3048 N N . LYS A 1 396 ? -7.483 -4.715 -5.910 1.00 90.88 396 LYS A N 1
ATOM 3049 C CA . LYS A 1 396 ? -6.887 -5.531 -6.968 1.00 90.88 396 LYS A CA 1
ATOM 3050 C C . LYS A 1 396 ? -6.159 -4.651 -7.958 1.00 90.88 396 LYS A C 1
ATOM 3052 O O . LYS A 1 396 ? -6.760 -3.737 -8.515 1.00 90.88 396 LYS A O 1
ATOM 3057 N N . VAL A 1 397 ? -4.898 -4.963 -8.237 1.00 95.12 397 VAL A N 1
ATOM 3058 C CA . VAL A 1 397 ? -4.215 -4.357 -9.387 1.00 95.12 397 VAL A CA 1
ATOM 3059 C C . VAL A 1 397 ? -4.918 -4.816 -10.667 1.00 95.12 397 VAL A C 1
ATOM 3061 O O . VAL A 1 397 ? -5.231 -6.000 -10.814 1.00 95.12 397 VAL A O 1
ATOM 3064 N N . ALA A 1 398 ? -5.225 -3.894 -11.571 1.00 98.25 398 ALA A N 1
ATOM 3065 C CA . ALA A 1 398 ? -5.847 -4.224 -12.845 1.00 98.25 398 ALA A CA 1
ATOM 3066 C C . ALA A 1 398 ? -4.782 -4.419 -13.933 1.00 98.25 398 ALA A C 1
ATOM 3068 O O . ALA A 1 398 ? -3.735 -3.773 -13.914 1.00 98.25 398 ALA A O 1
ATOM 3069 N N . MET A 1 399 ? -5.059 -5.280 -14.909 1.00 98.81 399 MET A N 1
ATOM 3070 C CA . MET A 1 399 ? -4.333 -5.334 -16.179 1.00 98.81 399 MET A CA 1
ATOM 3071 C C . MET A 1 399 ? -5.340 -5.208 -17.318 1.00 98.81 399 MET A C 1
ATOM 3073 O O . MET A 1 399 ? -6.325 -5.938 -17.334 1.00 98.81 399 MET A O 1
ATOM 3077 N N . LEU A 1 400 ? -5.094 -4.312 -18.268 1.00 98.88 400 LEU A N 1
ATOM 3078 C CA . LEU A 1 400 ? -5.896 -4.095 -19.465 1.00 98.88 400 LEU A CA 1
ATOM 3079 C C . LEU A 1 400 ? -5.085 -4.494 -20.703 1.00 98.88 400 LEU A C 1
ATOM 3081 O O . LEU A 1 400 ? -3.988 -3.985 -20.928 1.00 98.88 400 LEU A O 1
ATOM 3085 N N . VAL A 1 401 ? -5.653 -5.380 -21.516 1.00 98.62 401 VAL A N 1
ATOM 3086 C CA . VAL A 1 401 ? -5.062 -5.870 -22.773 1.00 98.62 401 VAL A CA 1
ATOM 3087 C C . VAL A 1 401 ? -6.084 -5.819 -23.913 1.00 98.62 401 VAL A C 1
ATOM 3089 O O . VAL A 1 401 ? -7.283 -5.763 -23.627 1.00 98.62 401 VAL A O 1
ATOM 3092 N N . PRO A 1 402 ? -5.665 -5.847 -25.194 1.00 98.06 402 PRO A N 1
ATOM 3093 C CA . PRO A 1 402 ? -6.590 -5.875 -26.327 1.00 98.06 402 PRO A CA 1
ATOM 3094 C C . PRO A 1 402 ? -7.616 -7.020 -26.235 1.00 98.06 402 PRO A C 1
ATOM 3096 O O . PRO A 1 402 ? -7.291 -8.117 -25.777 1.00 98.06 402 PRO A O 1
ATOM 3099 N N . ASP A 1 403 ? -8.832 -6.825 -26.759 1.00 97.25 403 ASP A N 1
ATOM 3100 C CA . ASP A 1 403 ? -9.845 -7.894 -26.879 1.00 97.25 403 ASP A CA 1
ATOM 3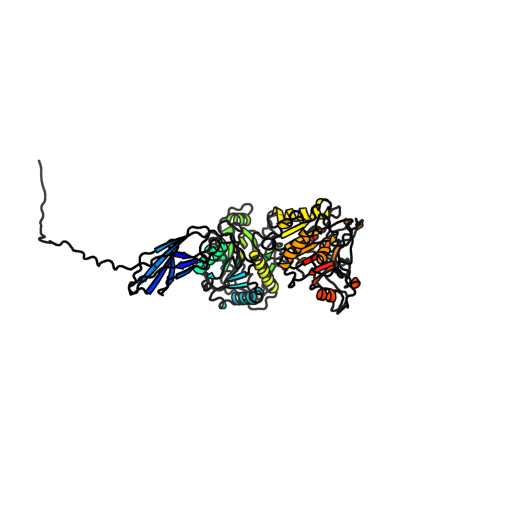101 C C . ASP A 1 403 ? -9.291 -9.130 -27.628 1.00 97.25 403 ASP A C 1
ATOM 3103 O O . ASP A 1 403 ? -9.717 -10.264 -27.403 1.00 97.25 403 ASP A O 1
ATOM 3107 N N . ASP A 1 404 ? -8.313 -8.920 -28.517 1.00 96.69 404 ASP A N 1
ATOM 3108 C CA . ASP A 1 404 ? -7.603 -9.945 -29.280 1.00 96.69 404 ASP A CA 1
ATOM 3109 C C . ASP A 1 404 ? -6.135 -10.130 -28.844 1.00 96.69 404 ASP A C 1
ATOM 3111 O O . ASP A 1 404 ? -5.268 -10.443 -29.671 1.00 96.69 404 ASP A O 1
ATOM 3115 N N . TYR A 1 405 ? -5.847 -9.994 -27.540 1.00 96.88 405 TYR A N 1
ATOM 3116 C CA . TYR A 1 405 ? -4.488 -10.130 -26.990 1.00 96.88 405 TYR A CA 1
ATOM 3117 C C . TYR A 1 405 ? -3.789 -11.440 -27.397 1.00 96.88 405 TYR A C 1
ATOM 3119 O O . TYR A 1 405 ? -2.609 -11.473 -27.731 1.00 96.88 405 TYR A O 1
ATOM 3127 N N . THR A 1 406 ? -4.568 -12.517 -27.536 1.00 96.62 406 THR A N 1
ATOM 3128 C CA . THR A 1 406 ? -4.126 -13.848 -27.997 1.00 96.62 406 THR A CA 1
ATOM 3129 C C . THR A 1 406 ? -3.598 -13.918 -29.445 1.00 96.62 406 THR A C 1
ATOM 3131 O O . THR A 1 406 ? -3.257 -15.003 -29.922 1.00 96.62 406 THR A O 1
ATOM 3134 N N . LYS A 1 407 ? -3.489 -12.789 -30.154 1.00 94.50 407 LYS A N 1
ATOM 3135 C CA . LYS A 1 407 ? -2.766 -12.660 -31.433 1.00 94.50 407 LYS A CA 1
ATOM 3136 C C . LYS A 1 407 ? -1.288 -12.251 -31.288 1.00 94.50 407 LYS A C 1
ATOM 3138 O O . LYS A 1 407 ? -0.579 -12.340 -32.282 1.00 94.50 407 LYS A O 1
ATOM 3143 N N . SER A 1 408 ? -0.846 -11.788 -30.119 1.00 93.88 408 SER A N 1
ATOM 3144 C CA . SER A 1 408 ? 0.570 -11.556 -29.781 1.00 93.88 408 SER A CA 1
ATOM 3145 C C . SER A 1 408 ? 1.039 -12.667 -28.833 1.00 93.88 408 SER A C 1
ATOM 3147 O O . SER A 1 408 ? 0.206 -13.241 -28.129 1.00 93.88 408 SER A O 1
ATOM 3149 N N . ASP A 1 409 ? 2.319 -13.040 -28.856 1.00 92.56 409 ASP A N 1
ATOM 3150 C CA . ASP A 1 409 ? 2.876 -14.013 -27.903 1.00 92.56 409 ASP A CA 1
ATOM 3151 C C . ASP A 1 409 ? 3.359 -13.307 -26.624 1.00 92.56 409 ASP A C 1
ATOM 3153 O O . ASP A 1 409 ? 3.027 -13.756 -25.528 1.00 92.56 409 ASP A O 1
ATOM 3157 N N . ASP A 1 410 ? 3.950 -12.116 -26.736 1.00 92.69 410 ASP A N 1
ATOM 3158 C CA . ASP A 1 410 ? 4.286 -11.249 -25.601 1.00 92.69 410 ASP A CA 1
ATOM 3159 C C . ASP A 1 410 ? 3.068 -10.904 -24.736 1.00 92.69 410 ASP A C 1
ATOM 3161 O O . ASP A 1 410 ? 3.092 -11.049 -23.513 1.00 92.69 410 ASP A O 1
ATOM 3165 N N . GLU A 1 411 ? 1.950 -10.516 -25.360 1.00 96.44 411 GLU A N 1
ATOM 3166 C CA . GLU A 1 411 ? 0.722 -10.216 -24.615 1.00 96.44 411 GLU A CA 1
ATOM 3167 C C . GLU A 1 411 ? 0.089 -11.471 -23.986 1.00 96.44 411 GLU A C 1
ATOM 3169 O O . GLU A 1 411 ? -0.615 -11.353 -22.983 1.00 96.44 411 GLU A O 1
ATOM 3174 N N . LYS A 1 412 ? 0.326 -12.683 -24.520 1.00 97.00 412 LYS A N 1
ATOM 3175 C CA . LYS A 1 412 ? -0.108 -13.927 -23.852 1.00 97.00 412 LYS A CA 1
ATOM 3176 C C . LYS A 1 412 ? 0.719 -14.186 -22.609 1.00 97.00 412 LYS A C 1
ATOM 3178 O O . LYS A 1 412 ? 0.131 -14.498 -21.576 1.00 97.00 412 LYS A O 1
ATOM 3183 N N . ASP A 1 413 ? 2.036 -14.073 -22.715 1.00 96.06 413 ASP A N 1
ATOM 3184 C CA . ASP A 1 413 ? 2.950 -14.475 -21.650 1.00 96.06 413 ASP A CA 1
ATOM 3185 C C . ASP A 1 413 ? 2.951 -13.448 -20.509 1.00 96.06 413 ASP A C 1
ATOM 3187 O O . ASP A 1 413 ? 2.869 -13.841 -19.343 1.00 96.06 413 ASP A O 1
ATOM 3191 N N . ALA A 1 414 ? 2.834 -12.151 -20.822 1.00 97.69 414 ALA A N 1
ATOM 3192 C CA . ALA A 1 414 ? 2.521 -11.106 -19.845 1.00 97.69 414 ALA A CA 1
ATOM 3193 C C . ALA A 1 414 ? 1.198 -11.384 -19.098 1.00 97.69 414 ALA A C 1
ATOM 3195 O O . ALA A 1 414 ? 1.142 -11.309 -17.868 1.00 97.69 414 ALA A O 1
ATOM 3196 N N . VAL A 1 415 ? 0.128 -11.766 -19.812 1.00 98.56 415 VAL A N 1
ATOM 3197 C CA . VAL A 1 415 ? -1.172 -12.110 -19.201 1.00 98.56 415 VAL A CA 1
ATOM 3198 C C . VAL A 1 415 ? -1.113 -13.414 -18.400 1.00 98.56 415 VAL A C 1
ATOM 3200 O O . VAL A 1 415 ? -1.772 -13.524 -17.365 1.00 98.56 415 VAL A O 1
ATOM 3203 N N . ALA A 1 416 ? -0.351 -14.412 -18.846 1.00 98.31 416 ALA A N 1
ATOM 3204 C CA . ALA A 1 416 ? -0.168 -15.673 -18.134 1.00 98.31 416 ALA A CA 1
ATOM 3205 C C . ALA A 1 416 ? 0.580 -15.448 -16.813 1.00 98.31 416 ALA A C 1
ATOM 3207 O O . ALA A 1 416 ? 0.127 -15.910 -15.762 1.00 98.31 416 ALA A O 1
ATOM 3208 N N . TRP A 1 417 ? 1.659 -14.664 -16.852 1.00 98.06 417 TRP A N 1
ATOM 3209 C CA . TRP A 1 417 ? 2.398 -14.241 -15.669 1.00 98.06 417 TRP A CA 1
ATOM 3210 C C . TRP A 1 417 ? 1.530 -13.422 -14.710 1.00 98.06 417 TRP A C 1
ATOM 3212 O O . TRP A 1 417 ? 1.503 -13.710 -13.513 1.00 98.06 417 TRP A O 1
ATOM 3222 N N . PHE A 1 418 ? 0.768 -12.448 -15.220 1.00 98.56 418 PHE A N 1
ATOM 3223 C CA . PHE A 1 418 ? -0.110 -11.611 -14.400 1.00 98.56 418 PHE A CA 1
ATOM 3224 C C . PHE A 1 418 ? -1.228 -12.420 -13.726 1.00 98.56 418 PHE A C 1
ATOM 3226 O O . PHE A 1 418 ? -1.532 -12.199 -12.550 1.00 98.56 418 PHE A O 1
ATOM 3233 N N . LYS A 1 419 ? -1.812 -13.402 -14.428 1.00 98.31 419 LYS A N 1
ATOM 3234 C CA . LYS A 1 419 ? -2.788 -14.327 -13.832 1.00 98.31 419 LYS A CA 1
ATOM 3235 C C . LYS A 1 419 ? -2.170 -15.117 -12.687 1.00 98.31 419 LYS A C 1
ATOM 3237 O O . LYS A 1 419 ? -2.639 -14.985 -11.558 1.00 98.31 419 LYS A O 1
ATOM 3242 N N . ALA A 1 420 ? -1.069 -15.818 -12.955 1.00 97.50 420 ALA A N 1
ATOM 3243 C CA . ALA A 1 420 ? -0.379 -16.630 -11.959 1.00 97.50 420 ALA A CA 1
ATOM 3244 C C . ALA A 1 420 ? 0.106 -15.807 -10.752 1.00 97.50 420 ALA A C 1
ATOM 3246 O O . ALA A 1 420 ? 0.160 -16.322 -9.632 1.00 97.50 420 ALA A O 1
ATOM 3247 N N . ASN A 1 421 ? 0.455 -14.528 -10.952 1.00 94.69 421 ASN A N 1
ATOM 3248 C CA . ASN A 1 421 ? 1.007 -13.690 -9.893 1.00 94.69 421 ASN A CA 1
ATOM 3249 C C . ASN A 1 421 ? 0.018 -12.819 -9.120 1.00 94.69 421 ASN A C 1
ATOM 3251 O O . ASN A 1 421 ? 0.329 -12.514 -7.966 1.00 94.69 421 ASN A O 1
ATOM 3255 N N . TYR A 1 422 ? -1.140 -12.481 -9.690 1.00 94.50 422 TYR A N 1
ATOM 3256 C CA . TYR A 1 422 ? -2.124 -11.599 -9.056 1.00 94.50 422 TYR A CA 1
ATOM 3257 C C . TYR A 1 422 ? -3.551 -12.159 -9.108 1.00 94.50 422 TYR A C 1
ATOM 3259 O O . TYR A 1 422 ? -4.181 -12.308 -8.062 1.00 94.50 422 TYR A O 1
ATOM 3267 N N . VAL A 1 423 ? -4.072 -12.510 -10.291 1.00 95.81 423 VAL A N 1
ATOM 3268 C CA . VAL A 1 423 ? -5.486 -12.928 -10.439 1.00 95.81 423 VAL A CA 1
ATOM 3269 C C . VAL A 1 423 ? -5.770 -14.237 -9.698 1.00 95.81 423 VAL A C 1
ATOM 3271 O O . VAL A 1 423 ? -6.704 -14.302 -8.901 1.00 95.81 423 VAL A O 1
ATOM 3274 N N . ASP A 1 424 ? -4.920 -15.248 -9.877 1.00 93.38 424 ASP A N 1
ATOM 3275 C CA . ASP A 1 424 ? -5.065 -16.570 -9.251 1.00 93.38 424 ASP A CA 1
ATOM 3276 C C . ASP A 1 424 ? -4.772 -16.532 -7.736 1.00 93.38 424 ASP A C 1
ATOM 3278 O O . ASP A 1 424 ? -5.169 -17.431 -6.995 1.00 93.38 424 ASP A O 1
ATOM 3282 N N . LYS A 1 425 ? -4.125 -15.456 -7.259 1.00 85.69 425 LYS A N 1
ATOM 3283 C CA . LYS A 1 425 ? -3.922 -15.141 -5.832 1.00 85.69 425 LYS A CA 1
ATOM 3284 C C . LYS A 1 425 ? -5.022 -14.230 -5.256 1.00 85.69 425 LYS A C 1
ATOM 3286 O O . LYS A 1 425 ? -4.958 -13.867 -4.086 1.00 85.69 425 LYS A O 1
ATOM 3291 N N . GLY A 1 426 ? -6.014 -13.838 -6.061 1.00 85.19 426 GLY A N 1
ATOM 3292 C CA . GLY A 1 426 ? -7.122 -12.954 -5.676 1.00 85.19 426 GLY A CA 1
ATOM 3293 C C . GLY A 1 426 ? -6.784 -11.458 -5.584 1.00 85.19 426 GLY A C 1
ATOM 3294 O O . GLY A 1 426 ? -7.684 -10.661 -5.325 1.00 85.19 426 GLY A O 1
ATOM 3295 N N . THR A 1 427 ? -5.529 -11.066 -5.824 1.00 86.88 427 THR A N 1
ATOM 3296 C CA . THR A 1 427 ? -4.996 -9.698 -5.663 1.00 86.88 427 THR A CA 1
ATOM 3297 C C . THR A 1 427 ? -4.918 -8.901 -6.970 1.00 86.88 427 THR A C 1
ATOM 3299 O O . THR A 1 427 ? -4.393 -7.786 -6.984 1.00 86.88 427 THR A O 1
ATOM 3302 N N . GLY A 1 428 ? -5.453 -9.436 -8.070 1.00 95.19 428 GLY A N 1
ATOM 3303 C CA . GLY A 1 428 ? -5.553 -8.732 -9.347 1.00 95.19 428 GLY A CA 1
ATOM 3304 C C . GLY A 1 428 ? -6.820 -9.047 -10.136 1.00 95.19 428 GLY A C 1
ATOM 3305 O O . GLY A 1 428 ? -7.545 -9.997 -9.834 1.00 95.19 428 GLY A O 1
ATOM 3306 N N . ILE A 1 429 ? -7.073 -8.243 -11.166 1.00 97.62 429 ILE A N 1
ATOM 3307 C CA . ILE A 1 429 ? -8.158 -8.423 -12.136 1.00 97.62 429 ILE A CA 1
ATOM 3308 C C . ILE A 1 429 ? -7.623 -8.235 -13.561 1.00 97.62 429 ILE A C 1
ATOM 3310 O O . ILE A 1 429 ? -6.884 -7.293 -13.836 1.00 97.62 429 ILE A O 1
ATOM 3314 N N . LEU A 1 430 ? -7.983 -9.142 -14.472 1.00 98.50 430 LEU A N 1
ATOM 3315 C CA . LEU A 1 430 ? -7.721 -8.971 -15.902 1.00 98.50 430 LEU A CA 1
ATOM 3316 C C . LEU A 1 430 ? -8.946 -8.350 -16.572 1.00 98.50 430 LEU A C 1
ATOM 3318 O O . LEU A 1 430 ? -10.060 -8.851 -16.419 1.00 98.50 430 LEU A O 1
ATOM 3322 N N . LEU A 1 431 ? -8.706 -7.302 -17.349 1.00 98.62 431 LEU A N 1
ATOM 3323 C CA . LEU A 1 431 ? -9.677 -6.542 -18.114 1.00 98.62 431 LEU A CA 1
ATOM 3324 C C . LEU A 1 431 ? -9.333 -6.583 -19.608 1.00 98.62 431 LEU A C 1
ATOM 3326 O O . LEU A 1 431 ? -8.177 -6.693 -20.020 1.00 98.62 431 LEU A O 1
ATOM 3330 N N . THR A 1 432 ? -10.369 -6.428 -20.419 1.00 98.50 432 THR A N 1
ATOM 3331 C CA . THR A 1 432 ? -10.300 -6.105 -21.850 1.00 98.50 432 THR A CA 1
ATOM 3332 C C . THR A 1 432 ? -11.201 -4.893 -22.100 1.00 98.50 432 THR A C 1
ATOM 3334 O O . THR A 1 432 ? -12.023 -4.575 -21.235 1.00 98.50 432 THR A O 1
ATOM 3337 N N . PRO A 1 433 ? -11.121 -4.212 -23.253 1.00 98.44 433 PRO A N 1
ATOM 3338 C CA . PRO A 1 433 ? -12.094 -3.190 -23.634 1.00 98.44 433 PRO A CA 1
ATOM 3339 C C . PRO A 1 433 ? -13.550 -3.655 -23.516 1.00 98.44 433 PRO A C 1
ATOM 3341 O O . PRO A 1 433 ? -14.383 -2.901 -23.022 1.00 98.44 433 PRO A O 1
ATOM 3344 N N . SER A 1 434 ? -13.850 -4.917 -23.847 1.00 97.19 434 SER A N 1
ATOM 3345 C CA . SER A 1 434 ? -15.188 -5.503 -23.651 1.00 97.19 434 SER A CA 1
ATOM 3346 C C . SER A 1 434 ? -15.648 -5.630 -22.184 1.00 97.19 434 SER A C 1
ATOM 3348 O O . SER A 1 434 ? -16.812 -5.938 -21.931 1.00 97.19 434 SER A O 1
ATOM 3350 N N . THR A 1 435 ? -14.759 -5.391 -21.214 1.00 98.12 435 THR A N 1
ATOM 3351 C CA . THR A 1 435 ? -15.023 -5.467 -19.768 1.00 98.12 435 THR A CA 1
ATOM 3352 C C . THR A 1 435 ? -14.524 -4.235 -19.002 1.00 98.12 435 THR A C 1
ATOM 3354 O O . THR A 1 435 ? -14.324 -4.332 -17.788 1.00 98.12 435 THR A O 1
ATOM 3357 N N . ILE A 1 436 ? -14.276 -3.106 -19.680 1.00 98.00 436 ILE A N 1
ATOM 3358 C CA . ILE A 1 436 ? -13.629 -1.926 -19.079 1.00 98.00 436 ILE A CA 1
ATOM 3359 C C . ILE A 1 436 ? -14.469 -1.261 -17.978 1.00 98.00 436 ILE A C 1
ATOM 3361 O O . ILE A 1 436 ? -13.904 -0.696 -17.050 1.00 98.00 436 ILE A O 1
ATOM 3365 N N . ASP A 1 437 ? -15.793 -1.432 -18.010 1.00 95.94 437 ASP A N 1
ATOM 3366 C CA . ASP A 1 437 ? -16.735 -0.957 -16.982 1.00 95.94 437 ASP A CA 1
ATOM 3367 C C . ASP A 1 437 ? -16.502 -1.576 -15.581 1.00 95.94 437 ASP A C 1
ATOM 3369 O O . ASP A 1 437 ? -17.145 -1.173 -14.617 1.00 95.94 437 ASP A O 1
ATOM 3373 N N . ASN A 1 438 ? -15.597 -2.560 -15.455 1.00 94.69 438 ASN A N 1
ATOM 3374 C CA . ASN A 1 438 ? -15.152 -3.122 -14.172 1.00 94.69 438 ASN A CA 1
ATOM 3375 C C . ASN A 1 438 ? -13.864 -2.466 -13.623 1.00 94.69 438 ASN A C 1
ATOM 3377 O O . ASN A 1 438 ? -13.319 -2.969 -12.642 1.00 94.69 438 ASN A O 1
ATOM 3381 N N . LEU A 1 439 ? -13.341 -1.415 -14.267 1.00 96.00 439 LEU A N 1
ATOM 3382 C CA . LEU A 1 439 ? -12.244 -0.600 -13.738 1.00 96.00 439 LEU A CA 1
ATOM 3383 C C . LEU A 1 439 ? -12.821 0.460 -12.792 1.00 96.00 439 LEU A C 1
ATOM 3385 O O . LEU A 1 439 ? -13.539 1.357 -13.230 1.00 96.00 439 LEU A O 1
ATOM 3389 N N . ASP A 1 440 ? -12.485 0.363 -11.511 1.00 87.94 440 ASP A N 1
ATOM 3390 C CA . ASP A 1 440 ? -13.053 1.183 -10.439 1.00 87.94 440 ASP A CA 1
ATOM 3391 C C . ASP A 1 440 ? -11.944 1.714 -9.518 1.00 87.94 440 ASP A C 1
ATOM 3393 O O . ASP A 1 440 ? -11.042 0.976 -9.131 1.00 87.94 440 ASP A O 1
ATOM 3397 N N . ILE A 1 441 ? -12.003 2.997 -9.158 1.00 84.31 441 ILE A N 1
ATOM 3398 C CA . ILE A 1 441 ? -11.000 3.650 -8.306 1.00 84.31 441 ILE A CA 1
ATOM 3399 C C . ILE A 1 441 ? -11.045 3.164 -6.850 1.00 84.31 441 ILE A C 1
ATOM 3401 O O . ILE A 1 441 ? -10.001 3.073 -6.207 1.00 84.31 441 ILE A O 1
ATOM 3405 N N . GLU A 1 442 ? -12.218 2.784 -6.336 1.00 77.94 442 GLU A N 1
ATOM 3406 C CA . GLU A 1 442 ? -12.356 2.323 -4.947 1.00 77.94 442 GLU A CA 1
ATOM 3407 C C . GLU A 1 442 ? -11.780 0.904 -4.754 1.00 77.94 442 GLU A C 1
ATOM 3409 O O . GLU A 1 442 ? -11.371 0.527 -3.652 1.00 77.94 442 GLU A O 1
ATOM 3414 N N . THR A 1 443 ? -11.692 0.107 -5.830 1.00 82.69 443 THR A N 1
ATOM 3415 C CA . THR A 1 443 ? -11.193 -1.281 -5.792 1.00 82.69 443 THR A CA 1
ATOM 3416 C C . THR A 1 443 ? -9.942 -1.556 -6.637 1.00 82.69 443 THR A C 1
ATOM 3418 O O . THR A 1 443 ? -9.319 -2.608 -6.454 1.00 82.69 443 THR A O 1
ATOM 3421 N N . ASN A 1 444 ? -9.489 -0.633 -7.492 1.00 91.00 444 ASN A N 1
ATOM 3422 C CA . ASN A 1 444 ? -8.245 -0.750 -8.261 1.00 91.00 444 ASN A CA 1
ATOM 3423 C C . ASN A 1 444 ? -7.304 0.445 -7.991 1.00 91.00 444 ASN A C 1
ATOM 3425 O O . ASN A 1 444 ? -7.524 1.524 -8.531 1.00 91.00 444 ASN A O 1
ATOM 3429 N N . PRO A 1 445 ? -6.199 0.281 -7.233 1.00 89.75 445 PRO A N 1
ATOM 3430 C CA . PRO A 1 445 ? -5.253 1.380 -6.997 1.00 89.75 445 PRO A CA 1
ATOM 3431 C C . PRO A 1 445 ? -4.441 1.729 -8.256 1.00 89.75 445 PRO A C 1
ATOM 3433 O O . PRO A 1 445 ? -3.992 2.864 -8.431 1.00 89.75 445 PRO A O 1
ATOM 3436 N N . MET A 1 446 ? -4.264 0.757 -9.161 1.00 96.12 446 MET A N 1
ATOM 3437 C CA . MET A 1 446 ? -3.605 0.960 -10.447 1.00 96.12 446 MET A CA 1
ATOM 3438 C C . MET A 1 446 ? -4.116 0.015 -11.537 1.00 96.12 446 MET A C 1
ATOM 3440 O O . MET A 1 446 ? -4.650 -1.058 -11.240 1.00 96.12 446 MET A O 1
ATOM 3444 N N . CYS A 1 447 ? -3.903 0.403 -12.798 1.00 98.62 447 CYS A N 1
ATOM 3445 C CA . CYS A 1 447 ? -4.139 -0.427 -13.977 1.00 98.62 447 CYS A CA 1
ATOM 3446 C C . CYS A 1 447 ? -2.909 -0.462 -14.901 1.00 98.62 447 CYS A C 1
ATOM 3448 O O . CYS A 1 447 ? -2.400 0.571 -15.336 1.00 98.62 447 CYS A O 1
ATOM 3450 N N . TRP A 1 448 ? -2.445 -1.663 -15.241 1.00 98.81 448 TRP A N 1
ATOM 3451 C CA . TRP A 1 448 ? -1.396 -1.908 -16.229 1.00 98.81 448 TRP A CA 1
ATOM 3452 C C . TRP A 1 448 ? -2.002 -2.106 -17.619 1.00 98.81 448 TRP A C 1
ATOM 3454 O O . TRP A 1 448 ? -2.625 -3.128 -17.879 1.00 98.81 448 TRP A O 1
ATOM 3464 N N . VAL A 1 449 ? -1.818 -1.147 -18.527 1.00 98.81 449 VAL A N 1
ATOM 3465 C CA . VAL A 1 449 ? -2.181 -1.297 -19.940 1.00 98.81 449 VAL A CA 1
ATOM 3466 C C . VAL A 1 449 ? -0.978 -1.827 -20.721 1.00 98.81 449 VAL A C 1
ATOM 3468 O O . VAL A 1 449 ? 0.038 -1.138 -20.843 1.00 98.81 449 VAL A O 1
ATOM 3471 N N . MET A 1 450 ? -1.107 -3.040 -21.260 1.00 97.44 450 MET A N 1
ATOM 3472 C CA . MET A 1 450 ? -0.090 -3.710 -22.077 1.00 97.44 450 MET A CA 1
ATOM 3473 C C . MET A 1 450 ? -0.585 -3.846 -23.517 1.00 97.44 450 MET A C 1
ATOM 3475 O O . MET A 1 450 ? -1.698 -4.310 -23.759 1.00 97.44 450 MET A O 1
ATOM 3479 N N . CYS A 1 451 ? 0.251 -3.444 -24.472 1.00 97.06 451 CYS A N 1
ATOM 3480 C CA . CYS A 1 451 ? 0.033 -3.644 -25.900 1.00 97.06 451 CYS A CA 1
ATOM 3481 C C . CYS A 1 451 ? 1.394 -3.816 -26.570 1.00 97.06 451 CYS A C 1
ATOM 3483 O O . CYS A 1 451 ? 2.206 -2.893 -26.509 1.00 97.06 451 CYS A O 1
ATOM 3485 N N . ASP A 1 452 ? 1.627 -4.956 -27.215 1.00 94.19 452 ASP A N 1
ATOM 3486 C CA . ASP A 1 452 ? 2.901 -5.263 -27.861 1.00 94.19 452 ASP A CA 1
ATOM 3487 C C . ASP A 1 452 ? 2.736 -6.071 -29.154 1.00 94.19 452 ASP A C 1
ATOM 3489 O O . ASP A 1 452 ? 2.133 -7.156 -29.172 1.00 94.19 452 ASP A O 1
ATOM 3493 N N . ARG A 1 453 ? 3.141 -5.448 -30.268 1.00 91.12 453 ARG A N 1
ATOM 3494 C CA . ARG A 1 453 ? 2.547 -5.693 -31.584 1.00 91.12 453 ARG A CA 1
ATOM 3495 C C . ARG A 1 453 ? 3.448 -5.414 -32.785 1.00 91.12 453 ARG A C 1
ATOM 3497 O O . ARG A 1 453 ? 3.741 -4.271 -33.139 1.00 91.12 453 ARG A O 1
ATOM 3504 N N . ILE A 1 454 ? 3.668 -6.476 -33.552 1.00 92.50 454 ILE A N 1
ATOM 3505 C CA . ILE A 1 454 ? 4.143 -6.425 -34.935 1.00 92.50 454 ILE A CA 1
ATOM 3506 C C . ILE A 1 454 ? 3.080 -5.754 -35.830 1.00 92.50 454 ILE A C 1
ATOM 3508 O O . ILE A 1 454 ? 1.896 -6.101 -35.796 1.00 92.50 454 ILE A O 1
ATOM 3512 N N . GLY A 1 455 ? 3.512 -4.825 -36.682 1.00 91.25 455 GLY A N 1
ATOM 3513 C CA . GLY A 1 455 ? 2.768 -4.303 -37.831 1.00 91.25 455 GLY A CA 1
ATOM 3514 C C . GLY A 1 455 ? 1.727 -3.209 -37.566 1.00 91.25 455 GLY A C 1
ATOM 3515 O O . GLY A 1 455 ? 1.069 -2.792 -38.517 1.00 91.25 455 GLY A O 1
ATOM 3516 N N . ILE A 1 456 ? 1.556 -2.723 -36.332 1.00 92.44 456 ILE A N 1
ATOM 3517 C CA . ILE A 1 456 ? 0.601 -1.634 -36.044 1.00 92.44 456 ILE A CA 1
ATOM 3518 C C . ILE A 1 456 ? 1.150 -0.257 -36.448 1.00 92.44 456 ILE A C 1
ATOM 3520 O O . ILE A 1 456 ? 2.343 0.010 -36.329 1.00 92.44 456 ILE A O 1
ATOM 3524 N N . GLU A 1 457 ? 0.297 0.630 -36.962 1.00 93.38 457 GLU A N 1
ATOM 3525 C CA . GLU A 1 457 ? 0.716 1.973 -37.384 1.00 93.38 457 GLU A CA 1
ATOM 3526 C C . GLU A 1 457 ? 0.894 2.927 -36.192 1.00 93.38 457 GLU A C 1
ATOM 3528 O O . GLU A 1 457 ? 0.119 2.908 -35.237 1.00 93.38 457 GLU A O 1
ATOM 3533 N N . LYS A 1 458 ? 1.867 3.840 -36.283 1.00 94.75 458 LYS A N 1
ATOM 3534 C CA . LYS A 1 458 ? 2.117 4.865 -35.261 1.00 94.75 458 LYS A CA 1
ATOM 3535 C C . LYS A 1 458 ? 0.899 5.777 -35.051 1.00 94.75 458 LYS A C 1
ATOM 3537 O O . LYS A 1 458 ? 0.347 6.305 -36.012 1.00 94.75 458 LYS A O 1
ATOM 3542 N N . GLY A 1 459 ? 0.533 6.005 -33.793 1.00 96.25 459 GLY A N 1
ATOM 3543 C CA . GLY A 1 459 ? -0.641 6.758 -33.346 1.00 96.25 459 GLY A CA 1
ATOM 3544 C C . GLY A 1 459 ? -1.430 5.970 -32.295 1.00 96.25 459 GLY A C 1
ATOM 3545 O O . GLY A 1 459 ? -1.657 4.772 -32.453 1.00 96.25 459 GLY A O 1
ATOM 3546 N N . TRP A 1 460 ? -1.890 6.622 -31.222 1.00 97.19 460 TRP A N 1
ATOM 3547 C CA . TRP A 1 460 ? -2.696 5.950 -30.185 1.00 97.19 460 TRP A CA 1
ATOM 3548 C C . TRP A 1 460 ? -4.050 5.466 -30.726 1.00 97.19 460 TRP A C 1
ATOM 3550 O O . TRP A 1 460 ? -4.605 4.488 -30.236 1.00 97.19 460 TRP A O 1
ATOM 3560 N N . GLN A 1 461 ? -4.549 6.125 -31.774 1.00 97.69 461 GLN A N 1
ATOM 3561 C CA . GLN A 1 461 ? -5.777 5.795 -32.496 1.00 97.69 461 GLN A CA 1
ATOM 3562 C C . GLN A 1 461 ? -5.712 4.423 -33.194 1.00 97.69 461 GLN A C 1
ATOM 3564 O O . GLN A 1 461 ? -6.751 3.863 -33.536 1.00 97.69 461 GLN A O 1
ATOM 3569 N N . ASN A 1 462 ? -4.504 3.887 -33.398 1.00 96.94 462 ASN A N 1
ATOM 3570 C CA . ASN A 1 462 ? -4.247 2.634 -34.107 1.00 96.94 462 ASN A CA 1
ATOM 3571 C C . ASN A 1 462 ? -4.016 1.439 -33.162 1.00 96.94 462 ASN A C 1
ATOM 3573 O O . ASN A 1 462 ? -3.693 0.345 -33.629 1.00 96.94 462 ASN A O 1
ATOM 3577 N N . LEU A 1 463 ? -4.158 1.625 -31.842 1.00 97.31 463 LEU A N 1
ATOM 3578 C CA . LEU A 1 463 ? -3.989 0.542 -30.870 1.00 97.31 463 LEU A CA 1
ATOM 3579 C C . LEU A 1 463 ? -5.082 -0.535 -31.061 1.00 97.31 463 LEU A C 1
ATOM 3581 O O . LEU A 1 463 ? -6.272 -0.198 -31.080 1.00 97.31 463 LEU A O 1
ATOM 3585 N N . PRO A 1 464 ? -4.702 -1.819 -31.229 1.00 96.31 464 PRO A N 1
ATOM 3586 C CA . PRO A 1 464 ? -5.602 -2.874 -31.691 1.00 96.31 464 PRO A CA 1
ATOM 3587 C C . PRO A 1 464 ? -6.555 -3.386 -30.603 1.00 96.31 464 PRO A C 1
ATOM 3589 O O . PRO A 1 464 ? -6.562 -2.904 -29.470 1.00 96.31 464 PRO A O 1
ATOM 3592 N N . GLY A 1 465 ? -7.399 -4.354 -30.985 1.00 95.25 465 GLY A N 1
ATOM 3593 C CA . GLY A 1 465 ? -8.357 -5.030 -30.105 1.00 95.25 465 GLY A CA 1
ATOM 3594 C C . GLY A 1 465 ? -9.153 -4.076 -29.223 1.00 95.25 465 GLY A C 1
ATOM 3595 O O . GLY A 1 465 ? -9.265 -4.315 -28.028 1.00 95.25 465 GLY A O 1
ATOM 3596 N N . SER A 1 466 ? -9.645 -2.981 -29.810 1.00 97.38 466 SER A N 1
ATOM 3597 C CA . SER A 1 466 ? -10.469 -1.952 -29.161 1.00 97.38 466 SER A CA 1
ATOM 3598 C C . SER A 1 466 ? -9.783 -1.091 -28.081 1.00 97.38 466 SER A C 1
ATOM 3600 O O . SER A 1 466 ? -10.474 -0.290 -27.447 1.00 97.38 466 SER A O 1
ATOM 3602 N N . LEU A 1 467 ? -8.457 -1.158 -27.878 1.00 97.19 467 LEU A N 1
ATOM 3603 C CA . LEU A 1 467 ? -7.764 -0.286 -26.906 1.00 97.19 467 LEU A CA 1
ATOM 3604 C C . LEU A 1 467 ? -7.915 1.214 -27.225 1.00 97.19 467 LEU A C 1
ATOM 3606 O O . LEU A 1 467 ? -7.965 2.035 -26.313 1.00 97.19 467 LEU A O 1
ATOM 3610 N N . ALA A 1 468 ? -8.029 1.578 -28.506 1.00 97.25 468 ALA A N 1
ATOM 3611 C CA . ALA A 1 468 ? -8.256 2.956 -28.952 1.00 97.25 468 ALA A CA 1
ATOM 3612 C C . ALA A 1 468 ? -9.730 3.429 -28.873 1.00 97.25 468 ALA A C 1
ATOM 3614 O O . ALA A 1 468 ? -10.051 4.514 -29.363 1.00 97.25 468 ALA A O 1
ATOM 3615 N N . SER A 1 469 ? -10.645 2.624 -28.317 1.00 98.31 469 SER A N 1
ATOM 3616 C CA . SER A 1 469 ? -12.084 2.935 -28.257 1.00 98.31 469 SER A CA 1
ATOM 3617 C C . SER A 1 469 ? -12.406 4.144 -27.365 1.00 98.31 469 SER A C 1
ATOM 3619 O O . SER A 1 469 ? -11.689 4.449 -26.410 1.00 98.31 469 SER A O 1
ATOM 3621 N N . ASN A 1 470 ? -13.511 4.843 -27.656 1.00 98.06 470 ASN A N 1
ATOM 3622 C CA . ASN A 1 470 ? -13.936 6.005 -26.863 1.00 98.06 470 ASN A CA 1
ATOM 3623 C C . ASN A 1 470 ? -14.256 5.605 -25.420 1.00 98.06 470 ASN A C 1
ATOM 3625 O O . ASN A 1 470 ? -14.032 6.380 -24.496 1.00 98.06 470 ASN A O 1
ATOM 3629 N N . GLU A 1 471 ? -14.765 4.392 -25.252 1.00 98.12 471 GLU A N 1
ATOM 3630 C CA . GLU A 1 471 ? -15.140 3.745 -24.008 1.00 98.12 471 GLU A CA 1
ATOM 3631 C C . GLU A 1 471 ? -13.897 3.561 -23.120 1.00 98.12 471 GLU A C 1
ATOM 3633 O O . GLU A 1 471 ? -13.842 4.107 -22.017 1.00 98.12 471 GLU A O 1
ATOM 3638 N N . VAL A 1 472 ? -12.838 2.930 -23.646 1.00 98.56 472 VAL A N 1
ATOM 3639 C CA . VAL A 1 472 ? -11.552 2.759 -22.941 1.00 98.56 472 VAL A CA 1
ATOM 3640 C C . VAL A 1 472 ? -10.875 4.094 -22.645 1.00 98.56 472 VAL A C 1
ATOM 3642 O O . VAL A 1 472 ? -10.439 4.331 -21.519 1.00 98.56 472 VAL A O 1
ATOM 3645 N N . ILE A 1 473 ? -10.814 4.997 -23.627 1.00 98.50 473 ILE A N 1
ATOM 3646 C CA . ILE A 1 473 ? -10.195 6.317 -23.448 1.00 98.50 473 ILE A CA 1
ATOM 3647 C C . ILE A 1 473 ? -10.970 7.169 -22.429 1.00 98.50 473 ILE A C 1
ATOM 3649 O O . ILE A 1 473 ? -10.357 7.974 -21.730 1.00 98.50 473 ILE A O 1
ATOM 3653 N N . THR A 1 474 ? -12.290 6.996 -22.306 1.00 98.19 474 THR A N 1
ATOM 3654 C CA . THR A 1 474 ? -13.109 7.664 -21.279 1.00 98.19 474 THR A CA 1
ATOM 3655 C C . THR A 1 474 ? -12.864 7.062 -19.899 1.00 98.19 474 THR A C 1
ATOM 3657 O O . THR A 1 474 ? -12.580 7.811 -18.966 1.00 98.19 474 THR A O 1
ATOM 3660 N N . ALA A 1 475 ? -12.908 5.733 -19.767 1.00 98.31 475 ALA A N 1
ATOM 3661 C CA . ALA A 1 475 ? -12.706 5.044 -18.492 1.00 98.31 475 ALA A CA 1
ATOM 3662 C C . ALA A 1 475 ? -11.318 5.327 -17.893 1.00 98.31 475 ALA A C 1
ATOM 3664 O O . ALA A 1 475 ? -11.213 5.744 -16.742 1.00 98.31 475 ALA A O 1
ATOM 3665 N N . LEU A 1 476 ? -10.253 5.209 -18.694 1.00 98.50 476 LEU A N 1
ATOM 3666 C CA . LEU A 1 476 ? -8.885 5.504 -18.253 1.00 98.50 476 LEU A CA 1
ATOM 3667 C C . LEU A 1 476 ? -8.683 6.990 -17.889 1.00 98.50 476 LEU A C 1
ATOM 3669 O O . LEU A 1 476 ? -7.878 7.296 -17.007 1.00 98.50 476 LEU A O 1
ATOM 3673 N N . LYS A 1 477 ? -9.414 7.921 -18.527 1.00 97.25 477 LYS A N 1
ATOM 3674 C CA . LYS A 1 477 ? -9.414 9.351 -18.155 1.00 97.25 477 LYS A CA 1
ATOM 3675 C C . LYS A 1 477 ? -10.112 9.607 -16.825 1.00 97.25 477 LYS A C 1
ATOM 3677 O O . LYS A 1 477 ? -9.573 10.364 -16.030 1.00 97.25 477 LYS A O 1
ATOM 3682 N N . ALA A 1 478 ? -11.273 8.996 -16.586 1.00 95.19 478 ALA A N 1
ATOM 3683 C CA . ALA A 1 478 ? -11.971 9.108 -15.304 1.00 95.19 478 ALA A CA 1
ATOM 3684 C C . ALA A 1 478 ? -11.094 8.544 -14.176 1.00 95.19 478 ALA A C 1
ATOM 3686 O O . ALA A 1 478 ? -10.677 9.283 -13.292 1.00 95.19 478 ALA A O 1
ATOM 3687 N N . PHE A 1 479 ? -10.658 7.289 -14.322 1.00 95.94 479 PHE A N 1
ATOM 3688 C CA . PHE A 1 479 ? -9.776 6.600 -13.382 1.00 95.94 479 PHE A CA 1
ATOM 3689 C C . PHE A 1 479 ? -8.536 7.430 -12.997 1.00 95.94 479 PHE A C 1
ATOM 3691 O O . PHE A 1 479 ? -8.263 7.619 -11.814 1.00 95.94 479 PHE A O 1
ATOM 3698 N N . THR A 1 480 ? -7.817 8.004 -13.972 1.00 95.25 480 THR A N 1
ATOM 3699 C CA . THR A 1 480 ? -6.636 8.851 -13.693 1.00 95.25 480 THR A CA 1
ATOM 3700 C C . THR A 1 480 ? -6.960 10.251 -13.169 1.00 95.25 480 THR A C 1
ATOM 3702 O O . THR A 1 480 ? -6.126 10.831 -12.470 1.00 95.25 480 THR A O 1
ATOM 3705 N N . ALA A 1 481 ? -8.137 10.807 -13.462 1.00 90.81 481 ALA A N 1
ATOM 3706 C CA . ALA A 1 481 ? -8.598 12.059 -12.864 1.00 90.81 481 ALA A CA 1
ATOM 3707 C C . ALA A 1 481 ? -8.965 11.876 -11.383 1.00 90.81 481 ALA A C 1
ATOM 3709 O O . ALA A 1 481 ? -8.603 12.725 -10.569 1.00 90.81 481 ALA A O 1
ATOM 3710 N N . ASP A 1 482 ? -9.601 10.753 -11.042 1.00 83.56 482 ASP A N 1
ATOM 3711 C CA . ASP A 1 482 ? -10.088 10.442 -9.693 1.00 83.56 482 ASP A CA 1
ATOM 3712 C C . ASP A 1 482 ? -8.974 9.954 -8.742 1.00 83.56 482 ASP A C 1
ATOM 3714 O O . ASP A 1 482 ? -9.099 10.084 -7.525 1.00 83.56 482 ASP A O 1
ATOM 3718 N N . GLY A 1 483 ? -7.842 9.473 -9.277 1.00 85.94 483 GLY A N 1
ATOM 3719 C CA . GLY A 1 483 ? -6.623 9.176 -8.502 1.00 85.94 483 GLY A CA 1
ATOM 3720 C C . GLY A 1 483 ? -5.863 7.909 -8.905 1.00 85.94 483 GLY A C 1
ATOM 3721 O O . GLY A 1 483 ? -4.757 7.681 -8.419 1.00 85.94 483 GLY A O 1
ATOM 3722 N N . GLY A 1 484 ? -6.436 7.094 -9.788 1.00 91.31 484 GLY A N 1
ATOM 3723 C CA . GLY A 1 484 ? -5.938 5.772 -10.152 1.00 91.31 484 GLY A CA 1
ATOM 3724 C C . GLY A 1 484 ? -4.685 5.832 -11.015 1.00 91.31 484 GLY A C 1
ATOM 3725 O O . GLY A 1 484 ? -4.601 6.598 -11.979 1.00 91.31 484 GLY A O 1
ATOM 3726 N N . ASN A 1 485 ? -3.689 5.021 -10.671 1.00 97.94 485 ASN A N 1
ATOM 3727 C CA . ASN A 1 485 ? -2.378 5.077 -11.307 1.00 97.94 485 ASN A CA 1
ATOM 3728 C C . ASN A 1 485 ? -2.306 4.164 -12.546 1.00 97.94 485 ASN A C 1
ATOM 3730 O O . ASN A 1 485 ? -2.893 3.083 -12.560 1.00 97.94 485 ASN A O 1
ATOM 3734 N N . LEU A 1 486 ? -1.561 4.544 -13.588 1.00 98.75 486 LEU A N 1
ATOM 3735 C CA . LEU A 1 486 ? -1.376 3.705 -14.783 1.00 98.75 486 LEU A CA 1
ATOM 3736 C C . LEU A 1 486 ? 0.073 3.270 -14.984 1.00 98.75 486 LEU A C 1
ATOM 3738 O O . LEU A 1 486 ? 0.991 4.083 -14.899 1.00 98.75 486 LEU A O 1
ATOM 3742 N N . LEU A 1 487 ? 0.253 1.999 -15.346 1.00 98.88 487 LEU A N 1
ATOM 3743 C CA . LEU A 1 487 ? 1.458 1.500 -16.007 1.00 98.88 487 LEU A CA 1
ATOM 3744 C C . LEU A 1 487 ? 1.138 1.332 -17.494 1.00 98.88 487 LEU A C 1
ATOM 3746 O O . LEU A 1 487 ? 0.194 0.626 -17.832 1.00 98.88 487 LEU A O 1
ATOM 3750 N N . LEU A 1 488 ? 1.899 1.968 -18.380 1.00 98.81 488 LEU A N 1
ATOM 3751 C CA . LEU A 1 488 ? 1.754 1.851 -19.833 1.00 98.81 488 LEU A CA 1
ATOM 3752 C C . LEU A 1 488 ? 3.019 1.208 -20.405 1.00 98.81 488 LEU A C 1
ATOM 3754 O O . LEU A 1 488 ? 4.096 1.787 -20.265 1.00 98.81 488 LEU A O 1
ATOM 3758 N N . THR A 1 489 ? 2.912 0.046 -21.048 1.00 98.31 489 THR A N 1
ATOM 3759 C CA . THR A 1 489 ? 4.076 -0.693 -21.574 1.00 98.31 489 THR A CA 1
ATOM 3760 C C . THR A 1 489 ? 4.022 -0.881 -23.090 1.00 98.31 489 THR A C 1
ATOM 3762 O O . THR A 1 489 ? 2.950 -1.042 -23.679 1.00 98.31 489 THR A O 1
ATOM 3765 N N . ASN A 1 490 ? 5.199 -0.845 -23.714 1.00 95.81 490 ASN A N 1
ATOM 3766 C CA . ASN A 1 490 ? 5.450 -0.978 -25.151 1.00 95.81 490 ASN A CA 1
ATOM 3767 C C . ASN A 1 490 ? 4.559 -0.013 -25.947 1.00 95.81 490 ASN A C 1
ATOM 3769 O O . ASN A 1 490 ? 4.571 1.190 -25.666 1.00 95.81 490 ASN A O 1
ATOM 3773 N N . HIS A 1 491 ? 3.755 -0.463 -26.908 1.00 97.56 491 HIS A N 1
ATOM 3774 C CA . HIS A 1 491 ? 2.947 0.454 -27.723 1.00 97.56 491 HIS A CA 1
ATOM 3775 C C . HIS A 1 491 ? 1.853 1.191 -26.940 1.00 97.56 491 HIS A C 1
ATOM 3777 O O . HIS A 1 491 ? 1.366 2.225 -27.410 1.00 97.56 491 HIS A O 1
ATOM 3783 N N . ALA A 1 492 ? 1.490 0.730 -25.736 1.00 98.12 492 ALA A N 1
ATOM 3784 C CA . ALA A 1 492 ? 0.517 1.414 -24.887 1.00 98.12 492 ALA A CA 1
ATOM 3785 C C . ALA A 1 492 ? 1.012 2.781 -24.372 1.00 98.12 492 ALA A C 1
ATOM 3787 O O . ALA A 1 492 ? 0.182 3.607 -23.987 1.00 98.12 492 ALA A O 1
ATOM 3788 N N . THR A 1 493 ? 2.317 3.099 -24.420 1.00 98.06 493 THR A N 1
ATOM 3789 C CA . THR A 1 493 ? 2.819 4.436 -24.025 1.00 98.06 493 THR A CA 1
ATOM 3790 C C . THR A 1 493 ? 2.231 5.571 -24.868 1.00 98.06 493 THR A C 1
ATOM 3792 O O . THR A 1 493 ? 2.129 6.703 -24.389 1.00 98.06 493 THR A O 1
ATOM 3795 N N . GLN A 1 494 ? 1.745 5.285 -26.083 1.00 97.62 494 GLN A N 1
ATOM 3796 C CA . GLN A 1 494 ? 1.032 6.254 -26.926 1.00 97.62 494 GLN A CA 1
ATOM 3797 C C . GLN A 1 494 ? -0.251 6.789 -26.265 1.00 97.62 494 GLN A C 1
ATOM 3799 O O . GLN A 1 494 ? -0.670 7.912 -26.559 1.00 97.62 494 GLN A O 1
ATOM 3804 N N . LEU A 1 495 ? -0.849 6.043 -25.326 1.00 98.31 495 LEU A N 1
ATOM 3805 C CA . LEU A 1 495 ? -2.012 6.496 -24.557 1.00 98.31 495 LEU A CA 1
ATOM 3806 C C . LEU A 1 495 ? -1.718 7.752 -23.726 1.00 98.31 495 LEU A C 1
ATOM 3808 O O . LEU A 1 495 ? -2.650 8.491 -23.437 1.00 98.31 495 LEU A O 1
ATOM 3812 N N . THR A 1 496 ? -0.458 8.093 -23.437 1.00 98.12 496 THR A N 1
ATOM 3813 C CA . THR A 1 496 ? -0.100 9.410 -22.865 1.00 98.12 496 THR A CA 1
ATOM 3814 C C . THR A 1 496 ? -0.685 10.590 -23.662 1.00 98.12 496 THR A C 1
ATOM 3816 O O . THR A 1 496 ? -1.089 11.590 -23.066 1.00 98.12 496 THR A O 1
ATOM 3819 N N . VAL A 1 497 ? -0.813 10.455 -24.989 1.00 98.06 497 VAL A N 1
ATOM 3820 C CA . VAL A 1 497 ? -1.462 11.435 -25.877 1.00 98.06 497 VAL A CA 1
ATOM 3821 C C . VAL A 1 497 ? -2.982 11.245 -25.909 1.00 98.06 497 VAL A C 1
ATOM 3823 O O . VAL A 1 497 ? -3.718 12.219 -25.780 1.00 98.06 497 VAL A O 1
ATOM 3826 N N . GLY A 1 498 ? -3.477 10.007 -26.032 1.00 96.56 498 GLY A N 1
ATOM 3827 C CA . GLY A 1 498 ? -4.922 9.718 -26.089 1.00 96.56 498 GLY A CA 1
ATOM 3828 C C . GLY A 1 498 ? -5.680 10.102 -24.811 1.00 96.56 498 GLY A C 1
ATOM 3829 O O . GLY A 1 498 ? -6.801 10.619 -24.868 1.00 96.56 498 GLY A O 1
ATOM 3830 N N . LEU A 1 499 ? -5.028 9.938 -23.657 1.00 97.31 499 LEU A N 1
ATOM 3831 C CA . LEU A 1 499 ? -5.467 10.410 -22.343 1.00 97.31 499 LEU A CA 1
ATOM 3832 C C . LEU A 1 499 ? -5.355 11.935 -22.194 1.00 97.31 499 LEU A C 1
ATOM 3834 O O . LEU A 1 499 ? -6.048 12.511 -21.363 1.00 97.31 499 LEU A O 1
ATOM 3838 N N . GLY A 1 500 ? -4.544 12.604 -23.019 1.00 96.50 500 GLY A N 1
ATOM 3839 C CA . GLY A 1 500 ? -4.269 14.039 -22.924 1.00 96.50 500 GLY A CA 1
ATOM 3840 C C . GLY A 1 500 ? -3.266 14.410 -21.828 1.00 96.50 500 GLY A C 1
ATOM 3841 O O . GLY A 1 500 ? -3.204 15.574 -21.437 1.00 96.50 500 GLY A O 1
ATOM 3842 N N . ARG A 1 501 ? -2.483 13.445 -21.319 1.00 97.06 501 ARG A N 1
ATOM 3843 C CA . ARG A 1 501 ? -1.455 13.686 -20.291 1.00 97.06 501 ARG A CA 1
ATOM 3844 C C . ARG A 1 501 ? -0.256 14.461 -20.845 1.00 97.06 501 ARG A C 1
ATOM 3846 O O . ARG A 1 501 ? 0.394 15.179 -20.084 1.00 97.06 501 ARG A O 1
ATOM 3853 N N . ILE A 1 502 ? 0.009 14.338 -22.147 1.00 97.00 502 ILE A N 1
ATOM 3854 C CA . ILE A 1 502 ? 0.930 15.176 -22.928 1.00 97.00 502 ILE A CA 1
ATOM 3855 C C . ILE A 1 502 ? 0.267 15.626 -24.238 1.00 97.00 502 ILE A C 1
ATOM 3857 O O . ILE A 1 502 ? -0.682 15.005 -24.716 1.00 97.00 502 ILE A O 1
ATOM 3861 N N . ALA A 1 503 ? 0.771 16.710 -24.832 1.00 95.94 503 ALA A N 1
ATOM 3862 C CA . ALA A 1 503 ? 0.302 17.193 -26.131 1.00 95.94 503 ALA A CA 1
ATOM 3863 C C . ALA A 1 503 ? 0.768 16.288 -27.288 1.00 95.94 503 ALA A C 1
ATOM 3865 O O . ALA A 1 503 ? 1.833 15.682 -27.225 1.00 95.94 503 ALA A O 1
ATOM 3866 N N . GLU A 1 504 ? 0.016 16.266 -28.392 1.00 95.88 504 GLU A N 1
ATOM 3867 C CA . GLU A 1 504 ? 0.331 15.467 -29.592 1.00 95.88 504 GLU A CA 1
ATOM 3868 C C . GLU A 1 504 ? 1.688 15.826 -30.231 1.00 95.88 504 GLU A C 1
ATOM 3870 O O . GLU A 1 504 ? 2.379 14.952 -30.749 1.00 95.88 504 GLU A O 1
ATOM 3875 N N . ALA A 1 505 ? 2.139 17.080 -30.100 1.00 95.56 505 ALA A N 1
ATOM 3876 C CA . ALA A 1 505 ? 3.481 17.518 -30.511 1.00 95.56 505 ALA A CA 1
ATOM 3877 C C . ALA A 1 505 ? 4.633 16.848 -29.725 1.00 95.56 505 ALA A C 1
ATOM 3879 O O . ALA A 1 505 ? 5.791 16.960 -30.120 1.00 95.56 505 ALA A O 1
ATOM 3880 N N . TYR A 1 506 ? 4.306 16.159 -28.629 1.00 96.62 506 TYR A N 1
ATOM 3881 C CA . TYR A 1 506 ? 5.206 15.409 -27.754 1.00 96.62 506 TYR A CA 1
ATOM 3882 C C . TYR A 1 506 ? 4.897 13.898 -27.761 1.00 96.62 506 TYR A C 1
ATOM 3884 O O . TYR A 1 506 ? 5.313 13.175 -26.857 1.00 96.62 506 TYR A O 1
ATOM 3892 N N . ALA A 1 507 ? 4.154 13.399 -28.757 1.00 96.38 507 ALA A N 1
ATOM 3893 C CA . ALA A 1 507 ? 3.918 11.966 -28.940 1.00 96.38 507 ALA A CA 1
ATOM 3894 C C . ALA A 1 507 ? 5.244 11.184 -29.095 1.00 96.38 507 ALA A C 1
ATOM 3896 O O . ALA A 1 507 ? 6.172 11.728 -29.699 1.00 96.38 507 ALA A O 1
ATOM 3897 N N . PRO A 1 508 ? 5.340 9.919 -28.624 1.00 96.69 508 PRO A N 1
ATOM 3898 C CA . PRO A 1 508 ? 6.558 9.104 -28.709 1.00 96.69 508 PRO A CA 1
ATOM 3899 C C . PRO A 1 508 ? 7.243 9.171 -30.083 1.00 96.69 508 PRO A C 1
ATOM 3901 O O . PRO A 1 508 ? 6.696 8.726 -31.092 1.00 96.69 508 PRO A O 1
ATOM 3904 N N . GLY A 1 509 ? 8.423 9.789 -30.150 1.00 94.31 509 GLY A N 1
ATOM 3905 C CA . GLY A 1 509 ? 9.188 10.004 -31.379 1.00 94.31 509 GLY A CA 1
ATOM 3906 C C . GLY A 1 509 ? 9.742 8.715 -31.992 1.00 94.31 509 GLY A C 1
ATOM 3907 O O . GLY A 1 509 ? 9.508 8.453 -33.175 1.00 94.31 509 GLY A O 1
ATOM 3908 N N . ILE A 1 510 ? 10.419 7.903 -31.180 1.00 95.56 510 ILE A N 1
ATOM 3909 C CA . ILE A 1 510 ? 11.110 6.674 -31.585 1.00 95.56 510 ILE A CA 1
ATOM 3910 C C . ILE A 1 510 ? 10.089 5.538 -31.582 1.00 95.56 510 ILE A C 1
ATOM 3912 O O . ILE A 1 510 ? 9.555 5.188 -30.529 1.00 95.56 510 ILE A O 1
ATOM 3916 N N . TYR A 1 511 ? 9.802 4.989 -32.761 1.00 95.75 511 TYR A N 1
ATOM 3917 C CA . TYR A 1 511 ? 8.726 4.024 -32.949 1.00 95.75 511 TYR A CA 1
ATOM 3918 C C . TYR A 1 511 ? 9.170 2.842 -33.812 1.00 95.75 511 TYR A C 1
ATOM 3920 O O . TYR A 1 511 ? 9.604 3.052 -34.946 1.00 95.75 511 TYR A O 1
ATOM 3928 N N . GLY A 1 512 ? 9.014 1.634 -33.279 1.00 94.12 512 GLY A N 1
ATOM 3929 C CA . GLY A 1 512 ? 9.204 0.360 -33.959 1.00 94.12 512 GLY A CA 1
ATOM 3930 C C . GLY A 1 512 ? 7.923 -0.476 -33.900 1.00 94.12 512 GLY A C 1
ATOM 3931 O O . GLY A 1 512 ? 7.169 -0.422 -32.927 1.00 94.12 512 GLY A O 1
ATOM 3932 N N . ASN A 1 513 ? 7.672 -1.243 -34.957 1.00 91.31 513 ASN A N 1
ATOM 3933 C CA . ASN A 1 513 ? 6.583 -2.219 -35.058 1.00 91.31 513 ASN A CA 1
ATOM 3934 C C . ASN A 1 513 ? 7.011 -3.482 -35.839 1.00 91.31 513 ASN A C 1
ATOM 3936 O O . ASN A 1 513 ? 6.192 -4.115 -36.507 1.00 91.31 513 ASN A O 1
ATOM 3940 N N . GLY A 1 514 ? 8.306 -3.793 -35.864 1.00 90.25 514 GLY A N 1
ATOM 3941 C CA . GLY A 1 514 ? 8.874 -4.819 -36.736 1.00 90.25 514 GLY A CA 1
ATOM 3942 C C . GLY A 1 514 ? 8.952 -6.198 -36.086 1.00 90.25 514 GLY A C 1
ATOM 3943 O O . GLY A 1 514 ? 9.143 -6.308 -34.882 1.00 90.25 514 GLY A O 1
ATOM 3944 N N . GLU A 1 515 ? 8.950 -7.251 -36.915 1.00 85.75 515 GLU A N 1
ATOM 3945 C CA . GLU A 1 515 ? 9.331 -8.617 -36.497 1.00 85.75 515 GLU A CA 1
ATOM 3946 C C . GLU A 1 515 ? 10.756 -8.685 -35.905 1.00 85.75 515 GLU A C 1
ATOM 3948 O O . GLU A 1 515 ? 11.110 -9.680 -35.289 1.00 85.75 515 GLU A O 1
ATOM 3953 N N . GLY A 1 516 ? 11.584 -7.653 -36.111 1.00 85.56 516 GLY A N 1
ATOM 3954 C CA . GLY A 1 516 ? 12.940 -7.560 -35.577 1.00 85.56 516 GLY A CA 1
ATOM 3955 C C . GLY A 1 516 ? 13.891 -8.605 -36.172 1.00 85.56 516 GLY A C 1
ATOM 3956 O O . GLY A 1 516 ? 14.037 -8.694 -37.395 1.00 85.56 516 GLY A O 1
ATOM 3957 N N . GLY A 1 517 ? 14.599 -9.358 -35.329 1.00 86.25 517 GLY A N 1
ATOM 3958 C CA . GLY A 1 517 ? 15.515 -10.407 -35.768 1.00 86.25 517 GLY A CA 1
ATOM 3959 C C . GLY A 1 517 ? 16.397 -11.022 -34.678 1.00 86.25 517 GLY A C 1
ATOM 3960 O O . GLY A 1 517 ? 16.356 -10.666 -33.503 1.00 86.25 517 GLY A O 1
ATOM 3961 N N . GLN A 1 518 ? 17.248 -11.965 -35.091 1.00 88.25 518 GLN A N 1
ATOM 3962 C CA . GLN A 1 518 ? 18.233 -12.602 -34.214 1.00 88.25 518 GLN A CA 1
ATOM 3963 C C . GLN A 1 518 ? 19.312 -11.605 -33.770 1.00 88.25 518 GLN A C 1
ATOM 3965 O O . GLN A 1 518 ? 20.046 -11.069 -34.603 1.00 88.25 518 GLN A O 1
ATOM 3970 N N . ASN A 1 519 ? 19.481 -11.453 -32.457 1.00 85.44 519 ASN A N 1
ATOM 3971 C CA . ASN A 1 519 ? 20.559 -10.688 -31.840 1.00 85.44 519 ASN A CA 1
ATOM 3972 C C . ASN A 1 519 ? 21.332 -11.548 -30.815 1.00 85.44 519 ASN A C 1
ATOM 3974 O O . ASN A 1 519 ? 20.788 -12.485 -30.227 1.00 85.44 519 ASN A O 1
ATOM 3978 N N . ASN A 1 520 ? 22.612 -11.234 -30.614 1.00 87.19 520 ASN A N 1
ATOM 3979 C CA . ASN A 1 520 ? 23.481 -11.838 -29.598 1.00 87.19 520 ASN A CA 1
ATOM 3980 C C . ASN A 1 520 ? 23.669 -10.930 -28.365 1.00 87.19 520 ASN A C 1
ATOM 3982 O O . ASN A 1 520 ? 24.287 -11.350 -27.387 1.00 87.19 520 ASN A O 1
ATOM 3986 N N . ASP A 1 521 ? 23.152 -9.702 -28.416 1.00 87.00 521 ASP A N 1
ATOM 3987 C CA . ASP A 1 521 ? 23.273 -8.694 -27.364 1.00 87.00 521 ASP A CA 1
ATOM 3988 C C . ASP A 1 521 ? 22.164 -8.832 -26.303 1.00 87.00 521 ASP A C 1
ATOM 3990 O O . ASP A 1 521 ? 21.085 -9.366 -26.572 1.00 87.00 521 ASP A O 1
ATOM 3994 N N . ILE A 1 522 ? 22.404 -8.286 -25.105 1.00 89.06 522 ILE A N 1
ATOM 3995 C CA . ILE A 1 522 ? 21.412 -8.197 -24.018 1.00 89.06 522 ILE A CA 1
ATOM 3996 C C . ILE A 1 522 ? 20.776 -6.802 -23.976 1.00 89.06 522 ILE A C 1
ATOM 3998 O O . ILE A 1 522 ? 21.468 -5.787 -24.116 1.00 89.06 522 ILE A O 1
ATOM 4002 N N . TRP A 1 523 ? 19.458 -6.737 -23.796 1.00 91.75 523 TRP A N 1
ATOM 4003 C CA . TRP A 1 523 ? 18.684 -5.488 -23.842 1.00 91.75 523 TRP A CA 1
ATOM 4004 C C . TRP A 1 523 ? 18.072 -5.157 -22.473 1.00 91.75 523 TRP A C 1
ATOM 4006 O O . TRP A 1 523 ? 17.914 -6.026 -21.611 1.00 91.75 523 TRP A O 1
ATOM 4016 N N . GLY A 1 524 ? 17.796 -3.872 -22.240 1.00 92.69 524 GLY A N 1
ATOM 4017 C CA . GLY A 1 524 ? 17.314 -3.372 -20.952 1.00 92.69 524 GLY A CA 1
ATOM 4018 C C . GLY A 1 524 ? 17.375 -1.850 -20.818 1.00 92.69 524 GLY A C 1
ATOM 4019 O O . GLY A 1 524 ? 17.554 -1.132 -21.804 1.00 92.69 524 GLY A O 1
ATOM 4020 N N . SER A 1 525 ? 17.255 -1.372 -19.579 1.00 95.00 525 SER A N 1
ATOM 4021 C CA . SER A 1 525 ? 17.250 0.052 -19.228 1.00 95.00 525 SER A CA 1
ATOM 4022 C C . SER A 1 525 ? 18.625 0.575 -18.794 1.00 95.00 525 SER A C 1
ATOM 4024 O O . SER A 1 525 ? 19.396 -0.118 -18.120 1.00 95.00 525 SER A O 1
ATOM 4026 N N . GLN A 1 526 ? 18.888 1.839 -19.128 1.00 93.44 526 GLN A N 1
ATOM 4027 C CA . GLN A 1 526 ? 19.977 2.656 -18.604 1.00 93.44 526 GLN A CA 1
ATOM 4028 C C . GLN A 1 526 ? 19.412 3.760 -17.682 1.00 93.44 526 GLN A C 1
ATOM 4030 O O . GLN A 1 526 ? 18.901 4.761 -18.180 1.00 93.44 526 GLN A O 1
ATOM 4035 N N . PRO A 1 527 ? 19.477 3.621 -16.344 1.00 94.44 527 PRO A N 1
ATOM 4036 C CA . PRO A 1 527 ? 18.910 4.605 -15.417 1.00 94.44 527 PRO A CA 1
ATOM 4037 C C . PRO A 1 527 ? 19.841 5.779 -15.090 1.00 94.44 527 PRO A C 1
ATOM 4039 O O . PRO A 1 527 ? 19.427 6.697 -14.385 1.00 94.44 527 PRO A O 1
ATOM 4042 N N . ILE A 1 528 ? 21.095 5.753 -15.552 1.00 93.25 528 ILE A N 1
ATOM 4043 C CA . ILE A 1 528 ? 22.068 6.822 -15.322 1.00 93.25 528 ILE A CA 1
ATOM 4044 C C . ILE A 1 528 ? 22.158 7.660 -16.601 1.00 93.25 528 ILE A C 1
ATOM 4046 O O . ILE A 1 528 ? 22.815 7.282 -17.575 1.00 93.25 528 ILE A O 1
ATOM 4050 N N . ILE A 1 529 ? 21.486 8.808 -16.596 1.00 93.25 529 ILE A N 1
ATOM 4051 C CA . ILE A 1 529 ? 21.198 9.649 -17.766 1.00 93.25 529 ILE A CA 1
ATOM 4052 C C . ILE A 1 529 ? 22.158 10.844 -17.812 1.00 93.25 529 ILE A C 1
ATOM 4054 O O . ILE A 1 529 ? 22.575 11.352 -16.771 1.00 93.25 529 ILE A O 1
ATOM 4058 N N . GLY A 1 530 ? 22.515 11.310 -19.012 1.00 91.50 530 GLY A N 1
ATOM 4059 C CA . GLY A 1 530 ? 23.301 12.528 -19.213 1.00 91.50 530 GLY A CA 1
ATOM 4060 C C . GLY A 1 530 ? 24.810 12.352 -19.053 1.00 91.50 530 GLY A C 1
ATOM 4061 O O . GLY A 1 530 ? 25.283 11.749 -18.093 1.00 91.50 530 GLY A O 1
ATOM 4062 N N . ASN A 1 531 ? 25.595 12.903 -19.980 1.00 88.00 531 ASN A N 1
ATOM 4063 C CA . ASN A 1 531 ? 27.040 12.661 -20.103 1.00 88.00 531 ASN A CA 1
ATOM 4064 C C . ASN A 1 531 ? 27.939 13.853 -19.704 1.00 88.00 531 ASN A C 1
ATOM 4066 O O . ASN A 1 531 ? 29.149 13.796 -19.916 1.00 88.00 531 ASN A O 1
ATOM 4070 N N . ALA A 1 532 ? 27.380 14.920 -19.122 1.00 90.06 532 ALA A N 1
ATOM 4071 C CA . ALA A 1 532 ? 28.142 16.102 -18.704 1.00 90.06 532 ALA A CA 1
ATOM 4072 C C . ALA A 1 532 ? 28.315 16.162 -17.177 1.00 90.06 532 ALA A C 1
ATOM 4074 O O . ALA A 1 532 ? 27.384 15.883 -16.422 1.00 90.06 532 ALA A O 1
ATOM 4075 N N . GLU A 1 533 ? 29.504 16.560 -16.716 1.00 86.69 533 GLU A N 1
ATOM 4076 C CA . GLU A 1 533 ? 29.807 16.723 -15.288 1.00 86.69 533 GLU A CA 1
ATOM 4077 C C . GLU A 1 533 ? 28.834 17.718 -14.624 1.00 86.69 533 GLU A C 1
ATOM 4079 O O . GLU A 1 533 ? 28.528 18.777 -15.174 1.00 86.69 533 GLU A O 1
ATOM 4084 N N . GLY A 1 534 ? 28.298 17.352 -13.455 1.00 87.56 534 GLY A N 1
ATOM 4085 C CA . GLY A 1 534 ? 27.260 18.127 -12.762 1.00 87.56 534 GLY A CA 1
ATOM 4086 C C . GLY A 1 534 ? 25.853 18.051 -13.382 1.00 87.56 534 GLY A C 1
ATOM 4087 O O . GLY A 1 534 ? 24.942 18.695 -12.868 1.00 87.56 534 GLY A O 1
ATOM 4088 N N . GLN A 1 535 ? 25.652 17.274 -14.453 1.00 92.19 535 GLN A N 1
ATOM 4089 C CA . GLN A 1 535 ? 24.352 17.053 -15.109 1.00 92.19 535 GLN A CA 1
ATOM 4090 C C . GLN A 1 535 ? 24.042 15.561 -15.345 1.00 92.19 535 GLN A C 1
ATOM 4092 O O . GLN A 1 535 ? 23.249 15.216 -16.215 1.00 92.19 535 GLN A O 1
ATOM 4097 N N . ILE A 1 536 ? 24.666 14.675 -14.566 1.00 93.06 536 ILE A N 1
ATOM 4098 C CA . ILE A 1 536 ? 24.347 13.244 -14.554 1.00 93.06 536 ILE A CA 1
ATOM 4099 C C . ILE A 1 536 ? 23.155 13.030 -13.615 1.00 93.06 536 ILE A C 1
ATOM 4101 O O . ILE A 1 536 ? 23.186 13.494 -12.473 1.00 93.06 536 ILE A O 1
ATOM 4105 N N . TYR A 1 537 ? 22.125 12.326 -14.080 1.00 93.75 537 TYR A N 1
ATOM 4106 C CA . TYR A 1 537 ? 20.941 11.980 -13.290 1.00 93.75 537 TYR A CA 1
ATOM 4107 C C . TYR A 1 537 ? 20.910 10.468 -13.077 1.00 93.75 537 TYR A C 1
ATOM 4109 O O . TYR A 1 537 ? 20.695 9.712 -14.021 1.00 93.75 537 TYR A O 1
ATOM 4117 N N . ASP A 1 538 ? 21.190 10.028 -11.851 1.00 93.75 538 ASP A N 1
ATOM 4118 C CA . ASP A 1 538 ? 21.219 8.612 -11.484 1.00 93.75 538 ASP A CA 1
ATOM 4119 C C . ASP A 1 538 ? 19.886 8.203 -10.846 1.00 93.75 538 ASP A C 1
ATOM 4121 O O . ASP A 1 538 ? 19.563 8.610 -9.728 1.00 93.75 538 ASP A O 1
ATOM 4125 N N . HIS A 1 539 ? 19.112 7.401 -11.574 1.00 95.38 539 HIS A N 1
ATOM 4126 C CA . HIS A 1 539 ? 17.836 6.848 -11.126 1.00 95.38 539 HIS A CA 1
ATOM 4127 C C . HIS A 1 539 ? 17.933 5.363 -10.738 1.00 95.38 539 HIS A C 1
ATOM 4129 O O . HIS A 1 539 ? 16.905 4.723 -10.530 1.00 95.38 539 HIS A O 1
ATOM 4135 N N . SER A 1 540 ? 19.141 4.798 -10.606 1.00 92.38 540 SER A N 1
ATOM 4136 C CA . SER A 1 540 ? 19.333 3.378 -10.264 1.00 92.38 540 SER A CA 1
ATOM 4137 C C . SER A 1 540 ? 18.817 3.011 -8.867 1.00 92.38 540 SER A C 1
ATOM 4139 O O . SER A 1 540 ? 18.417 1.873 -8.646 1.00 92.38 540 SER A O 1
ATOM 4141 N N . GLY A 1 541 ? 18.749 3.983 -7.951 1.00 90.62 541 GLY A N 1
ATOM 4142 C CA . GLY A 1 541 ? 18.111 3.850 -6.636 1.00 90.62 541 GLY A CA 1
ATOM 4143 C C . GLY A 1 541 ? 16.589 4.062 -6.619 1.00 90.62 541 GLY A C 1
ATOM 4144 O O . GLY A 1 541 ? 16.015 4.159 -5.538 1.00 90.62 541 GLY A O 1
ATOM 4145 N N . HIS A 1 542 ? 15.920 4.195 -7.771 1.00 94.44 542 HIS A N 1
ATOM 4146 C CA . HIS A 1 542 ? 14.460 4.329 -7.820 1.00 94.44 542 HIS A CA 1
ATOM 4147 C C . HIS A 1 542 ? 13.764 2.978 -7.586 1.00 94.44 542 HIS A C 1
ATOM 4149 O O . HIS A 1 542 ? 14.219 1.954 -8.094 1.00 94.44 542 HIS A O 1
ATOM 4155 N N . ASP A 1 543 ? 12.614 2.977 -6.898 1.00 92.06 543 ASP A N 1
ATOM 4156 C CA . ASP A 1 543 ? 11.894 1.760 -6.470 1.00 92.06 543 ASP A CA 1
ATOM 4157 C C . ASP A 1 543 ? 11.583 0.767 -7.616 1.00 92.06 543 ASP A C 1
ATOM 4159 O O . ASP A 1 543 ? 11.439 -0.426 -7.359 1.00 92.06 543 ASP A O 1
ATOM 4163 N N . ILE A 1 544 ? 11.535 1.214 -8.882 1.00 95.62 544 ILE A N 1
ATOM 4164 C CA . ILE A 1 544 ? 11.344 0.331 -10.055 1.00 95.62 544 ILE A CA 1
ATOM 4165 C C . ILE A 1 544 ? 12.528 -0.624 -10.312 1.00 95.62 544 ILE A C 1
ATOM 4167 O O . ILE A 1 544 ? 12.326 -1.716 -10.838 1.00 95.62 544 ILE A O 1
ATOM 4171 N N . TYR A 1 545 ? 13.745 -0.262 -9.896 1.00 94.94 545 TYR A N 1
ATOM 4172 C CA . TYR A 1 545 ? 14.958 -1.086 -10.030 1.00 94.94 545 TYR A CA 1
ATOM 4173 C C . TYR A 1 545 ? 15.303 -1.865 -8.748 1.00 94.94 545 TYR A C 1
ATOM 4175 O O . TYR A 1 545 ? 16.336 -2.529 -8.673 1.00 94.94 545 TYR A O 1
ATOM 4183 N N . TRP A 1 546 ? 14.447 -1.806 -7.722 1.00 90.56 546 TRP A N 1
ATOM 4184 C CA . TRP A 1 546 ? 14.709 -2.435 -6.429 1.00 90.56 546 TRP A CA 1
ATOM 4185 C C . TRP A 1 546 ? 14.895 -3.959 -6.536 1.00 90.56 546 TRP A C 1
ATOM 4187 O O . TRP A 1 546 ? 14.079 -4.669 -7.129 1.00 90.56 546 TRP A O 1
ATOM 4197 N N . GLY A 1 547 ? 15.975 -4.473 -5.943 1.00 86.81 547 GLY A N 1
ATOM 4198 C CA . GLY A 1 547 ? 16.288 -5.906 -5.949 1.00 86.81 547 GLY A CA 1
ATOM 4199 C C . GLY A 1 547 ? 16.611 -6.484 -7.333 1.00 86.81 547 GLY A C 1
ATOM 4200 O O . GLY A 1 547 ? 16.478 -7.693 -7.519 1.00 86.81 547 GLY A O 1
ATOM 4201 N N . MET A 1 548 ? 16.990 -5.645 -8.303 1.00 91.62 548 MET A N 1
ATOM 4202 C CA . MET A 1 548 ? 17.428 -6.072 -9.634 1.00 91.62 548 MET A CA 1
ATOM 4203 C C . MET A 1 548 ? 18.954 -6.161 -9.750 1.00 91.62 548 MET A C 1
ATOM 4205 O O . MET A 1 548 ? 19.681 -5.392 -9.122 1.00 91.62 548 MET A O 1
ATOM 4209 N N . ASP A 1 549 ? 19.436 -7.047 -10.625 1.00 90.56 549 ASP A N 1
ATOM 4210 C CA . ASP A 1 549 ? 20.851 -7.111 -11.005 1.00 90.56 549 ASP A CA 1
ATOM 4211 C C . ASP A 1 549 ? 21.138 -6.177 -12.189 1.00 90.56 549 ASP A C 1
ATOM 4213 O O . ASP A 1 549 ? 20.337 -6.068 -13.123 1.00 90.56 549 ASP A O 1
ATOM 4217 N N . PHE A 1 550 ? 22.335 -5.586 -12.213 1.00 89.69 550 PHE A N 1
ATOM 4218 C CA . PHE A 1 550 ? 22.843 -4.844 -13.367 1.00 89.69 550 PHE A CA 1
ATOM 4219 C C . PHE A 1 550 ? 24.105 -5.479 -13.959 1.00 89.69 550 PHE A C 1
ATOM 4221 O O . PHE A 1 550 ? 24.936 -6.057 -13.258 1.00 89.69 550 PHE A O 1
ATOM 4228 N N . VAL A 1 551 ? 24.288 -5.314 -15.269 1.00 87.56 551 VAL A N 1
ATOM 4229 C CA . VAL A 1 551 ? 25.533 -5.648 -15.972 1.00 87.56 551 VAL A CA 1
ATOM 4230 C C . VAL A 1 551 ? 26.371 -4.382 -16.117 1.00 87.56 551 VAL A C 1
ATOM 4232 O O . VAL A 1 551 ? 25.893 -3.376 -16.637 1.00 87.56 551 VAL A O 1
ATOM 4235 N N . SER A 1 552 ? 27.622 -4.422 -15.664 1.00 82.81 552 SER A N 1
ATOM 4236 C CA . SER A 1 552 ? 28.588 -3.329 -15.809 1.00 82.81 552 SER A CA 1
ATOM 4237 C C . SER A 1 552 ? 29.562 -3.582 -16.966 1.00 82.81 552 SER A C 1
ATOM 4239 O O . SER A 1 552 ? 29.848 -4.724 -17.323 1.00 82.81 552 SER A O 1
ATOM 4241 N N . GLY A 1 553 ? 30.075 -2.508 -17.573 1.00 72.12 553 GLY A N 1
ATOM 4242 C CA . GLY A 1 553 ? 31.156 -2.570 -18.567 1.00 72.12 553 GLY A CA 1
ATOM 4243 C C . GLY A 1 553 ? 30.781 -3.066 -19.970 1.00 72.12 553 GLY A C 1
ATOM 4244 O O . GLY A 1 553 ? 31.671 -3.158 -20.813 1.00 72.12 553 GLY A O 1
ATOM 4245 N N . LEU A 1 554 ? 29.505 -3.365 -20.248 1.00 73.94 554 LEU A N 1
ATOM 4246 C CA . LEU A 1 554 ? 29.028 -3.638 -21.614 1.00 73.94 554 LEU A CA 1
ATOM 4247 C C . LEU A 1 554 ? 28.913 -2.343 -22.445 1.00 73.94 554 LEU A C 1
ATOM 4249 O O . LEU A 1 554 ? 29.270 -2.329 -23.620 1.00 73.94 554 LEU A O 1
ATOM 4253 N N . TYR A 1 555 ? 28.493 -1.251 -21.801 1.00 77.94 555 TYR A N 1
ATOM 4254 C CA . TYR A 1 555 ? 28.631 0.129 -22.279 1.00 77.94 555 TYR A CA 1
ATOM 4255 C C . TYR A 1 555 ? 29.322 0.966 -21.183 1.00 77.94 555 TYR A C 1
ATOM 4257 O O . TYR A 1 555 ? 29.811 0.415 -20.194 1.00 77.94 555 TYR A O 1
ATOM 4265 N N . GLU A 1 556 ? 29.361 2.296 -21.316 1.00 78.12 556 GLU A N 1
ATOM 4266 C CA . GLU A 1 556 ? 30.018 3.191 -20.339 1.00 78.12 556 GLU A CA 1
ATOM 4267 C C . GLU A 1 556 ? 29.390 3.164 -18.926 1.00 78.12 556 GLU A C 1
ATOM 4269 O O . GLU A 1 556 ? 29.958 3.726 -17.989 1.00 78.12 556 GLU A O 1
ATOM 4274 N N . ARG A 1 557 ? 28.207 2.553 -18.765 1.00 83.31 557 ARG A N 1
ATOM 4275 C CA . ARG A 1 557 ? 27.362 2.592 -17.560 1.00 83.31 557 ARG A CA 1
ATOM 4276 C C . ARG A 1 557 ? 26.687 1.242 -17.289 1.00 83.31 557 ARG A C 1
ATOM 4278 O O . ARG A 1 557 ? 26.648 0.372 -18.158 1.00 83.31 557 ARG A O 1
ATOM 4285 N N . SER A 1 558 ? 26.172 1.072 -16.072 1.00 83.56 558 SER A N 1
ATOM 4286 C CA . SER A 1 558 ? 25.449 -0.128 -15.623 1.00 83.56 558 SER A CA 1
ATOM 4287 C C . SER A 1 558 ? 24.093 -0.279 -16.315 1.00 83.56 558 SER A C 1
ATOM 4289 O O . SER A 1 558 ? 23.382 0.708 -16.474 1.00 83.56 558 SER A O 1
ATOM 4291 N N . ILE A 1 559 ? 23.716 -1.499 -16.700 1.00 89.69 559 ILE A N 1
ATOM 4292 C CA . ILE A 1 559 ? 22.489 -1.788 -17.462 1.00 89.69 559 ILE A CA 1
ATOM 4293 C C . ILE A 1 559 ? 21.616 -2.767 -16.681 1.00 89.69 559 ILE A C 1
ATOM 4295 O O . ILE A 1 559 ? 22.057 -3.878 -16.377 1.00 89.69 559 ILE A O 1
ATOM 4299 N N . TYR A 1 560 ? 20.363 -2.400 -16.430 1.00 93.81 560 TYR A N 1
ATOM 4300 C CA . TYR A 1 560 ? 19.366 -3.305 -15.860 1.00 93.81 560 TYR A CA 1
ATOM 4301 C C . TYR A 1 560 ? 18.732 -4.098 -17.001 1.00 93.81 560 TYR A C 1
ATOM 4303 O O . TYR A 1 560 ? 17.951 -3.561 -17.785 1.00 93.81 560 TYR A O 1
ATOM 4311 N N . CYS A 1 561 ? 19.168 -5.349 -17.155 1.00 92.75 561 CYS A N 1
ATOM 4312 C CA . CYS A 1 561 ? 18.900 -6.165 -18.339 1.00 92.75 561 CYS A CA 1
ATOM 4313 C C . CYS A 1 561 ? 17.613 -6.974 -18.170 1.00 92.75 561 CYS A C 1
ATOM 4315 O O . CYS A 1 561 ? 17.491 -7.734 -17.213 1.00 92.75 561 CYS A O 1
ATOM 4317 N N . PHE A 1 562 ? 16.697 -6.839 -19.122 1.00 93.00 562 PHE A N 1
ATOM 4318 C CA . PHE A 1 562 ? 15.380 -7.482 -19.133 1.00 93.00 562 PHE A CA 1
ATOM 4319 C C . PHE A 1 562 ? 15.340 -8.681 -20.100 1.00 93.00 562 PHE A C 1
ATOM 4321 O O . PHE A 1 562 ? 14.593 -9.635 -19.887 1.00 93.00 562 PHE A O 1
ATOM 4328 N N . GLU A 1 563 ? 16.218 -8.683 -21.111 1.00 90.50 563 GLU A N 1
ATOM 4329 C CA . GLU A 1 563 ? 16.317 -9.736 -22.125 1.00 90.50 563 GLU A CA 1
ATOM 4330 C C . GLU A 1 563 ? 17.754 -10.231 -22.325 1.00 90.50 563 GLU A C 1
ATOM 4332 O O . GLU A 1 563 ? 18.706 -9.444 -22.378 1.00 90.50 563 GLU A O 1
ATOM 4337 N N . SER A 1 564 ? 17.909 -11.539 -22.535 1.00 89.12 564 SER A N 1
ATOM 4338 C CA . SER A 1 564 ? 19.149 -12.151 -23.026 1.00 89.12 564 SER A CA 1
ATOM 4339 C C . SER A 1 564 ? 19.342 -11.978 -24.542 1.00 89.12 564 SER A C 1
ATOM 4341 O O . SER A 1 564 ? 18.539 -11.340 -25.225 1.00 89.12 564 SER A O 1
ATOM 4343 N N . ALA A 1 565 ? 20.402 -12.590 -25.081 1.00 86.88 565 ALA A N 1
ATOM 4344 C CA . ALA A 1 565 ? 20.489 -12.918 -26.504 1.00 86.88 565 ALA A CA 1
ATOM 4345 C C . ALA A 1 565 ? 19.286 -13.782 -26.936 1.00 86.88 565 ALA A C 1
ATOM 4347 O O . ALA A 1 565 ? 18.778 -14.572 -26.135 1.00 86.88 565 ALA A O 1
ATOM 4348 N N . GLY A 1 566 ? 18.854 -13.658 -28.193 1.00 85.06 566 GLY A N 1
ATOM 4349 C CA . GLY A 1 566 ? 17.652 -14.326 -28.700 1.00 85.06 566 GLY A CA 1
ATOM 4350 C C . GLY A 1 566 ? 17.139 -13.724 -30.007 1.00 85.06 566 GLY A C 1
ATOM 4351 O O . GLY A 1 566 ? 17.816 -12.909 -30.637 1.00 85.06 566 GLY A O 1
ATOM 4352 N N . PHE A 1 567 ? 15.941 -14.131 -30.416 1.00 85.88 567 PHE A N 1
ATOM 4353 C CA . PHE A 1 567 ? 15.180 -13.396 -31.421 1.00 85.88 567 PHE A CA 1
ATOM 4354 C C . PHE A 1 567 ? 14.450 -12.257 -30.705 1.00 85.88 567 PHE A C 1
ATOM 4356 O O . PHE A 1 567 ? 13.829 -12.501 -29.679 1.00 85.88 567 PHE A O 1
ATOM 4363 N N . LYS A 1 568 ? 14.577 -11.029 -31.199 1.00 84.88 568 LYS A N 1
ATOM 4364 C CA . LYS A 1 568 ? 14.015 -9.824 -30.576 1.00 84.88 568 LYS A CA 1
ATOM 4365 C C . LYS A 1 568 ? 13.167 -9.093 -31.594 1.00 84.88 568 LYS A C 1
ATOM 4367 O O . LYS A 1 568 ? 13.590 -9.024 -32.749 1.00 84.88 568 LYS A O 1
ATOM 4372 N N . GLY A 1 569 ? 12.034 -8.541 -31.197 1.00 85.38 569 GLY A N 1
ATOM 4373 C CA . GLY A 1 569 ? 11.259 -7.639 -32.034 1.00 85.38 569 GLY A CA 1
ATOM 4374 C C . GLY A 1 569 ? 11.924 -6.268 -32.188 1.00 85.38 569 GLY A C 1
ATOM 4375 O O . GLY A 1 569 ? 13.042 -6.003 -31.739 1.00 85.38 569 GLY A O 1
ATOM 4376 N N . ASP A 1 570 ? 11.222 -5.371 -32.872 1.00 86.69 570 ASP A N 1
ATOM 4377 C CA . ASP A 1 570 ? 11.464 -3.933 -32.771 1.00 86.69 570 ASP A CA 1
ATOM 4378 C C . ASP A 1 570 ? 10.131 -3.266 -32.455 1.00 86.69 570 ASP A C 1
ATOM 4380 O O . ASP A 1 570 ? 9.413 -2.836 -33.354 1.00 86.69 570 ASP A O 1
ATOM 4384 N N . HIS A 1 571 ? 9.785 -3.235 -31.171 1.00 90.69 571 HIS A N 1
ATOM 4385 C CA . HIS A 1 571 ? 8.503 -2.751 -30.654 1.00 90.69 571 HIS A CA 1
ATOM 4386 C C . HIS A 1 571 ? 8.630 -1.415 -29.901 1.00 90.69 571 HIS A C 1
ATOM 4388 O O . HIS A 1 571 ? 7.911 -1.125 -28.943 1.00 90.69 571 HIS A O 1
ATOM 4394 N N . ASN A 1 572 ? 9.600 -0.591 -30.308 1.00 93.19 572 ASN A N 1
ATOM 4395 C CA . ASN A 1 572 ? 9.964 0.615 -29.573 1.00 93.19 572 ASN A CA 1
ATOM 4396 C C . ASN A 1 572 ? 8.829 1.642 -29.579 1.00 93.19 572 ASN A C 1
ATOM 4398 O O . ASN A 1 572 ? 8.171 1.855 -30.594 1.00 93.19 572 ASN A O 1
ATOM 4402 N N . CYS A 1 573 ? 8.627 2.331 -28.459 1.00 96.75 573 CYS A N 1
ATOM 4403 C CA . CYS A 1 573 ? 7.656 3.414 -28.347 1.00 96.75 573 CYS A CA 1
ATOM 4404 C C . CYS A 1 573 ? 8.125 4.465 -27.324 1.00 96.75 573 CYS A C 1
ATOM 4406 O O . CYS A 1 573 ? 7.475 4.735 -26.310 1.00 96.75 573 CYS A O 1
ATOM 4408 N N . MET A 1 574 ? 9.307 5.025 -27.598 1.00 96.88 574 MET A N 1
ATOM 4409 C CA . MET A 1 574 ? 10.051 5.962 -26.747 1.00 96.88 574 MET A CA 1
ATOM 4410 C C . MET A 1 574 ? 9.993 7.399 -27.283 1.00 96.88 574 MET A C 1
ATOM 4412 O O . MET A 1 574 ? 9.601 7.654 -28.423 1.00 96.88 574 MET A O 1
ATOM 4416 N N . TRP A 1 575 ? 10.462 8.361 -26.492 1.00 97.75 575 TRP A N 1
ATOM 4417 C CA . TRP A 1 575 ? 10.546 9.763 -26.901 1.00 97.75 575 TRP A CA 1
ATOM 4418 C C . TRP A 1 575 ? 11.952 10.137 -27.393 1.00 97.75 575 TRP A C 1
ATOM 4420 O O . TRP A 1 575 ? 12.924 9.880 -26.693 1.00 97.75 575 TRP A O 1
ATOM 4430 N N . ASP A 1 576 ? 12.053 10.791 -28.558 1.00 95.94 576 ASP A N 1
ATOM 4431 C CA . ASP A 1 576 ? 13.261 11.511 -29.003 1.00 95.94 576 ASP A CA 1
ATOM 4432 C C . ASP A 1 576 ? 13.132 12.966 -28.540 1.00 95.94 576 ASP A C 1
ATOM 4434 O O . ASP A 1 576 ? 12.325 13.726 -29.075 1.00 95.94 576 ASP A O 1
ATOM 4438 N N . LEU A 1 577 ? 13.900 13.349 -27.522 1.00 95.94 577 LEU A N 1
ATOM 4439 C CA . LEU A 1 577 ? 13.799 14.667 -26.895 1.00 95.94 577 LEU A CA 1
ATOM 4440 C C . LEU A 1 577 ? 14.405 15.782 -27.761 1.00 95.94 577 LEU A C 1
ATOM 4442 O O . LEU A 1 577 ? 14.050 16.950 -27.593 1.00 95.94 577 LEU A O 1
ATOM 4446 N N . ASN A 1 578 ? 15.279 15.437 -28.713 1.00 92.94 578 ASN A N 1
ATOM 4447 C CA . ASN A 1 578 ? 15.836 16.393 -29.668 1.00 92.94 578 ASN A CA 1
ATOM 4448 C C . ASN A 1 578 ? 14.823 16.737 -30.772 1.00 92.94 578 ASN A C 1
ATOM 4450 O O . ASN A 1 578 ? 14.801 17.873 -31.254 1.00 92.94 578 ASN A O 1
ATOM 4454 N N . ALA A 1 579 ? 13.956 15.791 -31.153 1.00 93.75 579 ALA A N 1
ATOM 4455 C CA . ALA A 1 579 ? 12.964 15.981 -32.213 1.00 93.75 579 ALA A CA 1
ATOM 4456 C C . ALA A 1 579 ? 11.913 17.067 -31.904 1.00 93.75 579 ALA A C 1
ATOM 4458 O O . ALA A 1 579 ? 11.394 17.691 -32.831 1.00 93.75 579 ALA A O 1
ATOM 4459 N N . TYR A 1 580 ? 11.607 17.331 -30.628 1.00 93.44 580 TYR A N 1
ATOM 4460 C CA . TYR A 1 580 ? 10.539 18.269 -30.240 1.00 93.44 580 TYR A CA 1
ATOM 4461 C C . TYR A 1 580 ? 10.964 19.747 -30.188 1.00 93.44 580 TYR A C 1
ATOM 4463 O O . TYR A 1 580 ? 10.151 20.604 -29.839 1.00 93.44 580 TYR A O 1
ATOM 4471 N N . GLY A 1 581 ? 12.223 20.073 -30.506 1.00 90.00 581 GLY A N 1
ATOM 4472 C CA . GLY A 1 581 ? 12.706 21.462 -30.531 1.00 90.00 581 GLY A CA 1
ATOM 4473 C C . GLY A 1 581 ? 12.740 22.152 -29.160 1.00 90.00 581 GLY A C 1
ATOM 4474 O O . GLY A 1 581 ? 12.621 23.376 -29.087 1.00 90.00 581 GLY A O 1
ATOM 4475 N N . LEU A 1 582 ? 12.884 21.377 -28.078 1.00 91.06 582 LEU A N 1
ATOM 4476 C CA . LEU A 1 582 ? 13.026 21.887 -26.712 1.00 91.06 582 LEU A CA 1
ATOM 4477 C C . LEU A 1 582 ? 14.235 22.832 -26.615 1.00 91.06 582 LEU A C 1
ATOM 4479 O O . LEU A 1 582 ? 15.291 22.551 -27.177 1.00 91.06 582 LEU A O 1
ATOM 4483 N N . ALA A 1 583 ? 14.099 23.937 -25.879 1.00 89.00 583 ALA A N 1
ATOM 4484 C CA . ALA A 1 583 ? 15.198 24.867 -25.625 1.00 89.00 583 ALA A CA 1
ATOM 4485 C C . ALA A 1 583 ? 15.997 24.392 -24.393 1.00 89.00 583 ALA A C 1
ATOM 4487 O O . ALA A 1 583 ? 15.519 24.591 -23.276 1.00 89.00 583 ALA A O 1
ATOM 4488 N N . PRO A 1 584 ? 17.174 23.753 -24.555 1.00 84.44 584 PRO A N 1
ATOM 4489 C CA . PRO A 1 584 ? 17.835 23.039 -23.466 1.00 84.44 584 PRO A CA 1
ATOM 4490 C C . PRO A 1 584 ? 18.301 23.988 -22.362 1.00 84.44 584 PRO A C 1
ATOM 4492 O O . PRO A 1 584 ? 19.163 24.839 -22.582 1.00 84.44 584 PRO A O 1
ATOM 4495 N N . ASN A 1 585 ? 17.765 23.799 -21.159 1.00 86.50 585 ASN A N 1
ATOM 4496 C CA . ASN A 1 585 ? 18.224 24.485 -19.958 1.00 86.50 585 ASN A CA 1
ATOM 4497 C C . ASN A 1 585 ? 17.997 23.601 -18.715 1.00 86.50 585 ASN A C 1
ATOM 4499 O O . ASN A 1 585 ? 16.855 23.470 -18.288 1.00 86.50 585 ASN A O 1
ATOM 4503 N N . PRO A 1 586 ? 19.046 22.994 -18.124 1.00 92.50 586 PRO A N 1
ATOM 4504 C CA . PRO A 1 586 ? 20.415 22.900 -18.643 1.00 92.50 586 PRO A CA 1
ATOM 4505 C C . PRO A 1 586 ? 20.557 21.953 -19.854 1.00 92.50 586 PRO A C 1
ATOM 4507 O O . PRO A 1 586 ? 21.518 22.073 -20.609 1.00 92.50 586 PRO A O 1
ATOM 4510 N N . ASN A 1 587 ? 19.607 21.036 -20.062 1.00 95.12 587 ASN A N 1
ATOM 4511 C CA . ASN A 1 587 ? 19.581 20.050 -21.149 1.00 95.12 587 ASN A CA 1
ATOM 4512 C C . ASN A 1 587 ? 18.130 19.663 -21.501 1.00 95.12 587 ASN A C 1
ATOM 4514 O O . ASN A 1 587 ? 17.197 20.018 -20.781 1.00 95.12 587 ASN A O 1
ATOM 4518 N N . VAL A 1 588 ? 17.935 18.938 -22.611 1.00 95.38 588 VAL A N 1
ATOM 4519 C CA . VAL A 1 588 ? 16.592 18.592 -23.117 1.00 95.38 588 VAL A CA 1
ATOM 4520 C C . VAL A 1 588 ? 15.799 17.656 -22.195 1.00 95.38 588 VAL A C 1
ATOM 4522 O O . VAL A 1 588 ? 14.576 17.745 -22.198 1.00 95.38 588 VAL A O 1
ATOM 4525 N N . VAL A 1 589 ? 16.455 16.833 -21.361 1.00 96.44 589 VAL A N 1
ATOM 4526 C CA . VAL A 1 589 ? 15.777 15.991 -20.351 1.00 96.44 589 VAL A CA 1
ATOM 4527 C C . VAL A 1 589 ? 15.092 16.867 -19.306 1.00 96.44 589 VAL A C 1
ATOM 4529 O O . VAL A 1 589 ? 13.884 16.753 -19.129 1.00 96.44 589 VAL A O 1
ATOM 4532 N N . LYS A 1 590 ? 15.808 17.814 -18.684 1.00 95.69 590 LYS A N 1
ATOM 4533 C CA . LYS A 1 590 ? 15.189 18.703 -17.684 1.00 95.69 590 LYS A CA 1
ATOM 4534 C C . LYS A 1 590 ? 14.104 19.590 -18.295 1.00 95.69 590 LYS A C 1
ATOM 4536 O O . LYS A 1 590 ? 13.033 19.730 -17.714 1.00 95.69 590 LYS A O 1
ATOM 4541 N N . THR A 1 591 ? 14.316 20.106 -19.507 1.00 96.06 591 THR A N 1
ATOM 4542 C CA . THR A 1 591 ? 13.286 20.886 -20.213 1.00 96.06 591 THR A CA 1
ATOM 4543 C C . THR A 1 591 ? 12.051 20.040 -20.568 1.00 96.06 591 THR A C 1
ATOM 4545 O O . THR A 1 591 ? 10.933 20.549 -20.503 1.00 96.06 591 THR A O 1
ATOM 4548 N N . TRP A 1 592 ? 12.211 18.752 -20.896 1.00 96.94 592 TRP A N 1
ATOM 4549 C CA . TRP A 1 592 ? 11.100 17.808 -21.086 1.00 96.94 592 TRP A CA 1
ATOM 4550 C C . TRP A 1 592 ? 10.324 17.564 -19.786 1.00 96.94 592 TRP A C 1
ATOM 4552 O O . TRP A 1 592 ? 9.095 17.656 -19.770 1.00 96.94 592 TRP A O 1
ATOM 4562 N N . GLU A 1 593 ? 11.036 17.280 -18.697 1.00 97.31 593 GLU A N 1
ATOM 4563 C CA . GLU A 1 593 ? 10.473 16.998 -17.373 1.00 97.31 593 GLU A CA 1
ATOM 4564 C C . GLU A 1 593 ? 9.676 18.188 -16.825 1.00 97.31 593 GLU A C 1
ATOM 4566 O O . GLU A 1 593 ? 8.540 18.014 -16.385 1.00 97.31 593 GLU A O 1
ATOM 4571 N N . GLU A 1 594 ? 10.217 19.405 -16.945 1.00 95.88 594 GLU A N 1
ATOM 4572 C CA . GLU A 1 594 ? 9.527 20.656 -16.603 1.00 95.88 594 GLU A CA 1
ATOM 4573 C C . GLU A 1 594 ? 8.290 20.895 -17.487 1.00 95.88 594 GLU A C 1
ATOM 4575 O O . GLU A 1 594 ? 7.226 21.253 -16.984 1.00 95.88 594 GLU A O 1
ATOM 4580 N N . THR A 1 595 ? 8.398 20.657 -18.801 1.00 95.25 595 THR A N 1
ATOM 4581 C CA . THR A 1 595 ? 7.296 20.866 -19.764 1.00 95.25 595 THR A CA 1
ATOM 4582 C C . THR A 1 595 ? 6.144 19.878 -19.564 1.00 95.25 595 THR A C 1
ATOM 4584 O O . THR A 1 595 ? 4.986 20.214 -19.814 1.00 95.25 595 THR A O 1
ATOM 4587 N N . THR A 1 596 ? 6.442 18.652 -19.128 1.00 96.00 596 THR A N 1
ATOM 4588 C CA . THR A 1 596 ? 5.462 17.558 -19.020 1.00 96.00 596 THR A CA 1
ATOM 4589 C C . THR A 1 596 ? 5.075 17.204 -17.583 1.00 96.00 596 THR A C 1
ATOM 4591 O O . THR A 1 596 ? 4.196 16.360 -17.396 1.00 96.00 596 THR A O 1
ATOM 4594 N N . ASN A 1 597 ? 5.676 17.838 -16.569 1.00 97.12 597 ASN A N 1
ATOM 4595 C CA . ASN A 1 597 ? 5.580 17.442 -15.159 1.00 97.12 597 ASN A CA 1
ATOM 4596 C C . ASN A 1 597 ? 5.887 15.940 -14.996 1.00 97.12 597 ASN A C 1
ATOM 4598 O O . ASN A 1 597 ? 5.002 15.142 -14.675 1.00 97.12 597 ASN A O 1
ATOM 4602 N N . SER A 1 598 ? 7.116 15.544 -15.330 1.00 98.12 598 SER A N 1
ATOM 4603 C CA . SER A 1 598 ? 7.566 14.147 -15.307 1.00 98.12 598 SER A CA 1
ATOM 4604 C C . SER A 1 598 ? 8.988 13.986 -14.763 1.00 98.12 598 SER A C 1
ATOM 4606 O O . SER A 1 598 ? 9.653 14.959 -14.416 1.00 98.12 598 SER A O 1
ATOM 4608 N N . THR A 1 599 ? 9.457 12.746 -14.663 1.00 98.44 599 THR A N 1
ATOM 4609 C CA . THR A 1 599 ? 10.866 12.392 -14.465 1.00 98.44 599 THR A CA 1
ATOM 4610 C C . THR A 1 599 ? 11.238 11.280 -15.441 1.00 98.44 599 THR A C 1
ATOM 4612 O O . THR A 1 599 ? 10.488 10.314 -15.595 1.00 98.44 599 THR A O 1
ATOM 4615 N N . VAL A 1 600 ? 12.383 11.392 -16.115 1.00 98.25 600 VAL A N 1
ATOM 4616 C CA . VAL A 1 600 ? 12.901 10.317 -16.973 1.00 98.25 600 VAL A CA 1
ATOM 4617 C C . VAL A 1 600 ? 13.693 9.349 -16.098 1.00 98.25 600 VAL A C 1
ATOM 4619 O O . VAL A 1 600 ? 14.744 9.698 -15.576 1.00 98.25 600 VAL A O 1
ATOM 4622 N N . LEU A 1 601 ? 13.186 8.129 -15.921 1.00 97.69 601 LEU A N 1
ATOM 4623 C CA . LEU A 1 601 ? 13.780 7.117 -15.034 1.00 97.69 601 LEU A CA 1
ATOM 4624 C C . LEU A 1 601 ? 14.675 6.112 -15.771 1.00 97.69 601 LEU A C 1
ATOM 4626 O O . LEU A 1 601 ? 15.273 5.240 -15.139 1.00 97.69 601 LEU A O 1
ATOM 4630 N N . GLY A 1 602 ? 14.754 6.196 -17.099 1.00 95.94 602 GLY A N 1
ATOM 4631 C CA . GLY A 1 602 ? 15.665 5.379 -17.890 1.00 95.94 602 GLY A CA 1
ATOM 4632 C C . GLY A 1 602 ? 15.663 5.705 -19.380 1.00 95.94 602 GLY A C 1
ATOM 4633 O O . GLY A 1 602 ? 14.653 6.121 -19.955 1.00 95.94 602 GLY A O 1
ATOM 4634 N N . THR A 1 603 ? 16.811 5.487 -20.006 1.00 95.19 603 THR A N 1
ATOM 4635 C CA . THR A 1 603 ? 17.033 5.494 -21.454 1.00 95.19 603 THR A CA 1
ATOM 4636 C C . THR A 1 603 ? 17.249 4.067 -21.967 1.00 95.19 603 THR A C 1
ATOM 4638 O O . THR A 1 603 ? 17.313 3.103 -21.200 1.00 95.19 603 THR A O 1
ATOM 4641 N N . TRP A 1 604 ? 17.344 3.913 -23.287 1.00 91.94 604 TRP A N 1
ATOM 4642 C CA . TRP A 1 604 ? 17.737 2.650 -23.913 1.00 91.94 604 TRP A CA 1
ATOM 4643 C C . TRP A 1 604 ? 19.169 2.240 -23.510 1.00 91.94 604 TRP A C 1
ATOM 4645 O O . TRP A 1 604 ? 20.012 3.111 -23.304 1.00 91.94 604 TRP A O 1
ATOM 4655 N N . ASN A 1 605 ? 19.464 0.935 -23.422 1.00 87.38 605 ASN A N 1
ATOM 4656 C CA . ASN A 1 605 ? 20.665 0.373 -22.771 1.00 87.38 605 ASN A CA 1
ATOM 4657 C C . ASN A 1 605 ? 22.015 1.087 -23.039 1.00 87.38 605 ASN A C 1
ATOM 4659 O O . ASN A 1 605 ? 22.805 1.261 -22.108 1.00 87.38 605 ASN A O 1
ATOM 4663 N N . HIS A 1 606 ? 22.282 1.497 -24.282 1.00 86.56 606 HIS A N 1
ATOM 4664 C CA . HIS A 1 606 ? 23.525 2.146 -24.721 1.00 86.56 606 HIS A CA 1
ATOM 4665 C C . HIS A 1 606 ? 23.468 3.683 -24.777 1.00 86.56 606 HIS A C 1
ATOM 4667 O O . HIS A 1 606 ? 24.465 4.320 -25.119 1.00 86.56 606 HIS A O 1
ATOM 4673 N N . VAL A 1 607 ? 22.322 4.300 -24.478 1.00 91.31 607 VAL A N 1
ATOM 4674 C CA . VAL A 1 607 ? 22.128 5.752 -24.571 1.00 91.31 607 VAL A CA 1
ATOM 4675 C C . VAL A 1 607 ? 22.484 6.414 -23.242 1.00 91.31 607 VAL A C 1
ATOM 4677 O O . VAL A 1 607 ? 21.736 6.334 -22.271 1.00 91.31 607 VAL A O 1
ATOM 4680 N N . VAL A 1 608 ? 23.635 7.086 -23.216 1.00 89.00 608 VAL A N 1
ATOM 4681 C CA . VAL A 1 608 ? 24.227 7.706 -22.011 1.00 89.00 608 VAL A CA 1
ATOM 4682 C C . VAL A 1 608 ? 24.118 9.236 -21.969 1.00 89.00 608 VAL A C 1
ATOM 4684 O O . VAL A 1 608 ? 24.570 9.861 -21.010 1.00 89.00 608 VAL A O 1
ATOM 4687 N N . ASP A 1 609 ? 23.566 9.855 -23.014 1.00 91.81 609 ASP A N 1
ATOM 4688 C CA . ASP A 1 609 ? 23.401 11.304 -23.133 1.00 91.81 609 ASP A CA 1
ATOM 4689 C C . ASP A 1 609 ? 21.984 11.750 -22.706 1.00 91.81 609 ASP A C 1
ATOM 4691 O O . ASP A 1 609 ? 21.421 11.203 -21.757 1.00 91.81 609 ASP A O 1
ATOM 4695 N N . TYR A 1 610 ? 21.434 12.781 -23.352 1.00 93.88 610 TYR A N 1
ATOM 4696 C CA . TYR A 1 610 ? 20.107 13.340 -23.076 1.00 93.88 610 TYR A CA 1
ATOM 4697 C C . TYR A 1 610 ? 19.107 13.095 -24.221 1.00 93.88 610 TYR A C 1
ATOM 4699 O O . TYR A 1 610 ? 18.029 13.680 -24.206 1.00 93.88 610 TYR A O 1
ATOM 4707 N N . CYS A 1 611 ? 19.455 12.324 -25.262 1.00 92.19 611 CYS A N 1
ATOM 4708 C CA . CYS A 1 611 ? 18.715 12.368 -26.529 1.00 92.19 611 CYS A CA 1
ATOM 4709 C C . CYS A 1 611 ? 17.315 11.741 -26.487 1.00 92.19 611 CYS A C 1
ATOM 4711 O O . CYS A 1 611 ? 16.468 12.110 -27.300 1.00 92.19 611 CYS A O 1
ATOM 4713 N N . CYS A 1 612 ? 17.049 10.818 -25.561 1.00 94.44 612 CYS A N 1
ATOM 4714 C CA . CYS A 1 612 ? 15.785 10.091 -25.502 1.00 94.44 612 CYS A CA 1
ATOM 4715 C C . CYS A 1 612 ? 15.244 9.941 -24.077 1.00 94.44 612 CYS A C 1
ATOM 4717 O O . CYS A 1 612 ? 15.937 10.207 -23.097 1.00 94.44 612 CYS A O 1
ATOM 4719 N N . ALA A 1 613 ? 14.004 9.468 -23.983 1.00 97.38 613 ALA A N 1
ATOM 4720 C CA . ALA A 1 613 ? 13.410 8.962 -22.756 1.00 97.38 613 ALA A CA 1
ATOM 4721 C C . ALA A 1 613 ? 12.706 7.629 -23.052 1.00 97.38 613 ALA A C 1
ATOM 4723 O O . ALA A 1 613 ? 11.799 7.582 -23.886 1.00 97.38 613 ALA A O 1
ATOM 4724 N N . GLY A 1 614 ? 13.149 6.552 -22.396 1.00 97.12 614 GLY A N 1
ATOM 4725 C CA . GLY A 1 614 ? 12.613 5.196 -22.567 1.00 97.12 614 GLY A CA 1
ATOM 4726 C C . GLY A 1 614 ? 11.657 4.777 -21.450 1.00 97.12 614 GLY A C 1
ATOM 4727 O O . GLY A 1 614 ? 10.673 4.089 -21.712 1.00 97.12 614 GLY A O 1
ATOM 4728 N N . ILE A 1 615 ? 11.905 5.244 -20.223 1.00 98.50 615 ILE A N 1
ATOM 4729 C CA . ILE A 1 615 ? 10.996 5.121 -19.079 1.00 98.50 615 ILE A CA 1
ATOM 4730 C C . ILE A 1 615 ? 10.708 6.523 -18.538 1.00 98.50 615 ILE A C 1
ATOM 4732 O O . ILE A 1 615 ? 11.639 7.256 -18.195 1.00 98.50 615 ILE A O 1
ATOM 4736 N N . VAL A 1 616 ? 9.430 6.895 -18.447 1.00 98.75 616 VAL A N 1
ATOM 4737 C CA . VAL A 1 616 ? 8.979 8.221 -17.992 1.00 98.75 616 VAL A CA 1
ATOM 4738 C C . VAL A 1 616 ? 7.910 8.080 -16.917 1.00 98.75 616 VAL A C 1
ATOM 4740 O O . VAL A 1 616 ? 6.857 7.491 -17.150 1.00 98.75 616 VAL A O 1
ATOM 4743 N N . ASP A 1 617 ? 8.172 8.660 -15.753 1.00 98.62 617 ASP A N 1
ATOM 4744 C CA . ASP A 1 617 ? 7.219 8.810 -14.660 1.00 98.62 617 ASP A CA 1
ATOM 4745 C C . ASP A 1 617 ? 6.521 10.172 -14.757 1.00 98.62 617 ASP A C 1
ATOM 4747 O O . ASP A 1 617 ? 7.108 11.210 -14.460 1.00 98.62 617 ASP A O 1
ATOM 4751 N N . PHE A 1 618 ? 5.265 10.191 -15.195 1.00 98.56 618 PHE A N 1
ATOM 4752 C CA . PHE A 1 618 ? 4.436 11.390 -15.243 1.00 98.56 618 PHE A CA 1
ATOM 4753 C C . PHE A 1 618 ? 3.760 11.611 -13.887 1.00 98.56 618 PHE A C 1
ATOM 4755 O O . PHE A 1 618 ? 2.796 10.928 -13.529 1.00 98.56 618 PHE A O 1
ATOM 4762 N N . ALA A 1 619 ? 4.241 12.613 -13.151 1.00 96.44 619 ALA A N 1
ATOM 4763 C CA . ALA A 1 619 ? 3.754 12.930 -11.816 1.00 96.44 619 ALA A CA 1
ATOM 4764 C C . ALA A 1 619 ? 2.291 13.435 -11.820 1.00 96.44 619 ALA A C 1
ATOM 4766 O O . ALA A 1 619 ? 1.843 14.011 -12.824 1.00 96.44 619 ALA A O 1
ATOM 4767 N N . PRO A 1 620 ? 1.557 13.268 -10.701 1.00 94.81 620 PRO A N 1
ATOM 4768 C CA . PRO A 1 620 ? 0.223 13.829 -10.506 1.00 94.81 620 PRO A CA 1
ATOM 4769 C C . PRO A 1 620 ? 0.096 15.331 -10.793 1.00 94.81 620 PRO A C 1
ATOM 4771 O O . PRO A 1 620 ? 1.041 16.112 -10.666 1.00 94.81 620 PRO A O 1
ATOM 4774 N N . THR A 1 621 ? -1.117 15.736 -11.154 1.00 92.31 621 THR A N 1
ATOM 4775 C CA . THR A 1 621 ? -1.535 17.100 -11.509 1.00 92.31 621 THR A CA 1
ATOM 4776 C C . THR A 1 621 ? -2.952 17.360 -10.979 1.00 92.31 621 THR A C 1
ATOM 4778 O O . THR A 1 621 ? -3.596 16.471 -10.435 1.00 92.31 621 THR A O 1
ATOM 4781 N N . THR A 1 622 ? -3.494 18.563 -11.179 1.00 87.06 622 THR A N 1
ATOM 4782 C CA . THR A 1 622 ? -4.902 18.876 -10.853 1.00 87.06 622 THR A CA 1
ATOM 4783 C C . THR A 1 622 ? -5.926 18.323 -11.856 1.00 87.06 622 THR A C 1
ATOM 4785 O O . THR A 1 622 ? -7.120 18.519 -11.660 1.00 87.06 622 THR A O 1
ATOM 4788 N N . THR A 1 623 ? -5.487 17.696 -12.953 1.00 89.69 623 THR A N 1
ATOM 4789 C CA . THR A 1 623 ? -6.358 17.090 -13.989 1.00 89.69 623 THR A CA 1
ATOM 4790 C C . THR A 1 623 ? -6.222 15.569 -14.038 1.00 89.69 623 THR A C 1
ATOM 4792 O O . THR A 1 623 ? -7.185 14.876 -14.336 1.00 89.69 623 THR A O 1
ATOM 4795 N N . PHE A 1 624 ? -5.036 15.064 -13.704 1.00 91.12 624 PHE A N 1
ATOM 4796 C CA . PHE A 1 624 ? -4.728 13.654 -13.496 1.00 91.12 624 PHE A CA 1
ATOM 4797 C C . PHE A 1 624 ? -4.189 13.532 -12.070 1.00 91.12 624 PHE A C 1
ATOM 4799 O O . PHE A 1 624 ? -3.010 13.823 -11.848 1.00 91.12 624 PHE A O 1
ATOM 4806 N N . ALA A 1 625 ? -5.047 13.211 -11.099 1.00 88.06 625 ALA A N 1
ATOM 4807 C CA . ALA A 1 625 ? -4.626 13.010 -9.713 1.00 88.06 625 ALA A CA 1
ATOM 4808 C C . ALA A 1 625 ? -3.795 11.722 -9.553 1.00 88.06 625 ALA A C 1
ATOM 4810 O O . ALA A 1 625 ? -2.935 11.651 -8.675 1.00 88.06 625 ALA A O 1
ATOM 4811 N N . GLY A 1 626 ? -4.011 10.743 -10.437 1.00 91.06 626 GLY A N 1
ATOM 4812 C CA . GLY A 1 626 ? -3.173 9.559 -10.578 1.00 91.06 626 GLY A CA 1
ATOM 4813 C C . GLY A 1 626 ? -1.858 9.827 -11.319 1.00 91.06 626 GLY A C 1
ATOM 4814 O O . GLY A 1 626 ? -1.740 10.719 -12.165 1.00 91.06 626 GLY A O 1
ATOM 4815 N N . ARG A 1 627 ? -0.854 9.016 -10.996 1.00 96.38 627 ARG A N 1
ATOM 4816 C CA . ARG A 1 627 ? 0.459 8.939 -11.646 1.00 96.38 627 ARG A CA 1
ATOM 4817 C C . ARG A 1 627 ? 0.390 8.044 -12.886 1.00 96.38 627 ARG A C 1
ATOM 4819 O O . ARG A 1 627 ? -0.327 7.046 -12.890 1.00 96.38 627 ARG A O 1
ATOM 4826 N N . ILE A 1 628 ? 1.175 8.347 -13.921 1.00 98.62 628 ILE A N 1
ATOM 4827 C CA . ILE A 1 628 ? 1.312 7.477 -15.102 1.00 98.62 628 ILE A CA 1
ATOM 4828 C C . ILE A 1 628 ? 2.791 7.143 -15.318 1.00 98.62 628 ILE A C 1
ATOM 4830 O O . ILE A 1 628 ? 3.569 8.021 -15.672 1.00 98.62 628 ILE A O 1
ATOM 4834 N N . LEU A 1 629 ? 3.179 5.880 -15.150 1.00 98.81 629 LEU A N 1
ATOM 4835 C CA . LEU A 1 629 ? 4.506 5.382 -15.518 1.00 98.81 629 LEU A CA 1
ATOM 4836 C C . LEU A 1 629 ? 4.439 4.759 -16.915 1.00 98.81 629 LEU A C 1
ATOM 4838 O O . LEU A 1 629 ? 3.649 3.850 -17.158 1.00 98.81 629 LEU A O 1
ATOM 4842 N N . ALA A 1 630 ? 5.276 5.234 -17.830 1.00 98.75 630 ALA A N 1
ATOM 4843 C CA . ALA A 1 630 ? 5.370 4.733 -19.193 1.00 98.75 630 ALA A CA 1
ATOM 4844 C C . ALA A 1 630 ? 6.723 4.047 -19.430 1.00 98.75 630 ALA A C 1
ATOM 4846 O O . ALA A 1 630 ? 7.764 4.638 -19.154 1.00 98.75 630 ALA A O 1
ATOM 4847 N N . VAL A 1 631 ? 6.705 2.829 -19.972 1.00 98.50 631 VAL A N 1
ATOM 4848 C CA . VAL A 1 631 ? 7.876 2.021 -20.348 1.00 98.50 631 VAL A CA 1
ATOM 4849 C C . VAL A 1 631 ? 7.781 1.742 -21.847 1.00 98.50 631 VAL A C 1
ATOM 4851 O O . VAL A 1 631 ? 7.030 0.875 -22.279 1.00 98.50 631 VAL A O 1
ATOM 4854 N N . GLY A 1 632 ? 8.505 2.518 -22.651 1.00 96.88 632 GLY A N 1
ATOM 4855 C CA . GLY A 1 632 ? 8.468 2.462 -24.118 1.00 96.88 632 GLY A CA 1
ATOM 4856 C C . GLY A 1 632 ? 9.574 1.619 -24.752 1.00 96.88 632 GLY A C 1
ATOM 4857 O O . GLY A 1 632 ? 9.798 1.720 -25.956 1.00 96.88 632 GLY A O 1
ATOM 4858 N N . LEU A 1 633 ? 10.322 0.863 -23.948 1.00 95.31 633 LEU A N 1
ATOM 4859 C CA . LEU A 1 633 ? 11.468 0.076 -24.389 1.00 95.31 633 LEU A CA 1
ATOM 4860 C C . LEU A 1 633 ? 10.990 -1.212 -25.088 1.00 95.31 633 LEU A C 1
ATOM 4862 O O . LEU A 1 633 ? 10.445 -2.074 -24.410 1.00 95.31 633 LEU A O 1
ATOM 4866 N N . ALA A 1 634 ? 11.371 -1.455 -26.348 1.00 92.00 634 ALA A N 1
ATOM 4867 C CA . ALA A 1 634 ? 11.426 -2.815 -26.928 1.00 92.00 634 ALA A CA 1
ATOM 4868 C C . ALA A 1 634 ? 12.456 -3.754 -26.254 1.00 92.00 634 ALA A C 1
ATOM 4870 O O . ALA A 1 634 ? 12.959 -4.670 -26.882 1.00 92.00 634 ALA A O 1
ATOM 4871 N N . ALA A 1 635 ? 12.851 -3.456 -25.015 1.00 92.81 635 ALA A N 1
ATOM 4872 C CA . ALA A 1 635 ? 13.575 -4.357 -24.131 1.00 92.81 635 ALA A CA 1
ATOM 4873 C C . ALA A 1 635 ? 12.616 -5.029 -23.126 1.00 92.81 635 ALA A C 1
ATOM 4875 O O . ALA A 1 635 ? 13.058 -5.684 -22.189 1.00 92.81 635 ALA A O 1
ATOM 4876 N N . TYR A 1 636 ? 11.315 -4.757 -23.231 1.00 93.94 636 TYR A N 1
ATOM 4877 C CA . TYR A 1 636 ? 10.263 -5.258 -22.354 1.00 93.94 636 TYR A CA 1
ATOM 4878 C C . TYR A 1 636 ? 9.453 -6.345 -23.094 1.00 93.94 636 TYR A C 1
ATOM 4880 O O . TYR A 1 636 ? 8.227 -6.394 -22.999 1.00 93.94 636 TYR A O 1
ATOM 4888 N N . GLU A 1 637 ? 10.135 -7.187 -23.878 1.00 89.88 637 GLU A N 1
ATOM 4889 C CA . GLU A 1 637 ? 9.532 -8.318 -24.591 1.00 89.88 637 GLU A CA 1
ATOM 4890 C C . GLU A 1 637 ? 9.403 -9.531 -23.663 1.00 89.88 637 GLU A C 1
ATOM 4892 O O . GLU A 1 637 ? 10.338 -9.912 -22.952 1.00 89.88 637 GLU A O 1
ATOM 4897 N N . TRP A 1 638 ? 8.225 -10.150 -23.666 1.00 92.31 638 TRP A N 1
ATOM 4898 C CA . TRP A 1 638 ? 7.899 -11.304 -22.827 1.00 92.31 638 TRP A CA 1
ATOM 4899 C C . TRP A 1 638 ? 8.161 -12.636 -23.542 1.00 92.31 638 TRP A C 1
ATOM 4901 O O . TRP A 1 638 ? 8.303 -13.658 -22.869 1.00 92.31 638 TRP A O 1
ATOM 4911 N N . ASN A 1 639 ? 8.277 -12.643 -24.877 1.00 89.06 639 ASN A N 1
ATOM 4912 C CA . ASN A 1 639 ? 8.537 -13.839 -25.674 1.00 89.06 639 ASN A CA 1
ATOM 4913 C C . ASN A 1 639 ? 9.609 -13.621 -26.763 1.00 89.06 639 ASN A C 1
ATOM 4915 O O . ASN A 1 639 ? 9.319 -13.332 -27.919 1.00 89.06 639 ASN A O 1
ATOM 4919 N N . ILE A 1 640 ? 10.873 -13.899 -26.425 1.00 85.50 640 ILE A N 1
ATOM 4920 C CA . ILE A 1 640 ? 12.016 -13.813 -27.362 1.00 85.50 640 ILE A CA 1
ATOM 4921 C C . ILE A 1 640 ? 12.166 -15.042 -28.297 1.00 85.50 640 ILE A C 1
ATOM 4923 O O . ILE A 1 640 ? 13.271 -15.394 -28.731 1.00 85.50 640 ILE A O 1
ATOM 4927 N N . GLY A 1 641 ? 11.080 -15.794 -28.526 1.00 80.06 641 GLY A N 1
ATOM 4928 C CA . GLY A 1 641 ? 11.072 -17.047 -29.299 1.00 80.06 641 GLY A CA 1
ATOM 4929 C C . GLY A 1 641 ? 11.918 -18.189 -28.706 1.00 80.06 641 GLY A C 1
ATOM 4930 O O . GLY A 1 641 ? 12.207 -19.173 -29.393 1.00 80.06 641 GLY A O 1
ATOM 4931 N N . GLY A 1 642 ? 12.351 -18.069 -27.448 1.00 83.06 642 GLY A N 1
ATOM 4932 C CA . GLY A 1 642 ? 13.320 -18.957 -26.805 1.00 83.06 642 GLY A CA 1
ATOM 4933 C C . GLY A 1 642 ? 13.444 -18.714 -25.298 1.00 83.06 642 GLY A C 1
ATOM 4934 O O . GLY A 1 642 ? 12.576 -18.105 -24.680 1.00 83.06 642 GLY A O 1
ATOM 4935 N N . VAL A 1 643 ? 14.523 -19.207 -24.682 1.00 85.94 643 VAL A N 1
ATOM 4936 C CA . VAL A 1 643 ? 14.760 -19.040 -23.237 1.00 85.94 643 VAL A CA 1
ATOM 4937 C C . VAL A 1 643 ? 15.366 -17.664 -22.957 1.00 85.94 643 VAL A C 1
ATOM 4939 O O . VAL A 1 643 ? 16.537 -17.442 -23.255 1.00 85.94 643 VAL A O 1
ATOM 4942 N N . ASN A 1 644 ? 14.593 -16.769 -22.337 1.00 91.12 644 ASN A N 1
ATOM 4943 C CA . ASN A 1 644 ? 15.105 -15.503 -21.817 1.00 91.12 644 ASN A CA 1
ATOM 4944 C C . ASN A 1 644 ? 15.847 -15.719 -20.483 1.00 91.12 644 ASN A C 1
ATOM 4946 O O . ASN A 1 644 ? 15.223 -15.865 -19.432 1.00 91.12 644 ASN A O 1
ATOM 4950 N N . GLU A 1 645 ? 17.185 -15.676 -20.486 1.00 91.50 645 GLU A N 1
ATOM 4951 C CA . GLU A 1 645 ? 17.992 -15.769 -19.248 1.00 91.50 645 GLU A CA 1
ATOM 4952 C C . GLU A 1 645 ? 17.808 -14.563 -18.303 1.00 91.50 645 GLU A C 1
ATOM 4954 O O . GLU A 1 645 ? 18.325 -14.560 -17.183 1.00 91.50 645 GLU A O 1
ATOM 4959 N N . LYS A 1 646 ? 17.105 -13.516 -18.749 1.00 93.00 646 LYS A N 1
ATOM 4960 C CA . LYS A 1 646 ? 16.776 -12.309 -17.979 1.00 93.00 646 LYS A CA 1
ATOM 4961 C C . LYS A 1 646 ? 15.290 -12.195 -17.632 1.00 93.00 646 LYS A C 1
ATOM 4963 O O . LYS A 1 646 ? 14.901 -11.207 -17.018 1.00 93.00 646 LYS A O 1
ATOM 4968 N N . GLN A 1 647 ? 14.492 -13.237 -17.885 1.00 94.06 647 GLN A N 1
ATOM 4969 C CA . GLN A 1 647 ? 13.057 -13.259 -17.582 1.00 94.06 647 GLN A CA 1
ATOM 4970 C C . GLN A 1 647 ? 12.748 -12.840 -16.135 1.00 94.06 647 GLN A C 1
ATOM 4972 O O . GLN A 1 647 ? 11.931 -11.957 -15.900 1.00 94.06 647 GLN A O 1
ATOM 4977 N N . GLY A 1 648 ? 13.477 -13.382 -15.153 1.00 94.31 648 GLY A N 1
ATOM 4978 C CA . GLY A 1 648 ? 13.297 -13.014 -13.742 1.00 94.31 648 GLY A CA 1
ATOM 4979 C C . GLY A 1 648 ? 13.586 -11.537 -13.421 1.00 94.31 648 GLY A C 1
ATOM 4980 O O . GLY A 1 648 ? 13.062 -11.022 -12.437 1.00 94.31 648 GLY A O 1
ATOM 4981 N N . GLN A 1 649 ? 14.375 -10.839 -14.248 1.00 94.94 649 GLN A N 1
ATOM 4982 C CA . GLN A 1 649 ? 14.614 -9.397 -14.129 1.00 94.94 649 GLN A CA 1
ATOM 4983 C C . GLN A 1 649 ? 13.479 -8.583 -14.773 1.00 94.94 649 GLN A C 1
ATOM 4985 O O . GLN A 1 649 ? 13.035 -7.608 -14.172 1.00 94.94 649 GLN A O 1
ATOM 4990 N N . LEU A 1 650 ? 12.934 -9.006 -15.921 1.00 96.06 650 LEU A N 1
ATOM 4991 C CA . LEU A 1 650 ? 11.718 -8.419 -16.512 1.00 96.06 650 LEU A CA 1
ATOM 4992 C C . LEU A 1 650 ? 10.507 -8.539 -15.565 1.00 96.06 650 LEU A C 1
ATOM 4994 O O . LEU A 1 650 ? 9.769 -7.576 -15.339 1.00 96.06 650 LEU A O 1
ATOM 4998 N N . GLU A 1 651 ? 10.332 -9.709 -14.954 1.00 96.75 651 GLU A N 1
ATOM 4999 C CA . GLU A 1 651 ? 9.269 -9.975 -13.980 1.00 96.75 651 GLU A CA 1
ATOM 5000 C C . GLU A 1 651 ? 9.465 -9.187 -12.676 1.00 96.75 651 GLU A C 1
ATOM 5002 O O . GLU A 1 651 ? 8.498 -8.652 -12.123 1.00 96.75 651 GLU A O 1
ATOM 5007 N N . ARG A 1 652 ? 10.714 -9.048 -12.200 1.00 95.19 652 ARG A N 1
ATOM 5008 C CA . ARG A 1 652 ? 11.061 -8.186 -11.057 1.00 95.19 652 ARG A CA 1
ATOM 5009 C C . ARG A 1 652 ? 10.747 -6.724 -11.359 1.00 95.19 652 ARG A C 1
ATOM 5011 O O . ARG A 1 652 ? 10.027 -6.104 -10.584 1.00 95.19 652 ARG A O 1
ATOM 5018 N N . PHE A 1 653 ? 11.212 -6.205 -12.495 1.00 96.94 653 PHE A N 1
ATOM 5019 C CA . PHE A 1 653 ? 10.943 -4.840 -12.947 1.00 96.94 653 PHE A CA 1
ATOM 5020 C C . PHE A 1 653 ? 9.437 -4.565 -13.032 1.00 96.94 653 PHE A C 1
ATOM 5022 O O . PHE A 1 653 ? 8.952 -3.594 -12.460 1.00 96.94 653 PHE A O 1
ATOM 5029 N N . THR A 1 654 ? 8.665 -5.477 -13.629 1.00 98.00 654 THR A N 1
ATOM 5030 C CA . THR A 1 654 ? 7.197 -5.375 -13.704 1.00 98.00 654 THR A CA 1
ATOM 5031 C C . THR A 1 654 ? 6.550 -5.365 -12.316 1.00 98.00 654 THR A C 1
ATOM 5033 O O . THR A 1 654 ? 5.726 -4.499 -12.023 1.00 98.00 654 THR A O 1
ATOM 5036 N N . SER A 1 655 ? 6.969 -6.266 -11.422 1.00 95.75 655 SER A N 1
ATOM 5037 C CA . SER A 1 655 ? 6.508 -6.316 -10.022 1.00 95.75 655 SER A CA 1
ATOM 5038 C C . SER A 1 655 ? 6.856 -5.047 -9.235 1.00 95.75 655 SER A C 1
ATOM 5040 O O . SER A 1 655 ? 6.139 -4.653 -8.308 1.00 95.75 655 SER A O 1
ATOM 5042 N N . ASN A 1 656 ? 7.963 -4.397 -9.593 1.00 95.88 656 ASN A N 1
ATOM 5043 C CA . ASN A 1 656 ? 8.398 -3.142 -9.007 1.00 95.88 656 ASN A CA 1
ATOM 5044 C C . ASN A 1 656 ? 7.595 -1.955 -9.555 1.00 95.88 656 ASN A C 1
ATOM 5046 O O . ASN A 1 656 ? 7.130 -1.143 -8.764 1.00 95.88 656 ASN A O 1
ATOM 5050 N N . CYS A 1 657 ? 7.354 -1.885 -10.868 1.00 97.75 657 CYS A N 1
ATOM 5051 C CA . CYS A 1 657 ? 6.492 -0.880 -11.491 1.00 97.75 657 CYS A CA 1
ATOM 5052 C C . CYS A 1 657 ? 5.052 -0.948 -10.964 1.00 97.75 657 CYS A C 1
ATOM 5054 O O . CYS A 1 657 ? 4.504 0.077 -10.571 1.00 97.75 657 CYS A O 1
ATOM 5056 N N . ILE A 1 658 ? 4.458 -2.145 -10.884 1.00 96.25 658 ILE A N 1
ATOM 5057 C CA . ILE A 1 658 ? 3.119 -2.344 -10.305 1.00 96.25 658 ILE A CA 1
ATOM 5058 C C . ILE A 1 658 ? 3.101 -1.889 -8.838 1.00 96.25 658 ILE A C 1
ATOM 5060 O O . ILE A 1 658 ? 2.241 -1.106 -8.447 1.00 96.25 658 ILE A O 1
ATOM 5064 N N . GLY A 1 659 ? 4.075 -2.321 -8.030 1.00 90.44 659 GLY A N 1
ATOM 5065 C CA . GLY A 1 659 ? 4.153 -1.971 -6.607 1.00 90.44 659 GLY A CA 1
ATOM 5066 C C . GLY A 1 659 ? 4.709 -0.577 -6.280 1.00 90.44 659 GLY A C 1
ATOM 5067 O O . GLY A 1 659 ? 4.827 -0.247 -5.107 1.00 90.44 659 GLY A O 1
ATOM 5068 N N . TYR A 1 660 ? 5.068 0.222 -7.287 1.00 92.88 660 TYR A N 1
ATOM 5069 C CA . TYR A 1 660 ? 5.366 1.658 -7.176 1.00 92.88 660 TYR A CA 1
ATOM 5070 C C . TYR A 1 660 ? 4.124 2.525 -7.468 1.00 92.88 660 TYR A C 1
ATOM 5072 O O . TYR A 1 660 ? 4.069 3.697 -7.099 1.00 92.88 660 TYR A O 1
ATOM 5080 N N . LEU A 1 661 ? 3.124 1.943 -8.138 1.00 92.94 661 LEU A N 1
ATOM 5081 C CA . LEU A 1 661 ? 1.853 2.578 -8.500 1.00 92.94 661 LEU A CA 1
ATOM 5082 C C . LEU A 1 661 ? 0.674 2.111 -7.629 1.00 92.94 661 LEU A C 1
ATOM 5084 O O . LEU A 1 661 ? -0.422 2.648 -7.760 1.00 92.94 661 LEU A O 1
ATOM 5088 N N . LYS A 1 662 ? 0.893 1.103 -6.785 1.00 85.56 662 LYS A N 1
ATOM 5089 C CA . LYS A 1 662 ? -0.041 0.602 -5.775 1.00 85.56 662 LYS A CA 1
ATOM 5090 C C . LYS A 1 662 ? 0.097 1.412 -4.484 1.00 85.56 662 LYS A C 1
ATOM 5092 O O . LYS A 1 662 ? -0.959 1.862 -3.999 1.00 85.56 662 LYS A O 1
#

Secondary structure (DSSP, 8-state):
----------------------PPPP---PPPEEEEEEE-TT---EEEEEEPP-STTEEEEEEEETTEEEEEESS--SEEEESS---SS-EEEEEEEEETTS-BPPPEEEEE---------SPEEEEE--TTGGG-HHHHHHHHHHIIIIITTTSEEEE-GGGGGG--TTTEEEEEEEE--TTPPSSGGG-TTTTTSHHHHHHHHHHHHHT-EEEEEEGGGGHHHHTTSS-GGGS--EE--EEEEEE-S-EEEE-EE-SSTT--EE-TTSGGGTT--EETTSSSS-EEEEE-SEEEEE--EEEETTTTT---SS-HHHHHHHHHTEEEEEEETT--SSSEESEEEE---SS--S-EEEE--TT--S--SS--TTHHHHHHHHHHHHHHHHS-TT--EEEE--TTGGG-SHHHHHHHHHIIIIITTTSEEEE-GGGGGG--TTT-SEEEEEE--TTPPSSGGG-TTTTT-HHHHHHHHHHHHHT-EEEEEEGGGGHHHHTTSS-GGGS--EE--EEEEEE-S-EEEE-EE--STT--EE-TTSGGGTT--EE-SSSSS-EEEEE-SEEEEE--EEEETTTTT---SS-HHHHHHHHHTEEEEEEETT--SSSEESEEEE---SS--S-EEEE--TT--S--SS--TTHHHHHHHHHHHHHHH-

Sequence (662 aa):
MKKIYLVIIAALSIFTACSDVEFEAAKYSEAVTNLQAEYTQGSRQVTLRWDNPTMSGQTGIQIIKDNNDVMNIDEVVNSYFIKKAPTNVDVAYTVKARYSDGRVSEGQTVRFNIAYEVQKGASKIAMLVADDYTKSDDEKDAVAWFTKNYVNTNKGILITPSTIDDLDIEKQSACWVMCDRIGIDKGWQNLPGNLASNAAIEALKAFTADGGNLFLTNHATQLTVALGRIAEAYAPGIYGNGEGGSNPDVWGSQPIIGNAEGQIYDHSGHDIYRGMNFTSGLYERSIYTFIGNGIKGDHNCMWDLNAYGLAPNPNVVKTWEETTNSTVLGTWNHVVDYCCAGIVDFNPTTTFAGRILAVGLAAYEWNIGAENIYQDQLEKFTANCLSYVGTPSESKVAMLVPDDYTKSDDEKDAVAWFKANYVDKGTGILLTPSTIDNLDIETNPMCWVMCDRIGIEKGWQNLPGSLASNEVITALKAFTADGGNLLLTNHATQLTVGLGRIAEAYAPGIYGNGEGGQNNDIWGSQPIIGNAEGQIYDHSGHDIYWGMDFVSGLYERSIYCFESAGFKGDHNCMWDLNAYGLAPNPNVVKTWEETTNSTVLGTWNHVVDYCCAGIVDFAPTTTFAGRILAVGLAAYEWNIGGVNEKQGQLERFTSNCIGYLK

Radius of gyration: 32.85 Å; chains: 1; bounding box: 80×78×121 Å